Protein AF-A0A2I0NCU2-F1 (afdb_monomer)

Solvent-accessible surface area (backbone atoms only — not comparable to full-atom values): 25169 Å² total; per-residue (Å²): 116,73,65,62,55,52,45,62,74,63,49,62,90,79,55,55,75,68,58,53,52,49,53,52,48,54,42,45,75,72,70,52,80,83,87,73,56,77,71,60,63,49,56,62,59,60,68,78,69,77,84,84,79,90,86,85,90,91,87,87,84,88,84,90,78,90,87,84,91,80,95,69,88,75,79,81,77,85,74,82,73,77,70,85,66,80,88,43,58,70,56,48,57,64,72,27,52,50,52,73,68,49,49,50,47,51,27,50,52,20,27,77,63,41,30,20,38,82,87,51,54,33,47,23,69,67,37,54,49,42,52,63,46,56,48,44,50,34,52,50,49,52,22,50,53,29,44,54,43,57,68,27,80,66,40,58,36,65,68,50,41,49,52,44,34,74,77,35,48,70,33,48,50,48,41,51,52,50,47,68,56,73,55,64,66,53,44,51,50,52,51,51,53,44,72,69,31,95,76,70,54,47,44,42,74,81,40,39,66,57,44,48,52,53,45,52,60,51,55,60,46,51,90,39,56,67,52,51,59,50,26,53,52,57,45,50,51,50,42,35,74,69,67,66,53,58,67,70,59,54,51,52,51,51,53,51,47,52,51,30,52,44,42,50,66,66,54,44,41,56,40,49,49,41,47,37,32,64,48,68,60,37,57,80,60,101,82,45,83,56,56,47,60,67,69,67,62,47,69,63,70,36,85,73,38,52,53,66,61,52,51,49,53,53,50,49,53,52,48,51,50,47,51,52,51,46,49,51,45,51,48,51,48,50,50,49,51,48,57,70,70,48,73,63,54,70,69,56,52,52,50,50,60,55,58,71,70,55,61,73,89,63,60,38,75,48,92,86,33,93,53,52,84,54,55,80,88,38,65,67,47,52,50,51,51,53,50,53,50,44,52,73,78,45,44,66,57,69,59,30,93,86,50,85,73,75,74,45,73,60,95,90,41,84,42,51,62,56,57,52,52,42,56,52,60,75,71,109

Mean predicted aligned error: 19.9 Å

Radius of gyration: 42.92 Å; Cα contacts (8 Å, |Δi|>4): 301; chains: 1; bounding box: 75×68×134 Å

Nearest PDB structures (foldseek):
  6z0c-assembly1_A  TM=3.233E-01  e=1.834E+00  Escherichia coli
  2efl-assembly1_A-2  TM=1.792E-01  e=5.557E+00  Homo sapiens
  7jh5-assembly2_B  TM=1.771E-01  e=6.936E+00  synthetic construct

Foldseek 3Di:
DVVVVVCVVVVVVPDDPVVVVVVVVVCVVVPDDDPDDPVVVVVVVVVVPPDDDDDDDDDDDDDDDDDDDDDDDDPDPPPPPPDPDPQALVNQLVVFQDDPVLLQVLLVLLVVLQQAPSVLWWGRVVLLCCLLPVLCVLLVLLLVLLCCLCVPPQNVPLVNVVVCCVVPVLLSLLSVLSNPDPVPVLNVVSVVLCVPDPVSIHTLQSCLPSLLVVLLSVLLCLVCLVVNLVSSVVSVVSCCVPVVDDPVVSVVSSVSNVVSSCCSRPSSSSSSVSSNCSSSSTHDDSPDPNSCNNSVPDCCNHSVNCSVVVVVVSVVVVVVCVVVVVVVVVVVVVVVVVVVPCPPPVVVVVLVVVLVPQDLVPPQCDPPRPLNPDDSPDPVSSVVSSVVVCCVPPLVVLLDPVDDDDFDQDPNDTDDPNVVSVVVNVVD

Structure (mmCIF, N/CA/C/O backbone):
data_AF-A0A2I0NCU2-F1
#
_entry.id   AF-A0A2I0NCU2-F1
#
loop_
_atom_site.group_PDB
_atom_site.id
_atom_site.type_symbol
_atom_site.label_atom_id
_atom_site.label_alt_id
_atom_site.label_comp_id
_atom_site.label_asym_id
_atom_site.label_entity_id
_atom_site.label_seq_id
_atom_site.pdbx_PDB_ins_code
_atom_site.Cartn_x
_atom_site.Cartn_y
_atom_site.Cartn_z
_atom_site.occupancy
_atom_site.B_iso_or_equiv
_atom_site.auth_seq_id
_atom_site.auth_comp_id
_atom_site.auth_asym_id
_atom_site.auth_atom_id
_atom_site.pdbx_PDB_model_num
ATOM 1 N N . MET A 1 1 ? -20.178 23.014 -35.595 1.00 44.66 1 MET A N 1
ATOM 2 C CA . MET A 1 1 ? -20.727 23.771 -36.740 1.00 44.66 1 MET A CA 1
ATOM 3 C C . MET A 1 1 ? -20.636 23.018 -38.068 1.00 44.66 1 MET A C 1
ATOM 5 O O . MET A 1 1 ? -21.647 22.970 -38.741 1.00 44.66 1 MET A O 1
ATOM 9 N N . ALA A 1 2 ? -19.537 22.334 -38.418 1.00 51.09 2 ALA A N 1
ATOM 10 C CA . ALA A 1 2 ? -19.454 21.606 -39.700 1.00 51.09 2 ALA A CA 1
ATOM 11 C C . ALA A 1 2 ? -20.421 20.402 -39.856 1.00 51.09 2 ALA A C 1
ATOM 13 O O . ALA A 1 2 ? -20.888 20.128 -40.956 1.00 51.09 2 ALA A O 1
ATOM 14 N N . MET A 1 3 ? -20.755 19.681 -38.776 1.00 50.88 3 MET A N 1
ATOM 15 C CA . MET A 1 3 ? -21.608 18.478 -38.862 1.00 50.88 3 MET A CA 1
ATOM 16 C C . MET A 1 3 ? -23.093 18.773 -39.124 1.00 50.88 3 MET A C 1
ATOM 18 O O . MET A 1 3 ? -23.752 17.996 -39.811 1.00 50.88 3 MET A O 1
ATOM 22 N N . ASP A 1 4 ? -23.619 19.890 -38.622 1.00 56.59 4 ASP A N 1
ATOM 23 C CA . ASP A 1 4 ? -25.037 20.234 -38.802 1.00 56.59 4 ASP A CA 1
ATOM 24 C C . ASP A 1 4 ? -25.318 20.790 -40.206 1.00 56.59 4 ASP A C 1
ATOM 26 O O . ASP A 1 4 ? -26.384 20.546 -40.771 1.00 56.59 4 ASP A O 1
ATOM 30 N N . GLU A 1 5 ? -24.334 21.449 -40.825 1.00 58.19 5 GLU A N 1
ATOM 31 C CA . GLU A 1 5 ? -24.407 21.870 -42.230 1.00 58.19 5 GLU A CA 1
ATOM 32 C C . GLU A 1 5 ? -24.338 20.682 -43.196 1.00 58.19 5 GLU A C 1
ATOM 34 O O . GLU A 1 5 ? -25.057 20.662 -44.196 1.00 58.19 5 GLU A O 1
ATOM 39 N N . ILE A 1 6 ? -23.530 19.662 -42.883 1.00 61.00 6 ILE A N 1
ATOM 40 C CA . ILE A 1 6 ? -23.454 18.421 -43.669 1.00 61.00 6 ILE A CA 1
ATOM 41 C C . ILE A 1 6 ? -24.775 17.646 -43.576 1.00 61.00 6 ILE A C 1
ATOM 43 O O . ILE A 1 6 ? -25.286 17.183 -44.595 1.00 61.00 6 ILE A O 1
ATOM 47 N N . LYS A 1 7 ? -25.380 17.567 -42.382 1.00 59.78 7 LYS A N 1
ATOM 48 C CA . LYS A 1 7 ? -26.694 16.932 -42.190 1.00 59.78 7 LYS A CA 1
ATOM 49 C C . LYS A 1 7 ? -27.812 17.641 -42.953 1.00 59.78 7 LYS A C 1
ATOM 51 O O . LYS A 1 7 ? -28.616 16.966 -43.591 1.00 59.78 7 LYS A O 1
ATOM 56 N N . LYS A 1 8 ? -27.826 18.981 -42.949 1.00 64.94 8 LYS A N 1
ATOM 57 C CA . LYS A 1 8 ? -28.774 19.772 -43.750 1.00 64.94 8 LYS A CA 1
ATOM 58 C C . LYS A 1 8 ? -28.543 19.627 -45.256 1.00 64.94 8 LYS A C 1
ATOM 60 O O . LYS A 1 8 ? -29.514 19.527 -45.993 1.00 64.94 8 LYS A O 1
ATOM 65 N N . LYS A 1 9 ? -27.290 19.570 -45.726 1.00 60.69 9 LYS A N 1
ATOM 66 C CA . LYS A 1 9 ? -26.979 19.356 -47.154 1.00 60.69 9 LYS A CA 1
ATOM 67 C C . LYS A 1 9 ? -27.372 17.967 -47.661 1.00 60.69 9 LYS A C 1
ATOM 69 O O . LYS A 1 9 ? -27.690 17.834 -48.836 1.00 60.69 9 LYS A O 1
ATOM 74 N N . LEU A 1 10 ? -27.343 16.954 -46.796 1.00 60.94 10 LEU A N 1
ATOM 75 C CA . LEU A 1 10 ? -27.676 15.572 -47.149 1.00 60.94 10 LEU A CA 1
ATOM 76 C C . LEU A 1 10 ? -29.161 15.221 -46.953 1.00 60.94 10 LEU A C 1
ATOM 78 O O . LEU A 1 10 ? -29.525 14.081 -47.215 1.00 60.94 10 LEU A O 1
ATOM 82 N N . ASN A 1 11 ? -30.008 16.159 -46.498 1.00 60.88 11 ASN A N 1
ATOM 83 C CA . ASN A 1 11 ? -31.451 15.954 -46.277 1.00 60.88 11 ASN A CA 1
ATOM 84 C C . ASN A 1 11 ? -31.786 14.632 -45.550 1.00 60.88 11 ASN A C 1
ATOM 86 O O . ASN A 1 11 ? -32.772 13.958 -45.840 1.00 60.88 11 ASN A O 1
ATOM 90 N N . LEU A 1 12 ? -30.954 14.252 -44.574 1.00 60.38 12 LEU A N 1
ATOM 91 C CA . LEU A 1 12 ? -31.041 12.939 -43.927 1.00 60.38 12 LEU A CA 1
ATOM 92 C C . LEU A 1 12 ? -32.348 12.733 -43.150 1.00 60.38 12 LEU A C 1
ATOM 94 O O . LEU A 1 12 ? -32.737 11.586 -42.943 1.00 60.38 12 LEU A O 1
ATOM 98 N N . ASP A 1 13 ? -33.037 13.806 -42.755 1.00 61.16 13 ASP A N 1
ATOM 99 C CA . ASP A 1 13 ? -34.267 13.743 -41.958 1.00 61.16 13 ASP A CA 1
ATOM 100 C C . ASP A 1 13 ? -35.511 13.333 -42.768 1.00 61.16 13 ASP A C 1
ATOM 102 O O . ASP A 1 13 ? -36.472 12.850 -42.174 1.00 61.16 13 ASP A O 1
ATOM 106 N N . THR A 1 14 ? -35.489 13.435 -44.105 1.00 63.59 14 THR A N 1
ATOM 107 C CA . THR A 1 14 ? -36.622 13.054 -44.976 1.00 63.59 14 THR A CA 1
ATOM 108 C C . THR A 1 14 ? -36.393 11.778 -45.791 1.00 63.59 14 THR A C 1
ATOM 110 O O . THR A 1 14 ? -37.304 11.342 -46.492 1.00 63.59 14 THR A O 1
ATOM 113 N N . MET A 1 15 ? -35.213 11.154 -45.700 1.00 66.56 15 MET A N 1
ATOM 114 C CA . MET A 1 15 ? -34.906 9.922 -46.439 1.00 66.56 15 MET A CA 1
ATOM 115 C C . MET A 1 15 ? -35.480 8.672 -45.772 1.00 66.56 15 MET A C 1
ATOM 117 O O . MET A 1 15 ? -35.439 8.526 -44.546 1.00 66.56 15 MET A O 1
ATOM 121 N N . SER A 1 16 ? -35.949 7.740 -46.602 1.00 71.50 16 SER A N 1
ATOM 122 C CA . SER A 1 16 ? -36.411 6.426 -46.155 1.00 71.50 16 SER A CA 1
ATOM 123 C C . SER A 1 16 ? -35.243 5.566 -45.648 1.00 71.50 16 SER A C 1
ATOM 125 O O . SER A 1 16 ? -34.089 5.729 -46.057 1.00 71.50 16 SER A O 1
ATOM 127 N N . ASP A 1 17 ? -35.523 4.627 -44.742 1.00 68.69 17 ASP A N 1
ATOM 128 C CA . ASP A 1 17 ? -34.479 3.820 -44.093 1.00 68.69 17 ASP A CA 1
ATOM 129 C C . ASP A 1 17 ? -33.670 2.953 -45.072 1.00 68.69 17 ASP A C 1
ATOM 131 O O . ASP A 1 17 ? -32.509 2.630 -44.800 1.00 68.69 17 ASP A O 1
ATOM 135 N N . ASP A 1 18 ? -34.233 2.613 -46.230 1.00 72.56 18 ASP A N 1
ATOM 136 C CA . ASP A 1 18 ? -33.527 1.848 -47.258 1.00 72.56 18 ASP A CA 1
ATOM 137 C C . ASP A 1 18 ? -32.564 2.718 -48.080 1.00 72.56 18 ASP A C 1
ATOM 139 O O . ASP A 1 18 ? -31.464 2.272 -48.421 1.00 72.56 18 ASP A O 1
ATOM 143 N N . GLU A 1 19 ? -32.888 3.993 -48.300 1.00 71.56 19 GLU A N 1
ATOM 144 C CA . GLU A 1 19 ? -31.974 4.952 -48.933 1.00 71.56 19 GLU A CA 1
ATOM 145 C C . GLU A 1 19 ? -30.804 5.308 -48.010 1.00 71.56 19 GLU A C 1
ATOM 147 O O . GLU A 1 19 ? -29.657 5.385 -48.459 1.00 71.56 19 GLU A O 1
ATOM 152 N N . ARG A 1 20 ? -31.057 5.427 -46.699 1.00 72.44 20 ARG A N 1
ATOM 153 C CA . ARG A 1 20 ? -30.004 5.646 -45.694 1.00 72.44 20 ARG A CA 1
ATOM 154 C C . ARG A 1 20 ? -29.005 4.490 -45.650 1.00 72.44 20 ARG A C 1
ATOM 156 O O . ARG A 1 20 ? -27.801 4.725 -45.562 1.00 72.44 20 ARG A O 1
ATOM 163 N N . LYS A 1 21 ? -29.477 3.242 -45.756 1.00 76.19 21 LYS A N 1
ATOM 164 C CA . LYS A 1 21 ? -28.599 2.059 -45.834 1.00 76.19 21 LYS A CA 1
ATOM 165 C C . LYS A 1 21 ? -27.756 2.052 -47.104 1.00 76.19 21 LYS A C 1
ATOM 167 O O . LYS A 1 21 ? -26.598 1.642 -47.050 1.00 76.19 21 LYS A O 1
ATOM 172 N N . LYS A 1 22 ? -28.312 2.507 -48.230 1.00 76.31 22 LYS A N 1
ATOM 173 C CA . LYS A 1 22 ? -27.587 2.581 -49.502 1.00 76.31 22 LYS A CA 1
ATOM 174 C C . LYS A 1 22 ? -26.482 3.638 -49.456 1.00 76.31 22 LYS A C 1
ATOM 176 O O . LYS A 1 22 ? -25.342 3.315 -49.760 1.00 76.31 22 LYS A O 1
ATOM 181 N N . LEU A 1 23 ? -26.778 4.833 -48.939 1.00 72.19 23 LEU A N 1
ATOM 182 C CA . LEU A 1 23 ? -25.777 5.883 -48.705 1.00 72.19 23 LEU A CA 1
ATOM 183 C C . LEU A 1 23 ? -24.687 5.453 -47.719 1.00 72.19 23 LEU A C 1
ATOM 185 O O . LEU A 1 23 ? -23.517 5.775 -47.908 1.00 72.19 23 LEU A O 1
ATOM 189 N N . PHE A 1 24 ? -25.055 4.707 -46.675 1.00 69.94 24 PHE A N 1
ATOM 190 C CA . PHE A 1 24 ? -24.086 4.162 -45.727 1.00 69.94 24 PHE A CA 1
ATOM 191 C C . PHE A 1 24 ? -23.152 3.148 -46.392 1.00 69.94 24 PHE A C 1
ATOM 193 O O . PHE A 1 24 ? -21.948 3.158 -46.146 1.00 69.94 24 PHE A O 1
ATOM 200 N N . LYS A 1 25 ? -23.700 2.292 -47.258 1.00 74.50 25 LYS A N 1
ATOM 201 C CA . LYS A 1 25 ? -22.917 1.313 -48.008 1.00 74.50 25 LYS A CA 1
ATOM 202 C C . LYS A 1 25 ? -21.973 1.997 -48.996 1.00 74.50 25 LYS A C 1
ATOM 204 O O . LYS A 1 25 ? -20.785 1.705 -48.969 1.00 74.50 25 LYS A O 1
ATOM 209 N N . ASP A 1 26 ? -22.460 2.983 -49.746 1.00 75.62 26 ASP A N 1
ATOM 210 C CA . ASP A 1 26 ? -21.633 3.765 -50.669 1.00 75.62 26 ASP A CA 1
ATOM 211 C C . ASP A 1 26 ? -20.522 4.534 -49.924 1.00 75.62 26 ASP A C 1
ATOM 213 O O . ASP A 1 26 ? -19.398 4.623 -50.415 1.00 75.62 26 ASP A O 1
ATOM 217 N N . PHE A 1 27 ? -20.784 5.033 -48.710 1.00 68.38 27 PHE A N 1
ATOM 218 C CA . PHE A 1 27 ? -19.784 5.706 -47.869 1.00 68.38 27 PHE A CA 1
ATOM 219 C C . PHE A 1 27 ? -18.680 4.762 -47.361 1.00 68.38 27 PHE A C 1
ATOM 221 O O . PHE A 1 27 ? -17.506 5.138 -47.337 1.00 68.38 27 PHE A O 1
ATOM 228 N N . VAL A 1 28 ? -19.037 3.535 -46.972 1.00 75.19 28 VAL A N 1
ATOM 229 C CA . VAL A 1 28 ? -18.070 2.507 -46.547 1.00 75.19 28 VAL A CA 1
ATOM 230 C C . VAL A 1 28 ? -17.272 1.981 -47.744 1.00 75.19 28 VAL A C 1
ATOM 232 O O . VAL A 1 28 ? -16.055 1.826 -47.640 1.00 75.19 28 VAL A O 1
ATOM 235 N N . ASP A 1 29 ? -17.926 1.785 -48.892 1.00 73.12 29 ASP A N 1
ATOM 236 C CA . ASP A 1 29 ? -17.298 1.291 -50.123 1.00 73.12 29 ASP A CA 1
ATOM 237 C C . ASP A 1 29 ? -16.290 2.305 -50.708 1.00 73.12 29 ASP A C 1
ATOM 239 O O . ASP A 1 29 ? -15.271 1.904 -51.268 1.00 73.12 29 ASP A O 1
ATOM 243 N N . HIS A 1 30 ? -16.490 3.613 -50.492 1.00 72.44 30 HIS A N 1
ATOM 244 C CA . HIS A 1 30 ? -15.523 4.668 -50.850 1.00 72.44 30 HIS A CA 1
ATOM 245 C C . HIS A 1 30 ? -14.467 4.946 -49.756 1.00 72.44 30 HIS A C 1
ATOM 247 O O . HIS A 1 30 ? -13.748 5.944 -49.823 1.00 72.44 30 HIS A O 1
ATOM 253 N N . GLY A 1 31 ? -14.332 4.059 -48.761 1.00 48.28 31 GLY A N 1
ATOM 254 C CA . GLY A 1 31 ? -13.228 4.072 -47.794 1.00 48.28 31 GLY A CA 1
ATOM 255 C C . GLY A 1 31 ? -13.469 4.876 -46.511 1.00 48.28 31 GLY A C 1
ATOM 256 O O . GLY A 1 31 ? -12.518 5.144 -45.774 1.00 48.28 31 GLY A O 1
ATOM 257 N N . GLY A 1 32 ? -14.713 5.255 -46.206 1.00 58.06 32 GLY A N 1
ATOM 258 C CA . GLY A 1 32 ? -15.069 5.885 -44.935 1.00 58.06 32 GLY A CA 1
ATOM 259 C C . GLY A 1 32 ? -15.082 4.884 -43.773 1.00 58.06 32 GLY A C 1
ATOM 260 O O . GLY A 1 32 ? -15.762 3.862 -43.829 1.00 58.06 32 GLY A O 1
ATOM 261 N N . SER A 1 33 ? -14.367 5.173 -42.681 1.00 55.81 33 SER A N 1
ATOM 262 C CA . SER A 1 33 ? -14.408 4.363 -41.456 1.00 55.81 33 SER A CA 1
ATOM 263 C C . SER A 1 33 ? -15.333 4.985 -40.404 1.00 55.81 33 SER A C 1
ATOM 265 O O . SER A 1 33 ? -15.154 6.121 -39.963 1.00 55.81 33 SER A O 1
ATOM 267 N N . THR A 1 34 ? -16.349 4.235 -39.970 1.00 55.97 34 THR A N 1
ATOM 268 C CA . THR A 1 34 ? -17.213 4.637 -38.853 1.00 55.97 34 THR A CA 1
ATOM 269 C C . THR A 1 34 ? -16.577 4.224 -37.529 1.00 55.97 34 THR A C 1
ATOM 271 O O . THR A 1 34 ? -16.589 3.046 -37.165 1.00 55.97 34 THR A O 1
ATOM 274 N N . ASN A 1 35 ? -16.026 5.186 -36.790 1.00 40.22 35 ASN A N 1
ATOM 275 C CA . ASN A 1 35 ? -15.488 4.957 -35.449 1.00 40.22 35 ASN A CA 1
ATOM 276 C C . ASN A 1 35 ? -16.624 4.783 -34.428 1.00 40.22 35 ASN A C 1
ATOM 278 O O . ASN A 1 35 ? -16.926 5.696 -33.662 1.00 40.22 35 ASN A O 1
ATOM 282 N N . TYR A 1 36 ? -17.245 3.605 -34.390 1.00 40.53 36 TYR A N 1
ATOM 283 C CA . TYR A 1 36 ? -18.055 3.215 -33.239 1.00 40.53 36 TYR A CA 1
ATOM 284 C C . TYR A 1 36 ? -17.123 2.838 -32.088 1.00 40.53 36 TYR A C 1
ATOM 286 O O . TYR A 1 36 ? -16.245 1.986 -32.227 1.00 40.53 36 TYR A O 1
ATOM 294 N N . THR A 1 37 ? -17.309 3.469 -30.932 1.00 44.47 37 THR A N 1
ATOM 295 C CA . THR A 1 37 ? -16.587 3.087 -29.714 1.00 44.47 37 THR A CA 1
ATOM 296 C C . THR A 1 37 ? -17.098 1.725 -29.234 1.00 44.47 37 THR A C 1
ATOM 298 O O . THR A 1 37 ? -18.297 1.454 -29.263 1.00 44.47 37 THR A O 1
ATOM 301 N N . GLU A 1 38 ? -16.205 0.857 -28.741 1.00 46.19 38 GLU A N 1
ATOM 302 C CA . GLU A 1 38 ? -16.509 -0.519 -28.283 1.00 46.19 38 GLU A CA 1
ATOM 303 C C . GLU A 1 38 ? -17.674 -0.631 -27.274 1.00 46.19 38 GLU A C 1
ATOM 305 O O . GLU A 1 38 ? -18.220 -1.715 -27.055 1.00 46.19 38 GLU A O 1
ATOM 310 N N . LYS A 1 39 ? -18.074 0.482 -26.644 1.00 44.56 39 LYS A N 1
ATOM 311 C CA . LYS A 1 39 ? -19.228 0.556 -25.742 1.00 44.56 39 LYS A CA 1
ATOM 312 C C . LYS A 1 39 ? -20.572 0.466 -26.474 1.00 44.56 39 LYS A C 1
ATOM 314 O O . LYS A 1 39 ? -21.483 -0.161 -25.943 1.00 44.56 39 LYS A O 1
ATOM 319 N N . GLU A 1 40 ? -20.696 0.997 -27.689 1.00 45.72 40 GLU A N 1
ATOM 320 C CA . GLU A 1 40 ? -21.961 0.993 -28.445 1.00 45.72 40 GLU A CA 1
ATOM 321 C C . GLU A 1 40 ? -22.234 -0.362 -29.117 1.00 45.72 40 GLU A C 1
ATOM 323 O O . GLU A 1 40 ? -23.369 -0.838 -29.127 1.00 45.72 40 GLU A O 1
ATOM 328 N N . GLN A 1 41 ? -21.185 -1.072 -29.551 1.00 49.12 41 GLN A N 1
ATOM 329 C CA . GLN A 1 41 ? -21.315 -2.433 -30.093 1.00 49.12 41 GLN A CA 1
ATOM 330 C C . GLN A 1 41 ? -21.784 -3.458 -29.048 1.00 49.12 41 GLN A C 1
ATOM 332 O O . GLN A 1 41 ? -22.421 -4.455 -29.399 1.00 49.12 41 GLN A O 1
ATOM 337 N N . LYS A 1 42 ? -21.496 -3.226 -27.759 1.00 48.56 42 LYS A N 1
ATOM 338 C CA . LYS A 1 42 ? -21.984 -4.088 -26.672 1.00 48.56 42 LYS A CA 1
ATOM 339 C C . LYS A 1 42 ? -23.481 -3.901 -26.437 1.00 48.56 42 LYS A C 1
ATOM 341 O O . LYS A 1 42 ? -24.169 -4.899 -26.288 1.00 48.56 42 LYS A O 1
ATOM 346 N N . ILE A 1 43 ? -23.996 -2.673 -26.505 1.00 49.56 43 ILE A N 1
ATOM 347 C CA . ILE A 1 43 ? -25.415 -2.364 -26.247 1.00 49.56 43 ILE A CA 1
ATOM 348 C C . ILE A 1 43 ? -26.339 -2.983 -27.313 1.00 49.56 43 ILE A C 1
ATOM 350 O O . ILE A 1 43 ? -27.416 -3.479 -26.982 1.00 49.56 43 ILE A O 1
ATOM 354 N N . ILE A 1 44 ? -25.901 -3.044 -28.576 1.00 51.47 44 ILE A N 1
ATOM 355 C CA . ILE A 1 44 ? -26.670 -3.678 -29.664 1.00 51.47 44 ILE A CA 1
ATOM 356 C C . ILE A 1 44 ? -26.717 -5.209 -29.497 1.00 51.47 44 ILE A C 1
ATOM 358 O O . ILE A 1 44 ? -27.739 -5.833 -29.780 1.00 51.47 44 ILE A O 1
ATOM 362 N N . LYS A 1 45 ? -25.648 -5.827 -28.975 1.00 48.72 45 LYS A N 1
ATOM 363 C CA . LYS A 1 45 ? -25.597 -7.282 -28.744 1.00 48.72 45 LYS A CA 1
ATOM 364 C C . LYS A 1 45 ? -26.418 -7.731 -27.532 1.00 48.72 45 LYS A C 1
ATOM 366 O O . LYS A 1 45 ? -27.000 -8.810 -27.587 1.00 48.72 45 LYS A O 1
ATOM 371 N N . THR A 1 46 ? -26.538 -6.917 -26.480 1.00 47.62 46 THR A N 1
ATOM 372 C CA . THR A 1 46 ? -27.356 -7.266 -25.300 1.00 47.62 46 THR A CA 1
ATOM 373 C C . THR A 1 46 ? -28.859 -7.105 -25.537 1.00 47.62 46 THR A C 1
ATOM 375 O O . THR A 1 46 ? -29.650 -7.777 -24.881 1.00 47.62 46 THR A O 1
ATOM 378 N N . ARG A 1 47 ? -29.281 -6.256 -26.487 1.00 43.22 47 ARG A N 1
ATOM 379 C CA . ARG A 1 47 ? -30.709 -6.025 -26.778 1.00 43.22 47 ARG A CA 1
ATOM 380 C C . ARG A 1 47 ? -31.372 -7.179 -27.545 1.00 43.22 47 ARG A C 1
ATOM 382 O O . ARG A 1 47 ? -32.579 -7.351 -27.436 1.00 43.22 47 ARG A O 1
ATOM 389 N N . ASN A 1 48 ? -30.590 -8.009 -28.239 1.00 43.22 48 ASN A N 1
ATOM 390 C CA . ASN A 1 48 ? -31.095 -9.119 -29.057 1.00 43.22 48 ASN A CA 1
ATOM 391 C C . ASN A 1 48 ? -31.130 -10.486 -28.337 1.00 43.22 48 ASN A C 1
ATOM 393 O O . ASN A 1 48 ? -31.422 -11.489 -28.980 1.00 43.22 48 ASN A O 1
ATOM 397 N N . GLN A 1 49 ? -30.840 -10.557 -27.029 1.00 42.78 49 GLN A N 1
ATOM 398 C CA . GLN A 1 49 ? -30.831 -11.824 -26.267 1.00 42.78 49 GLN A CA 1
ATOM 399 C C . GLN A 1 49 ? -31.811 -11.887 -25.084 1.00 42.78 49 GLN A C 1
ATOM 401 O O . GLN A 1 49 ? -31.845 -12.887 -24.372 1.00 42.78 49 GLN A O 1
ATOM 406 N N . ALA A 1 50 ? -32.659 -10.879 -24.887 1.00 37.66 50 ALA A N 1
ATOM 407 C CA . ALA A 1 50 ? -33.670 -10.895 -23.834 1.00 37.66 50 ALA A CA 1
ATOM 408 C C . ALA A 1 50 ? -35.063 -11.169 -24.419 1.00 37.66 50 ALA A C 1
ATOM 410 O O . ALA A 1 50 ? -35.825 -10.231 -24.620 1.00 37.66 50 ALA A O 1
ATOM 411 N N . ASN A 1 51 ? -35.364 -12.436 -24.741 1.00 37.06 51 ASN A N 1
ATOM 412 C CA . ASN A 1 51 ? -36.731 -12.986 -24.805 1.00 37.06 51 ASN A CA 1
ATOM 413 C C . ASN A 1 51 ? -36.725 -14.485 -25.162 1.00 37.06 51 ASN A C 1
ATOM 415 O O . ASN A 1 51 ? -37.046 -14.833 -26.289 1.00 37.06 51 ASN A O 1
ATOM 419 N N . ILE A 1 52 ? -36.425 -15.380 -24.211 1.00 38.16 52 ILE A N 1
ATOM 420 C CA . ILE A 1 52 ? -37.017 -16.734 -24.194 1.00 38.16 52 ILE A CA 1
ATOM 421 C C . ILE A 1 52 ? -37.314 -17.099 -22.732 1.00 38.16 52 ILE A C 1
ATOM 423 O O . ILE A 1 52 ? -36.422 -17.148 -21.888 1.00 38.16 52 ILE A O 1
ATOM 427 N N . ARG A 1 53 ? -38.610 -17.260 -22.447 1.00 34.28 53 ARG A N 1
ATOM 428 C CA . ARG A 1 53 ? -39.232 -17.500 -21.139 1.00 34.28 53 ARG A CA 1
ATOM 429 C C . ARG A 1 53 ? -39.169 -18.975 -20.722 1.00 34.28 53 ARG A C 1
ATOM 431 O O . ARG A 1 53 ? -39.134 -19.870 -21.558 1.00 34.28 53 ARG A O 1
ATOM 438 N N . GLN A 1 54 ? -39.242 -19.169 -19.406 1.00 32.00 54 GLN A N 1
ATOM 439 C CA . GLN A 1 54 ? -39.530 -20.413 -18.686 1.00 32.00 54 GLN A CA 1
ATOM 440 C C . GLN A 1 54 ? -40.844 -21.081 -19.143 1.00 32.00 54 GLN A C 1
ATOM 442 O O . GLN A 1 54 ? -41.823 -20.389 -19.418 1.00 32.00 54 GLN A O 1
ATOM 447 N N . GLY A 1 55 ? -40.875 -22.419 -19.135 1.00 30.23 55 GLY A N 1
ATOM 448 C CA . GLY A 1 55 ? -42.070 -23.248 -19.329 1.00 30.23 55 GLY A CA 1
ATOM 449 C C . GLY A 1 55 ? -41.779 -24.743 -19.113 1.00 30.23 55 GLY A C 1
ATOM 450 O O . GLY A 1 55 ? -40.761 -25.257 -19.554 1.00 30.23 55 GLY A O 1
ATOM 451 N N . THR A 1 56 ? -42.661 -25.404 -18.374 1.00 31.59 56 THR A N 1
ATOM 452 C CA . THR A 1 56 ? -42.576 -26.693 -17.659 1.00 31.59 56 THR A CA 1
ATOM 453 C C . THR A 1 56 ? -42.931 -27.970 -18.459 1.00 31.59 56 THR A C 1
ATOM 455 O O . THR A 1 56 ? -44.006 -28.013 -19.037 1.00 31.59 56 THR A O 1
ATOM 458 N N . ARG A 1 57 ? -42.113 -29.036 -18.282 1.00 29.64 57 ARG A N 1
ATOM 459 C CA . ARG A 1 57 ? -42.440 -30.481 -18.016 1.00 29.64 57 ARG A CA 1
ATOM 460 C C . ARG A 1 57 ? -43.182 -31.351 -19.104 1.00 29.64 57 ARG A C 1
ATOM 462 O O . ARG A 1 57 ? -43.531 -30.807 -20.137 1.00 29.64 57 ARG A O 1
ATOM 469 N N . PRO A 1 58 ? -43.296 -32.709 -18.973 1.00 48.31 58 PRO A N 1
ATOM 470 C CA . PRO A 1 58 ? -42.527 -33.722 -19.747 1.00 48.31 58 PRO A CA 1
ATOM 471 C C . PRO A 1 58 ? -43.367 -34.814 -20.491 1.00 48.31 58 PRO A C 1
ATOM 473 O O . PRO A 1 58 ? -44.536 -34.963 -20.174 1.00 48.31 58 PRO A O 1
ATOM 476 N N . GLN A 1 59 ? -42.755 -35.616 -21.393 1.00 32.00 59 GLN A N 1
ATOM 477 C CA . GLN A 1 59 ? -42.897 -37.098 -21.577 1.00 32.00 59 GLN A CA 1
ATOM 478 C C . GLN A 1 59 ? -42.588 -37.624 -23.005 1.00 32.00 59 GLN A C 1
ATOM 480 O O . GLN A 1 59 ? -43.100 -37.124 -23.998 1.00 32.00 59 GLN A O 1
ATOM 485 N N . ASP A 1 60 ? -41.786 -38.697 -23.013 1.00 28.56 60 ASP A N 1
ATOM 486 C CA . ASP A 1 60 ? -41.859 -39.976 -23.745 1.00 28.56 60 ASP A CA 1
ATOM 487 C C . ASP A 1 60 ? -41.769 -40.166 -25.284 1.00 28.56 60 ASP A C 1
ATOM 489 O O . ASP A 1 60 ? -42.602 -39.763 -26.083 1.00 28.56 60 ASP A O 1
ATOM 493 N N . HIS A 1 61 ? -40.769 -41.010 -25.596 1.00 29.72 61 HIS A N 1
ATOM 494 C CA . HIS A 1 61 ? -40.711 -42.168 -26.504 1.00 29.72 61 HIS A CA 1
ATOM 495 C C . HIS A 1 61 ? -40.734 -42.065 -28.051 1.00 29.72 61 HIS A C 1
ATOM 497 O O . HIS A 1 61 ? -41.758 -41.929 -28.701 1.00 29.72 61 HIS A O 1
ATOM 503 N N . ARG A 1 62 ? -39.557 -42.450 -28.587 1.00 28.16 62 ARG A N 1
ATOM 504 C CA . ARG A 1 62 ? -39.262 -43.479 -29.618 1.00 28.16 62 ARG A CA 1
ATOM 505 C C . ARG A 1 62 ? -39.700 -43.292 -31.088 1.00 28.16 62 ARG A C 1
ATOM 507 O O . ARG A 1 62 ? -40.867 -43.321 -31.440 1.00 28.16 62 ARG A O 1
ATOM 514 N N . SER A 1 63 ? -38.665 -43.475 -31.921 1.00 27.92 63 SER A N 1
ATOM 515 C CA . SER A 1 63 ? -38.571 -44.314 -33.139 1.00 27.92 63 SER A CA 1
ATOM 516 C C . SER A 1 63 ? -38.565 -43.649 -34.532 1.00 27.92 63 SER A C 1
ATOM 518 O O . SER A 1 63 ? -39.538 -43.086 -35.006 1.00 27.92 63 SER A O 1
ATOM 520 N N . SER A 1 64 ? -37.382 -43.772 -35.158 1.00 28.08 64 SER A N 1
ATOM 521 C CA . SER A 1 64 ? -37.060 -44.109 -36.561 1.00 28.08 64 SER A CA 1
ATOM 522 C C . SER A 1 64 ? -37.986 -43.696 -37.718 1.00 28.08 64 SER A C 1
ATOM 524 O O . SER A 1 64 ? -39.045 -44.284 -37.900 1.00 28.08 64 SER A O 1
ATOM 526 N N . ASN A 1 65 ? -37.461 -42.883 -38.644 1.00 29.42 65 ASN A N 1
ATOM 527 C CA . ASN A 1 65 ? -37.011 -43.308 -39.991 1.00 29.42 65 ASN A CA 1
ATOM 528 C C . ASN A 1 65 ? -36.394 -42.104 -40.742 1.00 29.42 65 ASN A C 1
ATOM 530 O O . ASN A 1 65 ? -36.883 -40.988 -40.624 1.00 29.42 65 ASN A O 1
ATOM 534 N N . GLN A 1 66 ? -35.190 -42.247 -41.322 1.00 33.75 66 GLN A N 1
ATOM 535 C CA . GLN A 1 66 ? -34.919 -42.262 -42.780 1.00 33.75 66 GLN A CA 1
ATOM 536 C C . GLN A 1 66 ? -35.788 -41.263 -43.586 1.00 33.75 66 GLN A C 1
ATOM 538 O O . GLN A 1 66 ? -37.002 -41.354 -43.550 1.00 33.75 66 GLN A O 1
ATOM 543 N N . GLN A 1 67 ? -35.291 -40.338 -44.415 1.00 33.25 67 GLN A N 1
ATOM 544 C CA . GLN A 1 67 ? -34.149 -40.387 -45.333 1.00 33.25 67 GLN A CA 1
ATOM 545 C C . GLN A 1 67 ? -34.065 -39.039 -46.109 1.00 33.25 67 GLN A C 1
ATOM 547 O O . GLN A 1 67 ? -35.063 -38.333 -46.206 1.00 33.25 67 GLN A O 1
ATOM 552 N N . LYS A 1 68 ? -32.918 -38.801 -46.775 1.00 31.16 68 LYS A N 1
ATOM 553 C CA . LYS A 1 68 ? -32.654 -37.921 -47.952 1.00 31.16 68 LYS A CA 1
ATOM 554 C C . LYS A 1 68 ? -31.965 -36.558 -47.750 1.00 31.16 68 LYS A C 1
ATOM 556 O O . LYS A 1 68 ? -32.571 -35.500 -47.681 1.00 31.16 68 LYS A O 1
ATOM 561 N N . SER A 1 69 ? -30.631 -36.646 -47.788 1.00 29.41 69 SER A N 1
ATOM 562 C CA . SER A 1 69 ? -29.728 -35.999 -48.762 1.00 29.41 69 SER A CA 1
ATOM 563 C C . SER A 1 69 ? -30.084 -34.608 -49.313 1.00 29.41 69 SER A C 1
ATOM 565 O O . SER A 1 69 ? -30.816 -34.487 -50.292 1.00 29.41 69 SER A O 1
ATOM 567 N N . GLY A 1 70 ? -29.372 -33.596 -48.815 1.00 30.75 70 GLY A N 1
ATOM 568 C CA . GLY A 1 70 ? -29.103 -32.337 -49.508 1.00 30.75 70 GLY A CA 1
ATOM 569 C C . GLY A 1 70 ? -27.689 -31.877 -49.159 1.00 30.75 70 GLY A C 1
ATOM 570 O O . GLY A 1 70 ? -27.437 -31.439 -48.041 1.00 30.75 70 GLY A O 1
ATOM 571 N N . LYS A 1 71 ? -26.743 -32.064 -50.085 1.00 35.00 71 LYS A N 1
ATOM 572 C CA . LYS A 1 71 ? -25.346 -31.631 -49.952 1.00 35.00 71 LYS A CA 1
ATOM 573 C C . LYS A 1 71 ? -25.273 -30.106 -50.069 1.00 35.00 71 LYS A C 1
ATOM 575 O O . LYS A 1 71 ? -25.454 -29.585 -51.163 1.00 35.00 71 LYS A O 1
ATOM 580 N N . SER A 1 72 ? -24.897 -29.442 -48.982 1.00 36.53 72 SER A N 1
ATOM 581 C CA . SER A 1 72 ? -24.287 -28.108 -49.003 1.00 36.53 72 SER A CA 1
ATOM 582 C C . SER A 1 72 ? -23.059 -28.139 -48.088 1.00 36.53 72 SER A C 1
ATOM 584 O O . SER A 1 72 ? -23.138 -28.718 -47.002 1.00 36.53 72 SER A O 1
ATOM 586 N N . PRO A 1 73 ? -21.903 -27.603 -48.515 1.00 35.12 73 PRO A N 1
ATOM 587 C CA . PRO A 1 73 ? -20.656 -27.744 -47.777 1.00 35.12 73 PRO A CA 1
ATOM 588 C C . PRO A 1 73 ? -20.728 -26.952 -46.469 1.00 35.12 73 PRO A C 1
ATOM 590 O O . PRO A 1 73 ? -20.914 -25.736 -46.469 1.00 35.12 73 PRO A O 1
ATOM 593 N N . ALA A 1 74 ? -20.578 -27.655 -45.346 1.00 34.56 74 ALA A N 1
ATOM 594 C CA . ALA A 1 74 ? -20.393 -27.026 -44.050 1.00 34.56 74 ALA A CA 1
ATOM 595 C C . ALA A 1 74 ? -19.064 -26.246 -44.053 1.00 34.56 74 ALA A C 1
ATOM 597 O O . ALA A 1 74 ? -18.044 -26.789 -44.493 1.00 34.56 74 ALA A O 1
ATOM 598 N N . PRO A 1 75 ? -19.035 -24.994 -43.564 1.00 38.12 75 PRO A N 1
ATOM 599 C CA . PRO A 1 75 ? -17.783 -24.298 -43.346 1.00 38.12 75 PRO A CA 1
ATOM 600 C C . PRO A 1 75 ? -16.989 -25.054 -42.281 1.00 38.12 75 PRO A C 1
ATOM 602 O O . PRO A 1 75 ? -17.520 -25.507 -41.271 1.00 38.12 75 PRO A O 1
ATOM 605 N N . ASN A 1 76 ? -15.703 -25.208 -42.555 1.00 33.78 76 ASN A N 1
ATOM 606 C CA . ASN A 1 76 ? -14.729 -25.922 -41.754 1.00 33.78 76 ASN A CA 1
ATOM 607 C C . ASN A 1 76 ? -14.714 -25.415 -40.290 1.00 33.78 76 ASN A C 1
ATOM 609 O O . ASN A 1 76 ? -14.131 -24.374 -39.991 1.00 33.78 76 ASN A O 1
ATOM 613 N N . VAL A 1 77 ? -15.341 -26.155 -39.365 1.00 40.81 77 VAL A N 1
ATOM 614 C CA . VAL A 1 77 ? -15.349 -25.873 -37.909 1.00 40.81 77 VAL A CA 1
ATOM 615 C C . VAL A 1 77 ? -14.026 -26.294 -37.236 1.00 40.81 77 VAL A C 1
ATOM 617 O O . VAL A 1 77 ? -13.900 -26.278 -36.018 1.00 40.81 77 VAL A O 1
ATOM 620 N N . GLN A 1 78 ? -12.969 -26.599 -37.996 1.00 39.34 78 GLN A N 1
ATOM 621 C CA . GLN A 1 78 ? -11.662 -26.959 -37.428 1.00 39.34 78 GLN A CA 1
ATOM 622 C C . GLN A 1 78 ? -10.798 -25.771 -36.959 1.00 39.34 78 GLN A C 1
ATOM 624 O O . GLN A 1 78 ? -9.643 -25.975 -36.609 1.00 39.34 78 GLN A O 1
ATOM 629 N N . ASN A 1 79 ? -11.319 -24.539 -36.881 1.00 39.03 79 ASN A N 1
ATOM 630 C CA . ASN A 1 79 ? -10.514 -23.372 -36.472 1.00 39.03 79 ASN A CA 1
ATOM 631 C C . ASN A 1 79 ? -11.046 -22.548 -35.284 1.00 39.03 79 ASN A C 1
ATOM 633 O O . ASN A 1 79 ? -10.543 -21.454 -35.039 1.00 39.03 79 ASN A O 1
ATOM 637 N N . ILE A 1 80 ? -12.000 -23.061 -34.496 1.00 44.50 80 ILE A N 1
ATOM 638 C CA . ILE A 1 80 ? -12.504 -22.359 -33.287 1.00 44.50 80 ILE A CA 1
ATOM 639 C C . ILE A 1 80 ? -12.069 -23.046 -31.975 1.00 44.50 80 ILE A C 1
ATOM 641 O O . ILE A 1 80 ? -12.393 -22.598 -30.881 1.00 44.50 80 ILE A O 1
ATOM 645 N N . GLN A 1 81 ? -11.220 -24.073 -32.048 1.00 42.06 81 GLN A N 1
ATOM 646 C CA . GLN A 1 81 ? -10.557 -24.659 -30.877 1.00 42.06 81 GLN A CA 1
ATOM 647 C C . GLN A 1 81 ? -9.032 -24.550 -30.990 1.00 42.06 81 GLN A C 1
ATOM 649 O O . GLN A 1 81 ? -8.304 -25.528 -30.857 1.00 42.06 81 GLN A O 1
ATOM 654 N N . LYS A 1 82 ? -8.510 -23.329 -31.172 1.00 42.81 82 LYS A N 1
ATOM 655 C CA . LYS A 1 82 ? -7.191 -23.031 -30.598 1.00 42.81 82 LYS A CA 1
ATOM 656 C C . LYS A 1 82 ? -7.388 -22.945 -29.092 1.00 42.81 82 LYS A C 1
ATOM 658 O O . LYS A 1 82 ? -7.809 -21.919 -28.569 1.00 42.81 82 LYS A O 1
ATOM 663 N N . SER A 1 83 ? -7.145 -24.080 -28.445 1.00 41.44 83 SER A N 1
ATOM 664 C CA . SER A 1 83 ? -6.920 -24.240 -27.013 1.00 41.44 83 SER A CA 1
ATOM 665 C C . SER A 1 83 ? -6.390 -22.947 -26.384 1.00 41.44 83 SER A C 1
ATOM 667 O O . SER A 1 83 ? -5.318 -22.475 -26.777 1.00 41.44 83 SER A O 1
ATOM 669 N N . LEU A 1 84 ? -7.100 -22.396 -25.395 1.00 54.28 84 LEU A N 1
ATOM 670 C CA . LEU A 1 84 ? -6.469 -21.521 -24.411 1.00 54.28 84 LEU A CA 1
ATOM 671 C C . LEU A 1 84 ? -5.413 -22.368 -23.699 1.00 54.28 84 LEU A C 1
ATOM 673 O O . LEU A 1 84 ? -5.711 -23.059 -22.729 1.00 54.28 84 LEU A O 1
ATOM 677 N N . GLN A 1 85 ? -4.193 -22.385 -24.233 1.00 60.38 85 GLN A N 1
ATOM 678 C CA . GLN A 1 85 ? -3.065 -22.948 -23.512 1.00 60.38 85 GLN A CA 1
ATOM 679 C C . GLN A 1 85 ? -2.918 -22.150 -22.211 1.00 60.38 85 GLN A C 1
ATOM 681 O O . GLN A 1 85 ? -3.051 -20.919 -22.247 1.00 60.38 85 GLN A O 1
ATOM 686 N N . PRO A 1 86 ? -2.684 -22.815 -21.067 1.00 71.88 86 PRO A N 1
ATOM 687 C CA . PRO A 1 86 ? -2.423 -22.111 -19.824 1.00 71.88 86 PRO A CA 1
ATOM 688 C C . PRO A 1 86 ? -1.239 -21.171 -20.054 1.00 71.88 86 PRO A C 1
ATOM 690 O O . PRO A 1 86 ? -0.201 -21.575 -20.580 1.00 71.88 86 PRO A O 1
ATOM 693 N N . LEU A 1 87 ? -1.428 -19.894 -19.723 1.00 78.44 87 LEU A N 1
ATOM 694 C CA . LEU A 1 87 ? -0.411 -18.871 -19.907 1.00 78.44 87 LEU A CA 1
ATOM 695 C C . LEU A 1 87 ? 0.755 -19.199 -18.963 1.00 78.44 87 LEU A C 1
ATOM 697 O O . LEU A 1 87 ? 0.660 -18.977 -17.761 1.00 78.44 87 LEU A O 1
ATOM 701 N N . THR A 1 88 ? 1.828 -19.786 -19.485 1.00 84.94 88 THR A N 1
ATOM 702 C CA . THR A 1 88 ? 3.047 -20.089 -18.725 1.00 84.94 88 THR A CA 1
ATOM 703 C C . THR A 1 88 ? 4.096 -19.006 -18.935 1.00 84.94 88 THR A C 1
ATOM 705 O O . THR A 1 88 ? 4.136 -18.339 -19.974 1.00 84.94 88 THR A O 1
ATOM 708 N N . LYS A 1 89 ? 4.988 -18.835 -17.953 1.00 85.06 89 LYS A N 1
ATOM 709 C CA . LYS A 1 89 ? 6.073 -17.844 -18.020 1.00 85.06 89 LYS A CA 1
ATOM 710 C C . LYS A 1 89 ? 6.937 -17.986 -19.266 1.00 85.06 89 LYS A C 1
ATOM 712 O O . LYS A 1 89 ? 7.294 -16.978 -19.866 1.00 85.06 89 LYS A O 1
ATOM 717 N N . ASP A 1 90 ? 7.217 -19.209 -19.703 1.00 84.62 90 ASP A N 1
ATOM 718 C CA . ASP A 1 90 ? 8.046 -19.452 -20.888 1.00 84.62 90 ASP A CA 1
ATOM 719 C C . ASP A 1 90 ? 7.393 -18.947 -22.177 1.00 84.62 90 ASP A C 1
ATOM 721 O O . ASP A 1 90 ? 8.070 -18.423 -23.066 1.00 84.62 90 ASP A O 1
ATOM 725 N N . ILE A 1 91 ? 6.065 -19.060 -22.272 1.00 86.50 91 ILE A N 1
ATOM 726 C CA . ILE A 1 91 ? 5.293 -18.517 -23.392 1.00 86.50 91 ILE A CA 1
ATOM 727 C C . ILE A 1 91 ? 5.340 -16.987 -23.348 1.00 86.50 91 ILE A C 1
ATOM 729 O O . ILE A 1 91 ? 5.621 -16.358 -24.367 1.00 86.50 91 ILE A O 1
ATOM 733 N N . ILE A 1 92 ? 5.158 -16.395 -22.164 1.00 88.12 92 ILE A N 1
ATOM 734 C CA . ILE A 1 92 ? 5.217 -14.942 -21.954 1.00 88.12 92 ILE A CA 1
ATOM 735 C C . ILE A 1 92 ? 6.588 -14.383 -22.345 1.00 88.12 92 ILE A C 1
ATOM 737 O O . ILE A 1 92 ? 6.663 -13.389 -23.067 1.00 88.12 92 ILE A O 1
ATOM 741 N N . LEU A 1 93 ? 7.671 -15.035 -21.913 1.00 87.38 93 LEU A N 1
ATOM 742 C CA . LEU A 1 93 ? 9.043 -14.654 -22.245 1.00 87.38 93 LEU A CA 1
ATOM 743 C C . LEU A 1 93 ? 9.301 -14.711 -23.750 1.00 87.38 93 LEU A C 1
ATOM 745 O O . LEU A 1 93 ? 10.012 -13.865 -24.284 1.00 87.38 93 LEU A O 1
ATOM 749 N N . LYS A 1 94 ? 8.743 -15.699 -24.456 1.00 85.69 94 LYS A N 1
ATOM 750 C CA . LYS A 1 94 ? 8.893 -15.813 -25.913 1.00 85.69 94 LYS A CA 1
ATOM 751 C C . LYS A 1 94 ? 8.072 -14.761 -26.658 1.00 85.69 94 LYS A C 1
ATOM 753 O O . LYS A 1 94 ? 8.591 -14.167 -27.597 1.00 85.69 94 LYS A O 1
ATOM 758 N N . GLN A 1 95 ? 6.832 -14.515 -26.238 1.00 87.56 95 GLN A N 1
ATOM 759 C CA . GLN A 1 95 ? 5.915 -13.588 -26.909 1.00 87.56 95 GLN A CA 1
ATOM 760 C C . GLN A 1 95 ? 6.269 -12.114 -26.677 1.00 87.56 95 GLN A C 1
ATOM 762 O O . GLN A 1 95 ? 6.105 -11.304 -27.584 1.00 87.56 95 GLN A O 1
ATOM 767 N N . ASN A 1 96 ? 6.807 -11.771 -25.503 1.00 89.06 96 ASN A N 1
ATOM 768 C CA . ASN A 1 96 ? 7.132 -10.388 -25.135 1.00 89.06 96 ASN A CA 1
ATOM 769 C C . ASN A 1 96 ? 8.589 -9.996 -25.378 1.00 89.06 96 ASN A C 1
ATOM 771 O O . ASN A 1 96 ? 9.017 -8.931 -24.927 1.00 89.06 96 ASN A O 1
ATOM 775 N N . LYS A 1 97 ? 9.365 -10.825 -26.085 1.00 89.12 97 LYS A N 1
ATOM 776 C CA . LYS A 1 97 ? 10.719 -10.452 -26.503 1.00 89.12 97 LYS A CA 1
ATOM 777 C C . LYS A 1 97 ? 10.649 -9.246 -27.446 1.00 89.12 97 LYS A C 1
ATOM 779 O O . LYS A 1 97 ? 10.072 -9.359 -28.527 1.00 89.12 97 LYS A O 1
ATOM 784 N N . PRO A 1 98 ? 11.254 -8.105 -27.081 1.00 87.62 98 PRO A N 1
ATOM 785 C CA . PRO A 1 98 ? 11.143 -6.904 -27.883 1.00 87.62 98 PRO A CA 1
ATOM 786 C C . PRO A 1 98 ? 11.941 -7.024 -29.180 1.00 87.62 98 PRO A C 1
ATOM 788 O O . PRO A 1 98 ? 13.113 -7.418 -29.178 1.00 87.62 98 PRO A O 1
ATOM 791 N N . THR A 1 99 ? 11.333 -6.602 -30.287 1.00 92.00 99 THR A N 1
ATOM 792 C CA . THR A 1 99 ? 12.046 -6.344 -31.547 1.00 92.00 99 THR A CA 1
ATOM 793 C C . THR A 1 99 ? 13.057 -5.204 -31.363 1.00 92.00 99 THR A C 1
ATOM 795 O O . THR A 1 99 ? 12.924 -4.393 -30.448 1.00 92.00 99 THR A O 1
ATOM 798 N N . PHE A 1 100 ? 14.045 -5.080 -32.253 1.00 88.50 100 PHE A N 1
ATOM 799 C CA . PHE A 1 100 ? 15.032 -3.989 -32.235 1.00 88.50 100 PHE A CA 1
ATOM 800 C C . PHE A 1 100 ? 14.401 -2.591 -32.061 1.00 88.50 100 PHE A C 1
ATOM 802 O O . PHE A 1 100 ? 14.775 -1.862 -31.143 1.00 88.50 100 PHE A O 1
ATOM 809 N N . PHE A 1 101 ? 13.375 -2.254 -32.853 1.00 90.12 101 PHE A N 1
ATOM 810 C CA . PHE A 1 101 ? 12.668 -0.971 -32.739 1.00 90.12 101 PHE A CA 1
ATOM 811 C C . PHE A 1 101 ? 11.922 -0.802 -31.413 1.00 90.12 101 PHE A C 1
ATOM 813 O O . PHE A 1 101 ? 11.861 0.299 -30.878 1.00 90.12 101 PHE A O 1
ATOM 820 N N . GLN A 1 102 ? 11.395 -1.888 -30.844 1.00 89.56 102 GLN A N 1
ATOM 821 C CA . GLN A 1 102 ? 10.740 -1.850 -29.536 1.00 89.56 102 GLN A CA 1
ATOM 822 C C . GLN A 1 102 ? 11.765 -1.642 -28.417 1.00 89.56 102 GLN A C 1
ATOM 824 O O . GLN A 1 102 ? 11.521 -0.842 -27.523 1.00 89.56 102 GLN A O 1
ATOM 829 N N . LYS A 1 103 ? 12.946 -2.274 -28.499 1.00 88.88 103 LYS A N 1
ATOM 830 C CA . LYS A 1 103 ? 14.063 -2.018 -27.573 1.00 88.88 103 LYS A CA 1
ATOM 831 C C . LYS A 1 103 ? 14.515 -0.563 -27.638 1.00 88.88 103 LYS A C 1
ATOM 833 O O . LYS A 1 103 ? 14.704 0.064 -26.600 1.00 88.88 103 LYS A O 1
ATOM 838 N N . MET A 1 104 ? 14.667 -0.017 -28.846 1.00 89.69 104 MET A N 1
ATOM 839 C CA . MET A 1 104 ? 14.982 1.401 -29.026 1.00 89.69 104 MET A CA 1
ATOM 840 C C . MET A 1 104 ? 13.881 2.304 -28.470 1.00 89.69 104 MET A C 1
ATOM 842 O O . MET A 1 104 ? 14.190 3.262 -27.770 1.00 89.69 104 MET A O 1
ATOM 846 N N . GLY A 1 105 ? 12.613 1.971 -28.723 1.00 91.69 105 GLY A N 1
ATOM 847 C CA . GLY A 1 105 ? 11.463 2.687 -28.179 1.00 91.69 105 GLY A CA 1
ATOM 848 C C . GLY A 1 105 ? 11.469 2.707 -26.653 1.00 91.69 105 GLY A C 1
ATOM 849 O O . GLY A 1 105 ? 11.376 3.779 -26.067 1.00 91.69 105 GLY A O 1
ATOM 850 N N . ILE A 1 106 ? 11.665 1.555 -26.003 1.00 92.06 106 ILE A N 1
ATOM 851 C CA . ILE A 1 106 ? 11.766 1.456 -24.540 1.00 92.06 106 ILE A CA 1
ATOM 852 C C . ILE A 1 106 ? 12.912 2.333 -24.028 1.00 92.06 106 ILE A C 1
ATOM 854 O O . ILE A 1 106 ? 12.683 3.151 -23.146 1.00 92.06 106 ILE A O 1
ATOM 858 N N . LYS A 1 107 ? 14.113 2.251 -24.616 1.00 92.19 107 LYS A N 1
ATOM 859 C CA . LYS A 1 107 ? 15.247 3.105 -24.220 1.00 92.19 107 LYS A CA 1
ATOM 860 C C . LYS A 1 107 ? 14.942 4.595 -24.383 1.00 92.19 107 LYS A C 1
ATOM 862 O O . LYS A 1 107 ? 15.242 5.382 -23.489 1.00 92.19 107 LYS A O 1
ATOM 867 N N . PHE A 1 108 ? 14.327 4.977 -25.500 1.00 93.06 108 PHE A N 1
ATOM 868 C CA . PHE A 1 108 ? 13.949 6.360 -25.774 1.00 93.06 108 PHE A CA 1
ATOM 869 C C . PHE A 1 108 ? 12.911 6.867 -24.770 1.00 93.06 108 PHE A C 1
ATOM 871 O O . PHE A 1 108 ? 13.112 7.914 -24.160 1.00 93.06 108 PHE A O 1
ATOM 878 N N . PHE A 1 109 ? 11.836 6.114 -24.527 1.00 92.81 109 PHE A N 1
ATOM 879 C CA . PHE A 1 109 ? 10.822 6.494 -23.545 1.00 92.81 109 PHE A CA 1
ATOM 880 C C . PHE A 1 109 ? 11.370 6.497 -22.115 1.00 92.81 109 PHE A C 1
ATOM 882 O O . PHE A 1 109 ? 11.037 7.408 -21.356 1.00 92.81 109 PHE A O 1
ATOM 889 N N . SER A 1 110 ? 12.248 5.559 -21.753 1.00 93.44 110 SER A N 1
ATOM 890 C CA . SER A 1 110 ? 12.967 5.562 -20.472 1.00 93.44 110 SER A CA 1
ATOM 891 C C . SER A 1 110 ? 13.830 6.814 -20.314 1.00 93.44 110 SER A C 1
ATOM 893 O O . SER A 1 110 ? 13.831 7.428 -19.248 1.00 93.44 110 SER A O 1
ATOM 895 N N . PHE A 1 111 ? 14.513 7.248 -21.374 1.00 93.50 111 PHE A N 1
ATOM 896 C CA . PHE A 1 111 ? 15.292 8.484 -21.372 1.00 93.50 111 PHE A CA 1
ATOM 897 C C . PHE A 1 111 ? 14.405 9.734 -21.252 1.00 93.50 111 PHE A C 1
ATOM 899 O O . PHE A 1 111 ? 14.630 10.561 -20.368 1.00 93.50 111 PHE A O 1
ATOM 906 N N . VAL A 1 112 ? 13.349 9.846 -22.067 1.00 93.06 112 VAL A N 1
ATOM 907 C CA . VAL A 1 112 ? 12.402 10.980 -22.042 1.00 93.06 112 VAL A CA 1
ATOM 908 C C . VAL A 1 112 ? 11.724 11.114 -20.676 1.00 93.06 112 VAL A C 1
ATOM 910 O O . VAL A 1 112 ? 11.583 12.220 -20.154 1.00 93.06 112 VAL A O 1
ATOM 913 N N . ASN A 1 113 ? 11.369 9.994 -20.041 1.00 92.50 113 ASN A N 1
ATOM 914 C CA . ASN A 1 113 ? 10.784 9.979 -18.697 1.00 92.50 113 ASN A CA 1
ATOM 915 C C . ASN A 1 113 ? 11.816 10.162 -17.567 1.00 92.50 113 ASN A C 1
ATOM 917 O O . ASN A 1 113 ? 11.447 10.120 -16.389 1.00 92.50 113 ASN A O 1
ATOM 921 N N . ARG A 1 114 ? 13.093 10.398 -17.906 1.00 94.06 114 ARG A N 1
ATOM 922 C CA . ARG A 1 114 ? 14.221 10.542 -16.971 1.00 94.06 114 ARG A CA 1
ATOM 923 C C . ARG A 1 114 ? 14.369 9.340 -16.036 1.00 94.06 114 ARG A C 1
ATOM 925 O O . ARG A 1 114 ? 14.617 9.522 -14.848 1.00 94.06 114 ARG A O 1
ATOM 932 N N . VAL A 1 115 ? 14.171 8.133 -16.565 1.00 93.94 115 VAL A N 1
ATOM 933 C CA . VAL A 1 115 ? 14.355 6.854 -15.861 1.00 93.94 115 VAL A CA 1
ATOM 934 C C . VAL A 1 115 ? 15.784 6.361 -16.023 1.00 93.94 115 VAL A C 1
ATOM 936 O O . VAL A 1 115 ? 16.429 6.022 -15.037 1.00 93.94 115 VAL A O 1
ATOM 939 N N . THR A 1 116 ? 16.304 6.380 -17.250 1.00 94.00 116 THR A N 1
ATOM 940 C CA . THR A 1 116 ? 17.675 5.965 -17.571 1.00 94.00 116 THR A CA 1
ATOM 941 C C . THR A 1 116 ? 18.405 7.022 -18.385 1.00 94.00 116 THR A C 1
ATOM 943 O O . THR A 1 116 ? 17.805 7.960 -18.910 1.00 94.00 116 THR A O 1
ATOM 946 N N . ASN A 1 117 ? 19.716 6.854 -18.533 1.00 91.06 117 ASN A N 1
ATOM 947 C CA . ASN A 1 117 ? 20.481 7.590 -19.535 1.00 91.06 117 ASN A CA 1
ATOM 948 C C . ASN A 1 117 ? 20.108 7.165 -20.973 1.00 91.06 117 ASN A C 1
ATOM 950 O O . ASN A 1 117 ? 19.421 6.163 -21.179 1.00 91.06 117 ASN A O 1
ATOM 954 N N . LEU A 1 118 ? 20.606 7.905 -21.972 1.00 85.56 118 LEU A N 1
ATOM 955 C CA . LEU A 1 118 ? 20.327 7.663 -23.396 1.00 85.56 118 LEU A CA 1
ATOM 956 C C . LEU A 1 118 ? 20.701 6.237 -23.855 1.00 85.56 118 LEU A C 1
ATOM 958 O O . LEU A 1 118 ? 20.021 5.653 -24.692 1.00 85.56 118 LEU A O 1
ATOM 962 N N . GLY A 1 119 ? 21.754 5.649 -23.275 1.00 82.19 119 GLY A N 1
ATOM 963 C CA . GLY A 1 119 ? 22.167 4.271 -23.569 1.00 82.19 119 GLY A CA 1
ATOM 964 C C . GLY A 1 119 ? 21.278 3.190 -22.936 1.00 82.19 119 GLY A C 1
ATOM 965 O O . GLY A 1 119 ? 21.276 2.043 -23.397 1.00 82.19 119 GLY A O 1
ATOM 966 N N . GLY A 1 120 ? 20.501 3.543 -21.906 1.00 84.31 120 GLY A N 1
ATOM 967 C CA . GLY A 1 120 ? 19.677 2.615 -21.128 1.00 84.31 120 GLY A CA 1
ATOM 968 C C . GLY A 1 120 ? 20.476 1.709 -20.185 1.00 84.31 120 GLY A C 1
ATOM 969 O O . GLY A 1 120 ? 19.988 0.646 -19.817 1.00 84.31 120 GLY A O 1
ATOM 970 N N . HIS A 1 121 ? 21.709 2.086 -19.837 1.00 88.25 121 HIS A N 1
ATOM 971 C CA . HIS A 1 121 ? 22.606 1.266 -19.009 1.00 88.25 121 HIS A CA 1
ATOM 972 C C . HIS A 1 121 ? 22.579 1.660 -17.534 1.00 88.25 121 HIS A C 1
ATOM 974 O O . HIS A 1 121 ? 22.705 0.797 -16.670 1.00 88.25 121 HIS A O 1
ATOM 980 N N . PHE A 1 122 ? 22.380 2.949 -17.256 1.00 92.44 122 PHE A N 1
ATOM 981 C CA . PHE A 1 122 ? 22.375 3.499 -15.905 1.00 92.44 122 PHE A CA 1
ATOM 982 C C . PHE A 1 122 ? 21.034 4.156 -15.612 1.00 92.44 122 PHE A C 1
ATOM 984 O O . PHE A 1 122 ? 20.471 4.830 -16.486 1.00 92.44 122 PHE A O 1
ATOM 991 N N . TYR A 1 123 ? 20.557 4.012 -14.378 1.00 94.25 123 TYR A N 1
ATOM 992 C CA . TYR A 1 123 ? 19.434 4.802 -13.895 1.00 94.25 123 TYR A CA 1
ATOM 993 C C . TYR A 1 123 ? 19.815 6.280 -13.827 1.00 94.25 123 TYR A C 1
ATOM 995 O O . TYR A 1 123 ? 20.943 6.661 -13.512 1.00 94.25 123 TYR A O 1
ATOM 1003 N N . HIS A 1 124 ? 18.852 7.133 -14.146 1.00 94.06 124 HIS A N 1
ATOM 1004 C CA . HIS A 1 124 ? 19.007 8.569 -14.027 1.00 94.06 124 HIS A CA 1
ATOM 1005 C C . HIS A 1 124 ? 18.977 8.961 -12.534 1.00 94.06 124 HIS A C 1
ATOM 1007 O O . HIS A 1 124 ? 18.068 8.516 -11.827 1.00 94.06 124 HIS A O 1
ATOM 1013 N N . PRO A 1 125 ? 19.868 9.845 -12.041 1.00 90.62 125 PRO A N 1
ATOM 1014 C CA . PRO A 1 125 ? 19.905 10.231 -10.622 1.00 90.62 125 PRO A CA 1
ATOM 1015 C C . PRO A 1 125 ? 18.565 10.770 -10.109 1.00 90.62 125 PRO A C 1
ATOM 1017 O O . PRO A 1 125 ? 18.110 10.434 -9.025 1.00 90.62 125 PRO A O 1
ATOM 1020 N N . GLY A 1 126 ? 17.863 11.541 -10.944 1.00 91.12 126 GLY A N 1
ATOM 1021 C CA . GLY A 1 126 ? 16.515 12.016 -10.630 1.00 91.12 126 GLY A CA 1
ATOM 1022 C C . GLY A 1 126 ? 15.475 10.898 -10.465 1.00 91.12 126 GLY A C 1
ATOM 1023 O O . GLY A 1 126 ? 14.529 11.076 -9.712 1.00 91.12 126 GLY A O 1
ATOM 1024 N N . PHE A 1 127 ? 15.605 9.748 -11.135 1.00 94.75 127 PHE A N 1
ATOM 1025 C CA . PHE A 1 127 ? 14.702 8.613 -10.904 1.00 94.75 127 PHE A CA 1
ATOM 1026 C C . PHE A 1 127 ? 14.966 7.964 -9.546 1.00 94.75 127 PHE A C 1
ATOM 1028 O O . PHE A 1 127 ? 14.017 7.734 -8.797 1.00 94.75 127 PHE A O 1
ATOM 1035 N N . ILE A 1 128 ? 16.237 7.742 -9.209 1.00 93.12 128 ILE A N 1
ATOM 1036 C CA . ILE A 1 128 ? 16.636 7.182 -7.914 1.00 93.12 128 ILE A CA 1
ATOM 1037 C C . ILE A 1 128 ? 16.240 8.125 -6.772 1.00 93.12 128 ILE A C 1
ATOM 1039 O O . ILE A 1 128 ? 15.575 7.701 -5.834 1.00 93.12 128 ILE A O 1
ATOM 1043 N N . SER A 1 129 ? 16.505 9.426 -6.908 1.00 91.81 129 SER A N 1
ATOM 1044 C CA . SER A 1 129 ? 16.083 10.444 -5.941 1.00 91.81 129 SER A CA 1
ATOM 1045 C C . SER A 1 129 ? 14.558 10.492 -5.764 1.00 91.81 129 SER A C 1
ATOM 1047 O O . SER A 1 129 ? 14.083 10.416 -4.633 1.00 91.81 129 SER A O 1
ATOM 1049 N N . ASN A 1 130 ? 13.777 10.505 -6.854 1.00 93.50 130 ASN A N 1
ATOM 1050 C CA . ASN A 1 130 ? 12.308 10.445 -6.773 1.00 93.50 130 ASN A CA 1
ATOM 1051 C C . ASN A 1 130 ? 11.825 9.160 -6.075 1.00 93.50 130 ASN A C 1
ATOM 1053 O O . ASN A 1 130 ? 10.823 9.174 -5.370 1.00 93.50 130 ASN A O 1
ATOM 1057 N N . THR A 1 131 ? 12.521 8.041 -6.275 1.00 94.06 131 THR A N 1
ATOM 1058 C CA . THR A 1 131 ? 12.193 6.757 -5.636 1.00 94.06 131 THR A CA 1
ATOM 1059 C C . THR A 1 131 ? 12.509 6.792 -4.138 1.00 94.06 131 THR A C 1
ATOM 1061 O O . THR A 1 131 ? 11.694 6.387 -3.315 1.00 94.06 131 THR A O 1
ATOM 1064 N N . ASN A 1 132 ? 13.666 7.337 -3.770 1.00 91.62 132 ASN A N 1
ATOM 1065 C CA . ASN A 1 132 ? 14.150 7.352 -2.394 1.00 91.62 132 ASN A CA 1
ATOM 1066 C C . ASN A 1 132 ? 13.492 8.434 -1.529 1.00 91.62 132 ASN A C 1
ATOM 1068 O O . ASN A 1 132 ? 13.409 8.252 -0.313 1.00 91.62 132 ASN A O 1
ATOM 1072 N N . ILE A 1 133 ? 13.056 9.551 -2.114 1.00 92.38 133 ILE A N 1
ATOM 1073 C CA . ILE A 1 133 ? 12.514 10.707 -1.388 1.00 92.38 133 ILE A CA 1
ATOM 1074 C C . ILE A 1 133 ? 11.007 10.805 -1.614 1.00 92.38 133 ILE A C 1
ATOM 1076 O O . ILE A 1 133 ? 10.242 10.474 -0.714 1.00 92.38 133 ILE A O 1
ATOM 1080 N N . ASP A 1 134 ? 10.580 11.205 -2.811 1.00 94.31 134 ASP A N 1
ATOM 1081 C CA . ASP A 1 134 ? 9.177 11.541 -3.081 1.00 94.31 134 ASP A CA 1
ATOM 1082 C C . ASP A 1 134 ? 8.235 10.335 -2.950 1.00 94.31 134 ASP A C 1
ATOM 1084 O O . ASP A 1 134 ? 7.180 10.428 -2.324 1.00 94.31 134 ASP A O 1
ATOM 1088 N N . LEU A 1 135 ? 8.594 9.190 -3.548 1.00 95.25 135 LEU A N 1
ATOM 1089 C CA . LEU A 1 135 ? 7.796 7.970 -3.441 1.00 95.25 135 LEU A CA 1
ATOM 1090 C C . LEU A 1 135 ? 7.748 7.501 -1.991 1.00 95.25 135 LEU A C 1
ATOM 1092 O O . LEU A 1 135 ? 6.676 7.141 -1.509 1.00 95.25 135 LEU A O 1
ATOM 1096 N N . ASN A 1 136 ? 8.891 7.515 -1.304 1.00 93.31 136 ASN A N 1
ATOM 1097 C CA . ASN A 1 136 ? 8.954 7.143 0.102 1.00 93.31 136 ASN A CA 1
ATOM 1098 C C . ASN A 1 136 ? 8.026 8.026 0.941 1.00 93.31 136 ASN A C 1
ATOM 1100 O O . ASN A 1 136 ? 7.230 7.515 1.721 1.00 93.31 136 ASN A O 1
ATOM 1104 N N . GLU A 1 137 ? 8.078 9.345 0.743 1.00 94.12 137 GLU A N 1
ATOM 1105 C CA . GLU A 1 137 ? 7.217 10.283 1.456 1.00 94.12 137 GLU A CA 1
ATOM 1106 C C . GLU A 1 137 ? 5.736 10.021 1.158 1.00 94.12 137 GLU A C 1
ATOM 1108 O O . GLU A 1 137 ? 4.941 9.898 2.089 1.00 94.12 137 GLU A O 1
ATOM 1113 N N . ALA A 1 138 ? 5.362 9.888 -0.117 1.00 95.31 138 ALA A N 1
ATOM 1114 C CA . ALA A 1 138 ? 3.981 9.645 -0.521 1.00 95.31 138 ALA A CA 1
ATOM 1115 C C . ALA A 1 138 ? 3.440 8.325 0.056 1.00 95.31 138 ALA A C 1
ATOM 1117 O O . ALA A 1 138 ? 2.347 8.296 0.627 1.00 95.31 138 ALA A O 1
ATOM 1118 N N . MET A 1 139 ? 4.217 7.242 -0.024 1.00 94.25 139 MET A N 1
ATOM 1119 C CA . MET A 1 139 ? 3.818 5.937 0.510 1.00 94.25 139 MET A CA 1
ATOM 1120 C C . MET A 1 139 ? 3.752 5.944 2.038 1.00 94.25 139 MET A C 1
ATOM 1122 O O . MET A 1 139 ? 2.782 5.439 2.603 1.00 94.25 139 MET A O 1
ATOM 1126 N N . LEU A 1 140 ? 4.719 6.571 2.715 1.00 93.12 140 LEU A N 1
ATOM 1127 C CA . LEU A 1 140 ? 4.722 6.710 4.171 1.00 93.12 140 LEU A CA 1
ATOM 1128 C C . LEU A 1 140 ? 3.533 7.548 4.655 1.00 93.12 140 LEU A C 1
ATOM 1130 O O . LEU A 1 140 ? 2.929 7.230 5.677 1.00 93.12 140 LEU A O 1
ATOM 1134 N N . ASN A 1 141 ? 3.173 8.612 3.935 1.00 93.50 141 ASN A N 1
ATOM 1135 C CA . ASN A 1 141 ? 1.987 9.404 4.249 1.00 93.50 141 ASN A CA 1
ATOM 1136 C C . ASN A 1 141 ? 0.718 8.562 4.109 1.00 93.50 141 ASN A C 1
ATOM 1138 O O . ASN A 1 141 ? -0.098 8.552 5.026 1.00 93.50 141 ASN A O 1
ATOM 1142 N N . MET A 1 142 ? 0.565 7.819 3.009 1.00 95.06 142 MET A N 1
ATOM 1143 C CA . MET A 1 142 ? -0.570 6.910 2.819 1.00 95.06 142 MET A CA 1
ATOM 1144 C C . MET A 1 142 ? -0.654 5.870 3.951 1.00 95.06 142 MET A C 1
ATOM 1146 O O . MET A 1 142 ? -1.710 5.689 4.554 1.00 95.06 142 MET A O 1
ATOM 1150 N N . GLN A 1 143 ? 0.469 5.254 4.322 1.00 94.31 143 GLN A N 1
ATOM 1151 C CA . GLN A 1 143 ? 0.545 4.326 5.454 1.00 94.31 143 GLN A CA 1
ATOM 1152 C C . GLN A 1 143 ? 0.128 4.965 6.772 1.00 94.31 143 GLN A C 1
ATOM 1154 O O . GLN A 1 143 ? -0.740 4.439 7.459 1.00 94.31 143 GLN A O 1
ATOM 1159 N N . LYS A 1 144 ? 0.692 6.130 7.103 1.00 92.06 144 LYS A N 1
ATOM 1160 C CA . LYS A 1 144 ? 0.351 6.877 8.320 1.00 92.06 144 LYS A CA 1
ATOM 1161 C C . LYS A 1 144 ? -1.137 7.203 8.382 1.00 92.06 144 LYS A C 1
ATOM 1163 O O . LYS A 1 144 ? -1.742 7.051 9.434 1.00 92.06 144 LYS A O 1
ATOM 1168 N N . MET A 1 145 ? -1.740 7.618 7.269 1.00 92.88 145 MET A N 1
ATOM 1169 C CA . MET A 1 145 ? -3.176 7.906 7.226 1.00 92.88 145 MET A CA 1
ATOM 1170 C C . MET A 1 145 ? -4.017 6.637 7.375 1.00 92.88 145 MET A C 1
ATOM 1172 O O . MET A 1 145 ? -5.044 6.670 8.046 1.00 92.88 145 MET A O 1
ATOM 1176 N N . SER A 1 146 ? -3.575 5.512 6.805 1.00 93.50 146 SER A N 1
ATOM 1177 C CA . SER A 1 146 ? -4.237 4.218 7.015 1.00 93.50 146 SER A CA 1
ATOM 1178 C C . SER A 1 146 ? -4.156 3.805 8.481 1.00 93.50 146 SER A C 1
ATOM 1180 O O . SER A 1 146 ? -5.161 3.400 9.052 1.00 93.50 146 SER A O 1
ATOM 1182 N N . LEU A 1 147 ? -2.993 3.981 9.109 1.00 91.88 147 LEU A N 1
ATOM 1183 C CA . LEU A 1 147 ? -2.775 3.707 10.524 1.00 91.88 147 LEU A CA 1
ATOM 1184 C C . LEU A 1 147 ? -3.667 4.578 11.417 1.00 91.88 147 LEU A C 1
ATOM 1186 O O . LEU A 1 147 ? -4.287 4.057 12.335 1.00 91.88 147 LEU A O 1
ATOM 1190 N N . ILE A 1 148 ? -3.778 5.881 11.125 1.00 89.50 148 ILE A N 1
ATOM 1191 C CA . ILE A 1 148 ? -4.676 6.799 11.846 1.00 89.50 148 ILE A CA 1
ATOM 1192 C C . ILE A 1 148 ? -6.119 6.303 11.771 1.00 89.50 148 ILE A C 1
ATOM 1194 O O . ILE A 1 148 ? -6.808 6.306 12.785 1.00 89.50 148 ILE A O 1
ATOM 1198 N N . ILE A 1 149 ? -6.577 5.852 10.599 1.00 90.31 149 ILE A N 1
ATOM 1199 C CA . ILE A 1 149 ? -7.933 5.317 10.454 1.00 90.31 149 ILE A CA 1
ATOM 1200 C C . ILE A 1 149 ? -8.085 4.023 11.246 1.00 90.31 149 ILE A C 1
ATOM 1202 O O . ILE A 1 149 ? -8.942 3.954 12.121 1.00 90.31 149 ILE A O 1
ATOM 1206 N N . LEU A 1 150 ? -7.242 3.028 10.973 1.00 89.00 150 LEU A N 1
ATOM 1207 C CA . LEU A 1 150 ? -7.381 1.666 11.492 1.00 89.00 150 LEU A CA 1
ATOM 1208 C C . LEU A 1 150 ? -7.172 1.563 13.012 1.00 89.00 150 LEU A C 1
ATOM 1210 O O . LEU A 1 150 ? -7.846 0.758 13.653 1.00 89.00 150 LEU A O 1
ATOM 1214 N N . ASN A 1 151 ? -6.288 2.390 13.582 1.00 86.75 151 ASN A N 1
ATOM 1215 C CA . ASN A 1 151 ? -5.941 2.379 15.010 1.00 86.75 151 ASN A CA 1
ATOM 1216 C C . ASN A 1 151 ? -6.587 3.523 15.808 1.00 86.75 151 ASN A C 1
ATOM 1218 O O . ASN A 1 151 ? -6.255 3.719 16.978 1.00 86.75 151 ASN A O 1
ATOM 1222 N N . SER A 1 152 ? -7.485 4.303 15.203 1.00 84.19 152 SER A N 1
ATOM 1223 C CA . SER A 1 152 ? -8.275 5.286 15.954 1.00 84.19 152 SER A CA 1
ATOM 1224 C C . SER A 1 152 ? -9.114 4.597 17.034 1.00 84.19 152 SER A C 1
ATOM 1226 O O . SER A 1 152 ? -9.524 3.444 16.880 1.00 84.19 152 SER A O 1
ATOM 1228 N N . LYS A 1 153 ? -9.411 5.305 18.129 1.00 79.56 153 LYS A N 1
ATOM 1229 C CA . LYS A 1 153 ? -10.185 4.736 19.246 1.00 79.56 153 LYS A CA 1
ATOM 1230 C C . LYS A 1 153 ? -11.553 4.253 18.774 1.00 79.56 153 LYS A C 1
ATOM 1232 O O . LYS A 1 153 ? -12.009 3.196 19.190 1.00 79.56 153 LYS A O 1
ATOM 1237 N N . SER A 1 154 ? -12.173 5.010 17.873 1.00 74.56 154 SER A N 1
ATOM 1238 C CA . SER A 1 154 ? -13.488 4.680 17.332 1.00 74.56 154 SER A CA 1
ATOM 1239 C C . SER A 1 154 ? -13.452 3.533 16.333 1.00 74.56 154 SER A C 1
ATOM 1241 O O . SER A 1 154 ? -14.373 2.734 16.305 1.00 74.56 154 SER A O 1
ATOM 1243 N N . PHE A 1 155 ? -12.424 3.428 15.495 1.00 78.81 155 PHE A N 1
ATOM 1244 C CA . PHE A 1 155 ? -12.363 2.365 14.487 1.00 78.81 155 PHE A CA 1
ATOM 1245 C C . PHE A 1 155 ? -11.768 1.060 15.035 1.00 78.81 155 PHE A C 1
ATOM 1247 O O . PHE A 1 155 ? -11.954 -0.008 14.451 1.00 78.81 155 PHE A O 1
ATOM 1254 N N . ASN A 1 156 ? -11.066 1.128 16.170 1.00 76.69 156 ASN A N 1
ATOM 1255 C CA . ASN A 1 156 ? -10.583 -0.050 16.879 1.00 76.69 156 ASN A CA 1
ATOM 1256 C C . ASN A 1 156 ? -11.704 -0.802 17.614 1.00 76.69 156 ASN A C 1
ATOM 1258 O O . ASN A 1 156 ? -11.482 -1.935 18.030 1.00 76.69 156 ASN A O 1
ATOM 1262 N N . THR A 1 157 ? -12.909 -0.229 17.744 1.00 79.44 157 THR A N 1
ATOM 1263 C CA . THR A 1 157 ? -14.054 -1.001 18.238 1.00 79.44 157 THR A CA 1
ATOM 1264 C C . THR A 1 157 ? -14.484 -2.020 17.186 1.00 79.44 157 THR A C 1
ATOM 1266 O O . THR A 1 157 ? -14.641 -1.704 15.999 1.00 79.44 157 THR A O 1
ATOM 1269 N N . LYS A 1 158 ? -14.680 -3.266 17.626 1.00 78.50 158 LYS A N 1
ATOM 1270 C CA . LYS A 1 158 ? -15.058 -4.389 16.762 1.00 78.50 158 LYS A CA 1
ATOM 1271 C C . LYS A 1 158 ? -16.308 -4.079 15.942 1.00 78.50 158 LYS A C 1
ATOM 1273 O O . LYS A 1 158 ? -16.319 -4.319 14.742 1.00 78.50 158 LYS A O 1
ATOM 1278 N N . GLU A 1 159 ? -17.311 -3.458 16.557 1.00 79.12 159 GLU A N 1
ATOM 1279 C CA . GLU A 1 159 ? -18.569 -3.055 15.921 1.00 79.12 159 GLU A CA 1
ATOM 1280 C C . GLU A 1 159 ? -18.359 -2.139 14.711 1.00 79.12 159 GLU A C 1
ATOM 1282 O O . GLU A 1 159 ? -18.924 -2.364 13.641 1.00 79.12 159 GLU A O 1
ATOM 1287 N N . ILE A 1 160 ? -17.534 -1.096 14.857 1.00 82.38 160 ILE A N 1
ATOM 1288 C CA . ILE A 1 160 ? -17.302 -0.112 13.795 1.00 82.38 160 ILE A CA 1
ATOM 1289 C C . ILE A 1 160 ? -16.446 -0.730 12.695 1.00 82.38 160 ILE A C 1
ATOM 1291 O O . ILE A 1 160 ? -16.727 -0.525 11.509 1.00 82.38 160 ILE A O 1
ATOM 1295 N N . ARG A 1 161 ? -15.445 -1.528 13.075 1.00 85.50 161 ARG A N 1
ATOM 1296 C CA . ARG A 1 161 ? -14.605 -2.265 12.132 1.00 85.50 161 ARG A CA 1
ATOM 1297 C C . ARG A 1 161 ? -15.423 -3.272 11.321 1.00 85.50 161 ARG A C 1
ATOM 1299 O O . ARG A 1 161 ? -15.329 -3.277 10.094 1.00 85.50 161 ARG A O 1
ATOM 1306 N N . HIS A 1 162 ? -16.271 -4.058 11.984 1.00 85.31 162 HIS A N 1
ATOM 1307 C CA . HIS A 1 162 ? -17.159 -5.032 11.355 1.00 85.31 162 HIS A CA 1
ATOM 1308 C C . HIS A 1 162 ? -18.206 -4.345 10.473 1.00 85.31 162 HIS A C 1
ATOM 1310 O O . HIS A 1 162 ? -18.400 -4.739 9.324 1.00 85.31 162 HIS A O 1
ATOM 1316 N N . TYR A 1 163 ? -18.821 -3.255 10.947 1.00 86.19 163 TYR A N 1
ATOM 1317 C CA . TYR A 1 163 ? -19.736 -2.438 10.145 1.00 86.19 163 TYR A CA 1
ATOM 1318 C C . TYR A 1 163 ? -19.067 -1.928 8.865 1.00 86.19 163 TYR A C 1
ATOM 1320 O O . TYR A 1 163 ? -19.635 -2.026 7.773 1.00 86.19 163 TYR A O 1
ATOM 1328 N N . PHE A 1 164 ? -17.853 -1.382 8.985 1.00 87.62 164 PHE A N 1
ATOM 1329 C CA . PHE A 1 164 ? -17.116 -0.865 7.839 1.00 87.62 164 PHE A CA 1
ATOM 1330 C C . PHE A 1 164 ? -16.739 -1.977 6.862 1.00 87.62 164 PHE A C 1
ATOM 1332 O O . PHE A 1 164 ? -16.908 -1.798 5.658 1.00 87.62 164 PHE A O 1
ATOM 1339 N N . PHE A 1 165 ? -16.303 -3.133 7.364 1.00 88.31 165 PHE A N 1
ATOM 1340 C CA . PHE A 1 165 ? -16.009 -4.299 6.539 1.00 88.31 165 PHE A CA 1
ATOM 1341 C C . PHE A 1 165 ? -17.253 -4.827 5.810 1.00 88.31 165 PHE A C 1
ATOM 1343 O O . PHE A 1 165 ? -17.208 -4.999 4.596 1.00 88.31 165 PHE A O 1
ATOM 1350 N N . ARG A 1 166 ? -18.388 -5.001 6.498 1.00 88.06 166 ARG A N 1
ATOM 1351 C CA . ARG A 1 166 ? -19.652 -5.462 5.891 1.00 88.06 166 ARG A CA 1
ATOM 1352 C C . ARG A 1 166 ? -20.152 -4.521 4.804 1.00 88.06 166 ARG A C 1
ATOM 1354 O O . ARG A 1 166 ? -20.618 -4.963 3.757 1.00 88.06 166 ARG A O 1
ATOM 1361 N N . LYS A 1 167 ? -20.070 -3.213 5.051 1.00 88.56 167 LYS A N 1
ATOM 1362 C CA . LYS A 1 167 ? -20.582 -2.197 4.127 1.00 88.56 167 LYS A CA 1
ATOM 1363 C C . LYS A 1 167 ? -19.627 -1.918 2.969 1.00 88.56 167 LYS A C 1
ATOM 1365 O O . LYS A 1 167 ? -20.074 -1.681 1.848 1.00 88.56 167 LYS A O 1
ATOM 1370 N N . PHE A 1 168 ? -18.325 -1.922 3.239 1.00 90.94 168 PHE A N 1
ATOM 1371 C CA . PHE A 1 168 ? -17.276 -1.546 2.298 1.00 90.94 168 PHE A CA 1
ATOM 1372 C C . PHE A 1 168 ? -16.068 -2.504 2.374 1.00 90.94 168 PHE A C 1
ATOM 1374 O O . PHE A 1 168 ? -14.952 -2.071 2.684 1.00 90.94 168 PHE A O 1
ATOM 1381 N N . PRO A 1 169 ? -16.237 -3.794 2.025 1.00 89.81 169 PRO A N 1
ATOM 1382 C CA . PRO A 1 169 ? -15.194 -4.811 2.211 1.00 89.81 169 PRO A CA 1
ATOM 1383 C C . PRO A 1 169 ? -13.928 -4.499 1.408 1.00 89.81 169 PRO A C 1
ATOM 1385 O O . PRO A 1 169 ? -12.811 -4.599 1.913 1.00 89.81 169 PRO A O 1
ATOM 1388 N N . LEU A 1 170 ? -14.101 -4.011 0.175 1.00 91.19 170 LEU A N 1
ATOM 1389 C CA . LEU A 1 170 ? -12.999 -3.574 -0.681 1.00 91.19 170 LEU A CA 1
ATOM 1390 C C . LEU A 1 170 ? -12.195 -2.424 -0.055 1.00 91.19 170 LEU A C 1
ATOM 1392 O O . LEU A 1 170 ? -10.974 -2.392 -0.171 1.00 91.19 170 LEU A O 1
ATOM 1396 N N . TYR A 1 171 ? -12.860 -1.457 0.579 1.00 94.06 171 TYR A N 1
ATOM 1397 C CA . TYR A 1 171 ? -12.190 -0.279 1.138 1.00 94.06 171 TYR A CA 1
ATOM 1398 C C . TYR A 1 171 ? -11.412 -0.638 2.395 1.00 94.06 171 TYR A C 1
ATOM 1400 O O . TYR A 1 171 ? -10.280 -0.189 2.558 1.00 94.06 171 TYR A O 1
ATOM 1408 N N . PHE A 1 172 ? -11.995 -1.488 3.237 1.00 91.81 172 PHE A N 1
ATOM 1409 C CA . PHE A 1 172 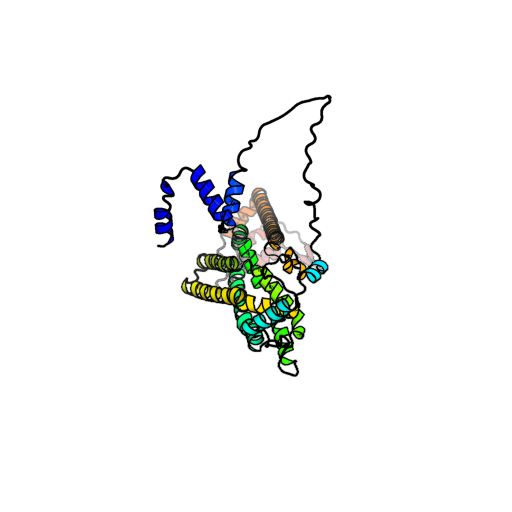? -11.322 -2.020 4.412 1.00 91.81 172 PHE A CA 1
ATOM 1410 C C . PHE A 1 172 ? -10.053 -2.785 4.034 1.00 91.81 172 PHE A C 1
ATOM 1412 O O . PHE A 1 172 ? -8.974 -2.485 4.544 1.00 91.81 172 PHE A O 1
ATOM 1419 N N . GLU A 1 173 ? -10.150 -3.693 3.060 1.00 91.69 173 GLU A N 1
ATOM 1420 C CA . GLU A 1 173 ? -8.994 -4.443 2.574 1.00 91.69 173 GLU A CA 1
ATOM 1421 C C . GLU A 1 173 ? -7.912 -3.527 1.982 1.00 91.69 173 GLU A C 1
ATOM 1423 O O . GLU A 1 173 ? -6.728 -3.733 2.235 1.00 91.69 173 GLU A O 1
ATOM 1428 N N . LEU A 1 174 ? -8.288 -2.495 1.217 1.00 93.88 174 LEU A N 1
ATOM 1429 C CA . LEU A 1 174 ? -7.328 -1.540 0.655 1.00 93.88 174 LEU A CA 1
ATOM 1430 C C . LEU A 1 174 ? -6.572 -0.768 1.746 1.00 93.88 174 LEU A C 1
ATOM 1432 O O . LEU A 1 174 ? -5.357 -0.611 1.630 1.00 93.88 174 LEU A O 1
ATOM 1436 N N . LEU A 1 175 ? -7.259 -0.314 2.799 1.00 93.69 175 LEU A N 1
ATOM 1437 C CA . LEU A 1 175 ? -6.621 0.370 3.931 1.00 93.69 175 LEU A CA 1
ATOM 1438 C C . LEU A 1 175 ? -5.654 -0.560 4.670 1.00 93.69 175 LEU A C 1
ATOM 1440 O O . LEU A 1 175 ? -4.518 -0.169 4.936 1.00 93.69 175 LEU A O 1
ATOM 1444 N N . LEU A 1 176 ? -6.067 -1.804 4.939 1.00 92.00 176 LEU A N 1
ATOM 1445 C CA . LEU A 1 176 ? -5.208 -2.813 5.563 1.00 92.00 176 LEU A CA 1
ATOM 1446 C C . LEU A 1 176 ? -3.973 -3.105 4.711 1.00 92.00 176 LEU A C 1
ATOM 1448 O O . LEU A 1 176 ? -2.855 -3.053 5.220 1.00 92.00 176 LEU A O 1
ATOM 1452 N N . ARG A 1 177 ? -4.161 -3.337 3.405 1.00 91.25 177 ARG A N 1
ATOM 1453 C CA . ARG A 1 177 ? -3.063 -3.600 2.466 1.00 91.25 177 ARG A CA 1
ATOM 1454 C C . ARG A 1 177 ? -2.068 -2.462 2.434 1.00 91.25 177 ARG A C 1
ATOM 1456 O O . ARG A 1 177 ? -0.876 -2.733 2.465 1.00 91.25 177 ARG A O 1
ATOM 1463 N N . ILE A 1 178 ? -2.539 -1.215 2.356 1.00 93.44 178 ILE A N 1
ATOM 1464 C CA . ILE A 1 178 ? -1.658 -0.045 2.332 1.00 93.44 178 ILE A CA 1
ATOM 1465 C C . ILE A 1 178 ? -0.887 0.058 3.648 1.00 93.44 178 ILE A C 1
ATOM 1467 O O . ILE A 1 178 ? 0.330 0.241 3.611 1.00 93.44 178 ILE A O 1
ATOM 1471 N N . ASN A 1 179 ? -1.564 -0.123 4.785 1.00 92.88 179 ASN A N 1
ATOM 1472 C CA . ASN A 1 179 ? -0.939 -0.115 6.107 1.00 92.88 179 ASN A CA 1
ATOM 1473 C C . ASN A 1 179 ? 0.151 -1.194 6.247 1.00 92.88 179 ASN A C 1
ATOM 1475 O O . ASN A 1 179 ? 1.202 -0.935 6.823 1.00 92.88 179 ASN A O 1
ATOM 1479 N N . SER A 1 180 ? -0.061 -2.381 5.671 1.00 89.94 180 SER A N 1
ATOM 1480 C CA . SER A 1 180 ? 0.870 -3.512 5.756 1.00 89.94 180 SER A CA 1
ATOM 1481 C C . SER A 1 180 ? 2.007 -3.495 4.722 1.00 89.94 180 SER A C 1
ATOM 1483 O O . SER A 1 180 ? 2.785 -4.449 4.665 1.00 89.94 180 SER A O 1
ATOM 1485 N N . LEU A 1 181 ? 2.117 -2.475 3.858 1.00 89.31 181 LEU A N 1
ATOM 1486 C CA . LEU A 1 181 ? 3.161 -2.451 2.824 1.00 89.31 181 LEU A CA 1
ATOM 1487 C C . LEU A 1 181 ? 4.565 -2.323 3.442 1.00 89.31 181 LEU A C 1
ATOM 1489 O O . LEU A 1 181 ? 4.903 -1.330 4.079 1.00 89.31 181 LEU A O 1
ATOM 1493 N N . LYS A 1 182 ? 5.458 -3.273 3.168 1.00 83.50 182 LYS A N 1
ATOM 1494 C CA . LYS A 1 182 ? 6.864 -3.204 3.608 1.00 83.50 182 LYS A CA 1
ATOM 1495 C C . LYS A 1 182 ? 7.757 -2.471 2.600 1.00 83.50 182 LYS A C 1
ATOM 1497 O O . LYS A 1 182 ? 8.756 -2.995 2.127 1.00 83.50 182 LYS A O 1
ATOM 1502 N N . ILE A 1 183 ? 7.379 -1.245 2.231 1.00 85.44 183 ILE A N 1
ATOM 1503 C CA . ILE A 1 183 ? 8.120 -0.461 1.221 1.00 85.44 183 ILE A CA 1
ATOM 1504 C C . ILE A 1 183 ? 9.434 0.089 1.774 1.00 85.44 183 ILE A C 1
ATOM 1506 O O . ILE A 1 183 ? 10.395 0.233 1.027 1.00 85.44 183 ILE A O 1
ATOM 1510 N N . LYS A 1 184 ? 9.507 0.366 3.079 1.00 86.88 184 LYS A N 1
ATOM 1511 C CA . LYS A 1 184 ? 10.703 0.947 3.695 1.00 86.88 184 LYS A CA 1
ATOM 1512 C C . LYS A 1 184 ? 11.944 0.067 3.499 1.00 86.88 184 LYS A C 1
ATOM 1514 O O . LYS A 1 184 ? 12.946 0.565 3.007 1.00 86.88 184 LYS A O 1
ATOM 1519 N N . GLU A 1 185 ? 11.842 -1.227 3.805 1.00 88.62 185 GLU A N 1
ATOM 1520 C CA . GLU A 1 185 ? 12.934 -2.204 3.642 1.00 88.62 185 GLU A CA 1
ATOM 1521 C C . GLU A 1 185 ? 13.439 -2.245 2.190 1.00 88.62 185 GLU A C 1
ATOM 1523 O O . GLU A 1 185 ? 14.640 -2.233 1.930 1.00 88.62 185 GLU A O 1
ATOM 1528 N N . LEU A 1 186 ? 12.509 -2.206 1.233 1.00 90.81 186 LEU A N 1
ATOM 1529 C CA . LEU A 1 186 ? 12.812 -2.188 -0.194 1.00 90.81 186 LEU A CA 1
ATOM 1530 C C . LEU A 1 186 ? 13.555 -0.913 -0.621 1.00 90.81 186 LEU A C 1
ATOM 1532 O O . LEU A 1 186 ? 14.521 -0.980 -1.376 1.00 90.81 186 LEU A O 1
ATOM 1536 N N . LEU A 1 187 ? 13.116 0.255 -0.146 1.00 90.75 187 LEU A N 1
ATOM 1537 C CA . LEU A 1 187 ? 13.755 1.532 -0.474 1.00 90.75 187 LEU A CA 1
ATOM 1538 C C . LEU A 1 187 ? 15.105 1.703 0.226 1.00 90.75 187 LEU A C 1
ATOM 1540 O O . LEU A 1 187 ? 16.026 2.267 -0.361 1.00 90.75 187 LEU A O 1
ATOM 1544 N N . ASP A 1 188 ? 15.245 1.199 1.449 1.00 90.50 188 ASP A N 1
ATOM 1545 C CA . ASP A 1 188 ? 16.521 1.195 2.159 1.00 90.50 188 ASP A CA 1
ATOM 1546 C C . ASP A 1 188 ? 17.541 0.304 1.428 1.00 90.50 188 ASP A C 1
ATOM 1548 O O . ASP A 1 188 ? 18.672 0.740 1.222 1.00 90.50 188 ASP A O 1
ATOM 1552 N N . SER A 1 189 ? 17.121 -0.840 0.874 1.00 91.25 189 SER A N 1
ATOM 1553 C CA . SER A 1 189 ? 17.971 -1.659 -0.005 1.00 91.25 189 SER A CA 1
ATOM 1554 C C . SER A 1 189 ? 18.439 -0.905 -1.262 1.00 91.25 189 SER A C 1
ATOM 1556 O O . SER A 1 189 ? 19.624 -0.934 -1.603 1.00 91.25 189 SER A O 1
ATOM 1558 N N . ILE A 1 190 ? 17.551 -0.152 -1.928 1.00 90.88 190 ILE A N 1
ATOM 1559 C CA . ILE A 1 190 ? 17.930 0.686 -3.084 1.00 90.88 190 ILE A CA 1
ATOM 1560 C C . ILE A 1 190 ? 18.961 1.751 -2.673 1.00 90.88 190 ILE A C 1
ATOM 1562 O O . ILE A 1 190 ? 19.936 1.979 -3.392 1.00 90.88 190 ILE A O 1
ATOM 1566 N N . ARG A 1 191 ? 18.776 2.391 -1.512 1.00 90.56 191 ARG A N 1
ATOM 1567 C CA . ARG A 1 191 ? 19.702 3.404 -0.975 1.00 90.56 191 ARG A CA 1
ATOM 1568 C C . ARG A 1 191 ? 21.066 2.819 -0.621 1.00 90.56 191 ARG A C 1
ATOM 1570 O O . ARG A 1 191 ? 22.085 3.464 -0.854 1.00 90.56 191 ARG A O 1
ATOM 1577 N N . GLU A 1 192 ? 21.109 1.623 -0.047 1.00 90.44 192 GLU A N 1
ATOM 1578 C CA . GLU A 1 192 ? 22.363 0.933 0.266 1.00 90.44 192 GLU A CA 1
ATOM 1579 C C . GLU A 1 192 ? 23.140 0.583 -1.004 1.00 90.44 192 GLU A C 1
ATOM 1581 O O . GLU A 1 192 ? 24.345 0.838 -1.084 1.00 90.44 192 GLU A O 1
ATOM 1586 N N . LYS A 1 193 ? 22.448 0.097 -2.040 1.00 88.81 193 LYS A N 1
ATOM 1587 C CA . LYS A 1 193 ? 23.051 -0.151 -3.356 1.00 88.81 193 LYS A CA 1
ATOM 1588 C C . LYS A 1 193 ? 23.579 1.135 -3.994 1.00 88.81 193 LYS A C 1
ATOM 1590 O O . LYS A 1 193 ? 24.656 1.134 -4.584 1.00 88.81 193 LYS A O 1
ATOM 1595 N N . GLU A 1 194 ? 22.862 2.249 -3.847 1.00 88.38 194 GLU A N 1
ATOM 1596 C CA . GLU A 1 194 ? 23.317 3.558 -4.333 1.00 88.38 194 GLU A CA 1
ATOM 1597 C C . GLU A 1 194 ? 24.629 3.989 -3.661 1.00 88.38 194 GLU A C 1
ATOM 1599 O O . GLU A 1 194 ? 25.561 4.411 -4.344 1.00 88.38 194 GLU A O 1
ATOM 1604 N N . LYS A 1 195 ? 24.726 3.831 -2.333 1.00 87.12 195 LYS A N 1
ATOM 1605 C CA . LYS A 1 195 ? 25.912 4.204 -1.541 1.00 87.12 195 LYS A CA 1
ATOM 1606 C C . LYS A 1 195 ? 27.127 3.315 -1.796 1.00 87.12 195 LYS A C 1
ATOM 1608 O O . LYS A 1 195 ? 28.253 3.788 -1.692 1.00 87.12 195 LYS A O 1
ATOM 1613 N N . THR A 1 196 ? 26.903 2.035 -2.077 1.00 86.50 196 THR A N 1
ATOM 1614 C CA . THR A 1 196 ? 27.971 1.043 -2.280 1.00 86.50 196 THR A CA 1
ATOM 1615 C C . THR A 1 196 ? 28.462 0.976 -3.728 1.00 86.50 196 THR A C 1
ATOM 1617 O O . THR A 1 196 ? 29.498 0.365 -3.988 1.00 86.50 196 THR A O 1
ATOM 1620 N N . SER A 1 197 ? 27.773 1.628 -4.676 1.00 81.69 197 SER A N 1
ATOM 1621 C CA . SER A 1 197 ? 28.194 1.652 -6.079 1.00 81.69 197 SER A CA 1
ATOM 1622 C C . SER A 1 197 ? 29.490 2.467 -6.274 1.00 81.69 197 SER A C 1
ATOM 1624 O O . SER A 1 197 ? 29.509 3.663 -5.967 1.00 81.69 197 SER A O 1
ATOM 1626 N N . PRO A 1 198 ? 30.548 1.890 -6.887 1.00 70.00 198 PRO A N 1
ATOM 1627 C CA . PRO A 1 198 ? 31.851 2.544 -7.079 1.00 70.00 198 PRO A CA 1
ATOM 1628 C C . PRO A 1 198 ? 31.807 3.860 -7.865 1.00 70.00 198 PRO A C 1
ATOM 1630 O O . PRO A 1 198 ? 32.706 4.687 -7.757 1.00 70.00 198 PRO A O 1
ATOM 1633 N N . SER A 1 199 ? 30.779 4.043 -8.696 1.00 70.88 199 SER A N 1
ATOM 1634 C CA . SER A 1 199 ? 30.639 5.198 -9.589 1.00 70.88 199 SER A CA 1
ATOM 1635 C C . SER A 1 199 ? 29.555 6.184 -9.147 1.00 70.88 199 SER A C 1
ATOM 1637 O O . SER A 1 199 ? 29.254 7.118 -9.895 1.00 70.88 199 SER A O 1
ATOM 1639 N N . LEU A 1 200 ? 28.923 5.955 -7.981 1.00 72.19 200 LEU A N 1
ATOM 1640 C CA . LEU A 1 200 ? 27.695 6.637 -7.532 1.00 72.19 200 LEU A CA 1
ATOM 1641 C C . LEU A 1 200 ? 26.537 6.545 -8.549 1.00 72.19 200 LEU A C 1
ATOM 1643 O O . LEU A 1 200 ? 25.550 7.275 -8.463 1.00 72.19 200 LEU A O 1
ATOM 1647 N N . ARG A 1 201 ? 26.651 5.661 -9.548 1.00 80.94 201 ARG A N 1
ATOM 1648 C CA . ARG A 1 201 ? 25.633 5.406 -10.567 1.00 80.94 201 ARG A CA 1
ATOM 1649 C C . ARG A 1 201 ? 25.220 3.951 -10.487 1.00 80.94 201 ARG A C 1
ATOM 1651 O O . ARG A 1 201 ? 26.059 3.055 -10.483 1.00 80.94 201 ARG A O 1
ATOM 1658 N N . LEU A 1 202 ? 23.916 3.735 -10.453 1.00 87.12 202 LEU A N 1
ATOM 1659 C CA . LEU A 1 202 ? 23.331 2.403 -10.430 1.00 87.12 202 LEU A CA 1
ATOM 1660 C C . LEU A 1 202 ? 23.102 1.923 -11.855 1.00 87.12 202 LEU A C 1
ATOM 1662 O O . LEU A 1 202 ? 22.451 2.612 -12.652 1.00 87.12 202 LEU A O 1
ATOM 1666 N N . MET A 1 203 ? 23.649 0.756 -12.184 1.00 89.06 203 MET A N 1
ATOM 1667 C CA . MET A 1 203 ? 23.327 0.097 -13.438 1.00 89.06 203 MET A CA 1
ATOM 1668 C C . MET A 1 203 ? 21.919 -0.484 -13.360 1.00 89.06 203 MET A C 1
ATOM 1670 O O . MET A 1 203 ? 21.401 -0.784 -12.286 1.00 89.06 203 MET A O 1
ATOM 1674 N N . VAL A 1 204 ? 21.274 -0.631 -14.518 1.00 88.69 204 VAL A N 1
ATOM 1675 C CA . VAL A 1 204 ? 19.893 -1.136 -14.573 1.00 88.69 204 VAL A CA 1
ATOM 1676 C C . VAL A 1 204 ? 19.761 -2.492 -13.875 1.00 88.69 204 VAL A C 1
ATOM 1678 O O . VAL A 1 204 ? 18.818 -2.681 -13.108 1.00 88.69 204 VAL A O 1
ATOM 1681 N N . HIS A 1 205 ? 20.730 -3.381 -14.110 1.00 89.06 205 HIS A N 1
ATOM 1682 C CA . HIS A 1 205 ? 20.735 -4.747 -13.590 1.00 89.06 205 HIS A CA 1
ATOM 1683 C C . HIS A 1 205 ? 20.925 -4.824 -12.069 1.00 89.06 205 HIS A C 1
ATOM 1685 O O . HIS A 1 205 ? 20.454 -5.773 -11.446 1.00 89.06 205 HIS A O 1
ATOM 1691 N N . ASP A 1 206 ? 21.555 -3.815 -11.455 1.00 90.19 206 ASP A N 1
ATOM 1692 C CA . ASP A 1 206 ? 21.814 -3.791 -10.010 1.00 90.19 206 ASP A CA 1
ATOM 1693 C C . ASP A 1 206 ? 20.515 -3.753 -9.193 1.00 90.19 206 ASP A C 1
ATOM 1695 O O . ASP A 1 206 ? 20.489 -4.226 -8.055 1.00 90.19 206 ASP A O 1
ATOM 1699 N N . LEU A 1 207 ? 19.438 -3.200 -9.769 1.00 91.62 207 LEU A N 1
ATOM 1700 C CA . LEU A 1 207 ? 18.135 -3.034 -9.117 1.00 91.62 207 LEU A CA 1
ATOM 1701 C C . LEU A 1 207 ? 17.033 -3.932 -9.697 1.00 91.62 207 LEU A C 1
ATOM 1703 O O . LEU A 1 207 ? 15.847 -3.648 -9.515 1.00 91.62 207 LEU A O 1
ATOM 1707 N N . ASP A 1 208 ? 17.379 -4.986 -10.438 1.00 91.81 208 ASP A N 1
ATOM 1708 C CA . ASP A 1 208 ? 16.376 -5.786 -11.148 1.00 91.81 208 ASP A CA 1
ATOM 1709 C C . ASP A 1 208 ? 15.300 -6.361 -10.221 1.00 91.81 208 ASP A C 1
ATOM 1711 O O . ASP A 1 208 ? 14.113 -6.362 -10.556 1.00 91.81 208 ASP A O 1
ATOM 1715 N N . GLN A 1 209 ? 15.702 -6.857 -9.050 1.00 92.69 209 GLN A N 1
ATOM 1716 C CA . GLN A 1 209 ? 14.772 -7.438 -8.083 1.00 92.69 209 GLN A CA 1
ATOM 1717 C C . GLN A 1 209 ? 13.960 -6.358 -7.373 1.00 92.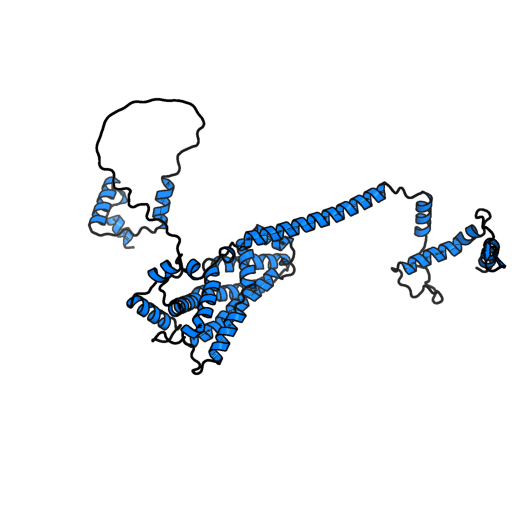69 209 GLN A C 1
ATOM 1719 O O . GLN A 1 209 ? 12.749 -6.511 -7.195 1.00 92.69 209 GLN A O 1
ATOM 1724 N N . GLU A 1 210 ? 14.594 -5.244 -7.017 1.00 94.06 210 GLU A N 1
ATOM 1725 C CA . GLU A 1 210 ? 13.946 -4.156 -6.298 1.00 94.06 210 GLU A CA 1
ATOM 1726 C C . GLU A 1 210 ? 12.884 -3.482 -7.165 1.00 94.06 210 GLU A C 1
ATOM 1728 O O . GLU A 1 210 ? 11.761 -3.260 -6.715 1.00 94.06 210 GLU A O 1
ATOM 1733 N N . ILE A 1 211 ? 13.198 -3.232 -8.439 1.00 95.38 211 ILE A N 1
ATOM 1734 C CA . ILE A 1 211 ? 12.261 -2.653 -9.405 1.00 95.38 211 ILE A CA 1
ATOM 1735 C C . ILE A 1 211 ? 11.104 -3.610 -9.690 1.00 95.38 211 ILE A C 1
ATOM 1737 O O . ILE A 1 211 ? 9.956 -3.167 -9.707 1.00 95.38 211 ILE A O 1
ATOM 1741 N N . LYS A 1 212 ? 11.358 -4.915 -9.864 1.00 94.69 212 LYS A N 1
ATOM 1742 C CA . LYS A 1 212 ? 10.284 -5.913 -10.039 1.00 94.69 212 LYS A CA 1
ATOM 1743 C C . LYS A 1 212 ? 9.370 -5.981 -8.818 1.00 94.69 212 LYS A C 1
ATOM 1745 O O . LYS A 1 212 ? 8.151 -5.996 -8.979 1.00 94.69 212 LYS A O 1
ATOM 1750 N N . THR A 1 213 ? 9.942 -5.980 -7.616 1.00 94.38 213 THR A N 1
ATOM 1751 C CA . THR A 1 213 ? 9.187 -6.023 -6.355 1.00 94.38 213 THR A CA 1
ATOM 1752 C C . THR A 1 213 ? 8.366 -4.752 -6.167 1.00 94.38 213 THR A C 1
ATOM 1754 O O . THR A 1 213 ? 7.165 -4.824 -5.903 1.00 94.38 213 THR A O 1
ATOM 1757 N N . LEU A 1 214 ? 8.972 -3.583 -6.386 1.00 95.06 214 LEU A N 1
ATOM 1758 C CA . LEU A 1 214 ? 8.288 -2.300 -6.276 1.00 95.06 214 LEU A CA 1
ATOM 1759 C C . LEU A 1 214 ? 7.152 -2.190 -7.297 1.00 95.06 214 LEU A C 1
ATOM 1761 O O . LEU A 1 214 ? 6.040 -1.776 -6.961 1.00 95.06 214 LEU A O 1
ATOM 1765 N N . PHE A 1 215 ? 7.416 -2.606 -8.538 1.00 95.69 215 PHE A N 1
ATOM 1766 C CA . PHE A 1 215 ? 6.414 -2.635 -9.592 1.00 95.69 215 PHE A CA 1
ATOM 1767 C C . PHE A 1 215 ? 5.272 -3.585 -9.243 1.00 95.69 215 PHE A C 1
ATOM 1769 O O . PHE A 1 215 ? 4.127 -3.166 -9.344 1.00 95.69 215 PHE A O 1
ATOM 1776 N N . ARG A 1 216 ? 5.544 -4.802 -8.751 1.00 94.62 216 ARG A N 1
ATOM 1777 C CA . ARG A 1 216 ? 4.511 -5.749 -8.291 1.00 94.62 216 ARG A CA 1
ATOM 1778 C C . ARG A 1 216 ? 3.599 -5.131 -7.233 1.00 94.62 216 ARG A C 1
ATOM 1780 O O . ARG A 1 216 ? 2.381 -5.184 -7.395 1.00 94.62 216 ARG A O 1
ATOM 1787 N N . ILE A 1 217 ? 4.172 -4.504 -6.202 1.00 92.75 217 ILE A N 1
ATOM 1788 C CA . ILE A 1 217 ? 3.412 -3.868 -5.114 1.00 92.75 217 ILE A CA 1
ATOM 1789 C C . ILE A 1 217 ? 2.457 -2.800 -5.664 1.00 92.75 217 ILE A C 1
ATOM 1791 O O . ILE A 1 217 ? 1.257 -2.830 -5.386 1.00 92.75 217 ILE A O 1
ATOM 1795 N N . LEU A 1 218 ? 2.968 -1.864 -6.469 1.00 94.38 218 LEU A N 1
ATOM 1796 C CA . LEU A 1 218 ? 2.148 -0.770 -6.996 1.00 94.38 218 LEU A CA 1
ATOM 1797 C C . LEU A 1 218 ? 1.184 -1.232 -8.093 1.00 94.38 218 LEU A C 1
ATOM 1799 O O . LEU A 1 218 ? 0.081 -0.699 -8.205 1.00 94.38 218 LEU A O 1
ATOM 1803 N N . TYR A 1 219 ? 1.560 -2.241 -8.876 1.00 94.44 219 TYR A N 1
ATOM 1804 C CA . TYR A 1 219 ? 0.738 -2.809 -9.940 1.00 94.44 219 TYR A CA 1
ATOM 1805 C C . TYR A 1 219 ? -0.539 -3.452 -9.399 1.00 94.44 219 TYR A C 1
ATOM 1807 O O . TYR A 1 219 ? -1.608 -3.242 -9.967 1.00 94.44 219 TYR A O 1
ATOM 1815 N N . ILE A 1 220 ? -0.457 -4.177 -8.279 1.00 92.94 220 ILE A N 1
ATOM 1816 C CA . ILE A 1 220 ? -1.630 -4.769 -7.612 1.00 92.94 220 ILE A CA 1
ATOM 1817 C C . ILE A 1 220 ? -2.648 -3.684 -7.230 1.00 92.94 220 ILE A C 1
ATOM 1819 O O . ILE A 1 220 ? -3.856 -3.881 -7.356 1.00 92.94 220 ILE A O 1
ATOM 1823 N N . LEU A 1 221 ? -2.161 -2.522 -6.793 1.00 93.81 221 LEU A N 1
ATOM 1824 C CA . LEU A 1 221 ? -2.989 -1.403 -6.345 1.00 93.81 221 LEU A CA 1
ATOM 1825 C C . LEU A 1 221 ? -3.456 -0.491 -7.490 1.00 93.81 221 LEU A C 1
ATOM 1827 O O . LEU A 1 221 ? -4.458 0.210 -7.342 1.00 93.81 221 LEU A O 1
ATOM 1831 N N . LEU A 1 222 ? -2.771 -0.505 -8.637 1.00 93.75 222 LEU A N 1
ATOM 1832 C CA . LEU A 1 222 ? -3.007 0.405 -9.760 1.00 93.75 222 LEU A CA 1
ATOM 1833 C C . LEU A 1 222 ? -4.470 0.429 -10.253 1.00 93.75 222 LEU A C 1
ATOM 1835 O O . LEU A 1 222 ? -5.009 1.534 -10.404 1.00 93.75 222 LEU A O 1
ATOM 1839 N N . PRO A 1 223 ? -5.163 -0.714 -10.458 1.00 93.00 223 PRO A N 1
ATOM 1840 C CA . PRO A 1 223 ? -6.569 -0.711 -10.873 1.00 93.00 223 PRO A CA 1
ATOM 1841 C C . PRO A 1 223 ? -7.494 -0.027 -9.856 1.00 93.00 223 PRO A C 1
ATOM 1843 O O . PRO A 1 223 ? -8.559 0.474 -10.214 1.00 93.00 223 PRO A O 1
ATOM 1846 N N . TYR A 1 224 ? -7.066 0.035 -8.594 1.00 94.00 224 TYR A N 1
ATOM 1847 C CA . TYR A 1 224 ? -7.851 0.503 -7.461 1.00 94.00 224 TYR A CA 1
ATOM 1848 C C . TYR A 1 224 ? -7.516 1.933 -7.037 1.00 94.00 224 TYR A C 1
ATOM 1850 O O . TYR A 1 224 ? -8.077 2.402 -6.053 1.00 94.00 224 TYR A O 1
ATOM 1858 N N . LYS A 1 225 ? -6.690 2.683 -7.783 1.00 93.12 225 LYS A N 1
ATOM 1859 C CA . LYS A 1 225 ? -6.278 4.052 -7.404 1.00 93.12 225 LYS A CA 1
ATOM 1860 C C . LYS A 1 225 ? -7.436 4.987 -7.013 1.00 93.12 225 LYS A C 1
ATOM 1862 O O . LYS A 1 225 ? -7.314 5.767 -6.074 1.00 93.12 225 LYS A O 1
ATOM 1867 N N . LYS A 1 226 ? -8.587 4.881 -7.694 1.00 92.94 226 LYS A N 1
ATOM 1868 C CA . LYS A 1 226 ? -9.802 5.648 -7.358 1.00 92.94 226 LYS A CA 1
ATOM 1869 C C . LYS A 1 226 ? -10.455 5.140 -6.073 1.00 92.94 226 LYS A C 1
ATOM 1871 O O . LYS A 1 226 ? -10.833 5.938 -5.225 1.00 92.94 226 LYS A O 1
ATOM 1876 N N . HIS A 1 227 ? -10.541 3.821 -5.919 1.00 94.44 227 HIS A N 1
ATOM 1877 C CA . HIS A 1 227 ? -11.093 3.178 -4.729 1.00 94.44 227 HIS A CA 1
ATOM 1878 C C . HIS A 1 227 ? -10.250 3.440 -3.481 1.00 94.44 227 HIS A C 1
ATOM 1880 O O . HIS A 1 227 ? -10.820 3.592 -2.413 1.00 94.44 227 HIS A O 1
ATOM 1886 N N . ILE A 1 228 ? -8.928 3.582 -3.611 1.00 95.44 228 ILE A N 1
ATOM 1887 C CA . ILE A 1 228 ? -8.044 3.966 -2.503 1.00 95.44 228 ILE A CA 1
ATOM 1888 C C . ILE A 1 228 ? -8.442 5.342 -1.953 1.00 95.44 228 ILE A C 1
ATOM 1890 O O . ILE A 1 228 ? -8.614 5.502 -0.749 1.00 95.44 228 ILE A O 1
ATOM 1894 N N . ALA A 1 229 ? -8.650 6.333 -2.826 1.00 94.00 229 ALA A N 1
ATOM 1895 C CA . ALA A 1 229 ? -9.060 7.673 -2.400 1.00 94.00 229 ALA A CA 1
ATOM 1896 C C . ALA A 1 229 ? -10.449 7.689 -1.733 1.00 94.00 229 ALA A C 1
ATOM 1898 O O . ALA A 1 229 ? -10.672 8.456 -0.795 1.00 94.00 229 ALA A O 1
ATOM 1899 N N . GLU A 1 230 ? -11.378 6.858 -2.209 1.00 94.56 230 GLU A N 1
ATOM 1900 C CA . GLU A 1 230 ? -12.704 6.698 -1.595 1.00 94.56 230 GLU A CA 1
ATOM 1901 C C . GLU A 1 230 ? -12.640 5.936 -0.263 1.00 94.56 230 GLU A C 1
ATOM 1903 O O . GLU A 1 230 ? -13.321 6.317 0.685 1.00 94.56 230 GLU A O 1
ATOM 1908 N N . ALA A 1 231 ? -11.761 4.938 -0.142 1.00 95.19 231 ALA A N 1
ATOM 1909 C CA . ALA A 1 231 ? -11.549 4.194 1.096 1.00 95.19 231 ALA A CA 1
ATOM 1910 C C . ALA A 1 231 ? -11.088 5.110 2.238 1.00 95.19 231 ALA A C 1
ATOM 1912 O O . ALA A 1 231 ? -11.664 5.076 3.324 1.00 95.19 231 ALA A O 1
ATOM 1913 N N . TYR A 1 232 ? -10.120 5.996 1.973 1.00 95.25 232 TYR A N 1
ATOM 1914 C CA . TYR A 1 232 ? -9.721 7.021 2.943 1.00 95.25 232 TYR A CA 1
ATOM 1915 C C . TYR A 1 232 ? -10.865 7.969 3.292 1.00 95.25 232 TYR A C 1
ATOM 1917 O O . TYR A 1 232 ? -11.037 8.309 4.460 1.00 95.25 232 TYR A O 1
ATOM 1925 N N . ARG A 1 233 ? -11.659 8.391 2.300 1.00 93.75 233 ARG A N 1
ATOM 1926 C CA . ARG A 1 233 ? -12.781 9.308 2.529 1.00 93.75 233 ARG A CA 1
ATOM 1927 C C . ARG A 1 233 ? -13.807 8.703 3.480 1.00 93.75 233 ARG A C 1
ATOM 1929 O O . ARG A 1 233 ? -14.188 9.360 4.443 1.00 93.75 233 ARG A O 1
ATOM 1936 N N . GLU A 1 234 ? -14.241 7.475 3.220 1.00 92.38 234 GLU A N 1
ATOM 1937 C CA . GLU A 1 234 ? -15.223 6.802 4.074 1.00 92.38 234 GLU A CA 1
ATOM 1938 C C . GLU A 1 234 ? -14.638 6.463 5.453 1.00 92.38 234 GLU A C 1
ATOM 1940 O O . GLU A 1 234 ? -15.331 6.624 6.457 1.00 92.38 234 GLU A O 1
ATOM 1945 N N . GLY A 1 235 ? -13.352 6.100 5.530 1.00 91.00 235 GLY A N 1
ATOM 1946 C CA . GLY A 1 235 ? -12.652 5.915 6.803 1.00 91.00 235 GLY A CA 1
ATOM 1947 C C . GLY A 1 235 ? -12.642 7.188 7.657 1.00 91.00 235 GLY A C 1
ATOM 1948 O O . GLY A 1 235 ? -13.111 7.175 8.793 1.00 91.00 235 GLY A O 1
ATOM 1949 N N . PHE A 1 236 ? -12.208 8.325 7.100 1.00 91.19 236 PHE A N 1
ATOM 1950 C CA . PHE A 1 236 ? -12.221 9.606 7.818 1.00 91.19 236 PHE A CA 1
ATOM 1951 C C . PHE A 1 236 ? -13.629 10.102 8.147 1.00 91.19 236 PHE A C 1
ATOM 1953 O O . PHE A 1 236 ? -13.819 10.719 9.191 1.00 91.19 236 PHE A O 1
ATOM 1960 N N . ARG A 1 237 ? -14.631 9.806 7.313 1.00 89.81 237 ARG A N 1
ATOM 1961 C CA . ARG A 1 237 ? -16.033 10.150 7.588 1.00 89.81 237 ARG A CA 1
ATOM 1962 C C . ARG A 1 237 ? -16.569 9.454 8.841 1.00 89.81 237 ARG A C 1
ATOM 1964 O O . ARG A 1 237 ? -17.407 10.014 9.548 1.00 89.81 237 ARG A O 1
ATOM 1971 N N . ILE A 1 238 ? -16.115 8.234 9.123 1.00 86.50 238 ILE A N 1
ATOM 1972 C CA . ILE A 1 238 ? -16.457 7.538 10.369 1.00 86.50 238 ILE A CA 1
ATOM 1973 C C . ILE A 1 238 ? -15.811 8.242 11.560 1.00 86.50 238 ILE A C 1
ATOM 1975 O O . ILE A 1 238 ? -16.497 8.492 12.553 1.00 86.50 238 ILE A O 1
ATOM 1979 N N . LEU A 1 239 ? -14.538 8.624 11.441 1.00 85.75 239 LEU A N 1
ATOM 1980 C CA . LEU A 1 239 ? -13.839 9.344 12.506 1.00 85.75 239 LEU A CA 1
ATOM 1981 C C . LEU A 1 239 ? -14.439 10.725 12.770 1.00 85.75 239 LEU A C 1
ATOM 1983 O O . LEU A 1 239 ? -14.588 11.114 13.920 1.00 85.75 239 LEU A O 1
ATOM 1987 N N . GLU A 1 240 ? -14.853 11.447 11.729 1.00 87.38 240 GLU A N 1
ATOM 1988 C CA . GLU A 1 240 ? -15.549 12.731 11.861 1.00 87.38 240 GLU A CA 1
ATOM 1989 C C . GLU A 1 240 ? -16.790 12.601 12.751 1.00 87.38 240 GLU A C 1
ATOM 1991 O O . GLU A 1 240 ? -16.987 13.372 13.688 1.00 87.38 240 GLU A O 1
ATOM 1996 N N . LYS A 1 241 ? -17.606 11.573 12.491 1.00 86.50 241 LYS A N 1
ATOM 1997 C CA . LYS A 1 241 ? -18.858 11.337 13.216 1.00 86.50 241 LYS A CA 1
ATOM 1998 C C . LYS A 1 241 ? -18.649 10.854 14.648 1.00 86.50 241 LYS A C 1
ATOM 2000 O O . LYS A 1 241 ? -19.472 11.165 15.505 1.00 86.50 241 LYS A O 1
ATOM 2005 N N . LYS A 1 242 ? -17.616 10.047 14.896 1.00 83.56 242 LYS A N 1
ATOM 2006 C CA . LYS A 1 242 ? -17.414 9.359 16.181 1.00 83.56 242 LYS A CA 1
ATOM 2007 C C . LYS A 1 242 ? -16.429 10.079 17.105 1.00 83.56 242 LYS A C 1
ATOM 2009 O O . LYS A 1 242 ? -16.669 10.132 18.304 1.00 83.56 242 LYS A O 1
ATOM 2014 N N . GLU A 1 243 ? -15.386 10.697 16.555 1.00 81.62 243 GLU A N 1
ATOM 2015 C CA . GLU A 1 243 ? -14.324 11.388 17.307 1.00 81.62 243 GLU A CA 1
ATOM 2016 C C . GLU A 1 243 ? -14.442 12.914 17.260 1.00 81.62 243 GLU A C 1
ATOM 2018 O O . GLU A 1 243 ? -13.628 13.608 17.863 1.00 81.62 243 GLU A O 1
ATOM 2023 N N . LYS A 1 244 ? -15.455 13.454 16.563 1.00 80.88 244 LYS A N 1
ATOM 2024 C CA . LYS A 1 244 ? -15.681 14.902 16.397 1.00 80.88 244 LYS A CA 1
ATOM 2025 C C . LYS A 1 244 ? -14.444 15.644 15.867 1.00 80.88 244 LYS A C 1
ATOM 2027 O O . LYS A 1 244 ? -14.186 16.787 16.242 1.00 80.88 244 LYS A O 1
ATOM 2032 N N . LEU A 1 245 ? -13.672 14.998 14.990 1.00 80.88 245 LEU A N 1
ATOM 2033 C CA . LEU A 1 245 ? -12.546 15.635 14.306 1.00 80.88 245 LEU A CA 1
ATOM 2034 C C . LEU A 1 245 ? -13.031 16.839 13.491 1.00 80.88 245 LEU A C 1
ATOM 2036 O O . LEU A 1 245 ? -14.011 16.752 12.753 1.00 80.88 245 LEU A O 1
ATOM 2040 N N . THR A 1 246 ? -12.309 17.956 13.581 1.00 85.44 246 THR A N 1
ATOM 2041 C CA . THR A 1 246 ? -12.630 19.166 12.820 1.00 85.44 246 THR A CA 1
ATOM 2042 C C . THR A 1 246 ? -12.520 18.902 11.319 1.00 85.44 246 THR A C 1
ATOM 2044 O O . THR A 1 246 ? -11.475 18.456 10.837 1.00 85.44 246 THR A O 1
ATOM 2047 N N . ALA A 1 247 ? -13.547 19.284 10.554 1.00 83.69 247 ALA A N 1
ATOM 2048 C CA . ALA A 1 247 ? -13.583 19.123 9.096 1.00 83.69 247 ALA A CA 1
ATOM 2049 C C . ALA A 1 247 ? -12.350 19.719 8.378 1.00 83.69 247 ALA A C 1
ATOM 2051 O O . ALA A 1 247 ? -11.896 19.196 7.362 1.00 83.69 247 ALA A O 1
ATOM 2052 N N . SER A 1 248 ? -11.749 20.781 8.931 1.00 86.88 248 SER A N 1
ATOM 2053 C CA . SER A 1 248 ? -10.506 21.389 8.426 1.00 86.88 248 SER A CA 1
ATOM 2054 C C . SER A 1 248 ? -9.310 20.420 8.418 1.00 86.88 248 SER A C 1
ATOM 2056 O O . SER A 1 248 ? -8.566 20.339 7.434 1.00 86.88 248 SER 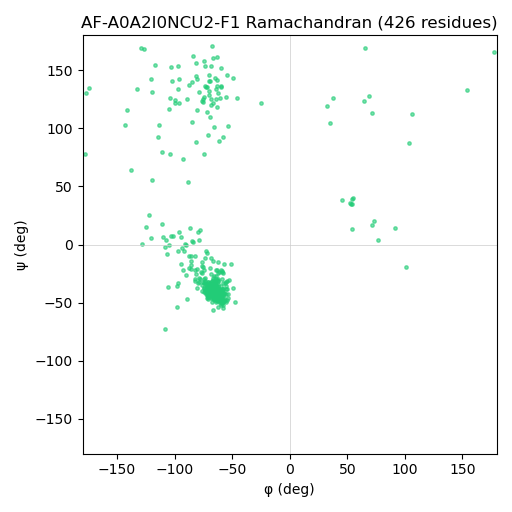A O 1
ATOM 2058 N N . ILE A 1 249 ? -9.153 19.620 9.479 1.00 86.62 249 ILE A N 1
ATOM 2059 C CA . ILE A 1 249 ? -8.065 18.637 9.604 1.00 86.62 249 ILE A CA 1
ATOM 2060 C C . ILE A 1 249 ? -8.257 17.528 8.566 1.00 86.62 249 ILE A C 1
ATOM 2062 O O . ILE A 1 249 ? -7.331 17.192 7.827 1.00 86.62 249 ILE A O 1
ATOM 2066 N N . ILE A 1 250 ? -9.487 17.024 8.446 1.00 87.38 250 ILE A N 1
ATOM 2067 C CA . ILE A 1 250 ? -9.845 15.980 7.479 1.00 87.38 250 ILE A CA 1
ATOM 2068 C C . ILE A 1 250 ? -9.602 16.461 6.047 1.00 87.38 250 ILE A C 1
ATOM 2070 O O . ILE A 1 250 ? -8.991 15.750 5.251 1.00 87.38 250 ILE A O 1
ATOM 2074 N N . ASN A 1 251 ? -10.009 17.688 5.718 1.00 89.19 251 ASN A N 1
ATOM 2075 C CA . ASN A 1 251 ? -9.772 18.271 4.398 1.00 89.19 251 ASN A CA 1
ATOM 2076 C C . ASN A 1 251 ? -8.277 18.395 4.080 1.00 89.19 251 ASN A C 1
ATOM 2078 O O . ASN A 1 251 ? -7.860 18.111 2.954 1.00 89.19 251 ASN A O 1
ATOM 2082 N N . THR A 1 252 ? -7.461 18.754 5.073 1.00 91.38 252 THR A N 1
ATOM 2083 C CA . THR A 1 252 ? -6.001 18.818 4.929 1.00 91.38 252 THR A CA 1
ATOM 2084 C C . THR A 1 252 ? -5.414 17.436 4.630 1.00 91.38 252 THR A C 1
ATOM 2086 O O . THR A 1 252 ? -4.649 17.284 3.671 1.00 91.38 252 THR A O 1
ATOM 2089 N N . TYR A 1 253 ? -5.816 16.407 5.382 1.00 91.19 253 TYR A N 1
ATOM 2090 C CA . TYR A 1 253 ? -5.387 15.025 5.143 1.00 91.19 253 TYR A CA 1
ATOM 2091 C C . TYR A 1 253 ? -5.839 14.502 3.781 1.00 91.19 253 TYR A C 1
ATOM 2093 O O . TYR A 1 253 ? -5.034 13.939 3.041 1.00 91.19 253 TYR A O 1
ATOM 2101 N N . MET A 1 254 ? -7.089 14.752 3.397 1.00 92.69 254 MET A N 1
ATOM 2102 C CA . MET A 1 254 ? -7.631 14.318 2.110 1.00 92.69 254 MET A CA 1
ATOM 2103 C C . MET A 1 254 ? -6.970 15.021 0.923 1.00 92.69 254 MET A C 1
ATOM 2105 O O . MET A 1 254 ? -6.731 14.385 -0.104 1.00 92.69 254 MET A O 1
ATOM 2109 N N . SER A 1 255 ? -6.645 16.310 1.045 1.00 93.25 255 SER A N 1
ATOM 2110 C CA . SER A 1 255 ? -5.903 17.046 0.015 1.00 93.25 255 SER A CA 1
ATOM 2111 C C . SER A 1 255 ? -4.502 16.458 -0.181 1.00 93.25 255 SER A C 1
ATOM 2113 O O . SER A 1 255 ? -4.107 16.152 -1.310 1.00 93.25 255 SER A O 1
ATOM 2115 N N . ARG A 1 256 ? -3.787 16.196 0.925 1.00 94.12 256 ARG A N 1
ATOM 2116 C CA . ARG A 1 256 ? -2.475 15.534 0.903 1.00 94.12 256 ARG A CA 1
ATOM 2117 C C . ARG A 1 256 ? -2.556 14.142 0.275 1.00 94.12 256 ARG A C 1
ATOM 2119 O O . ARG A 1 256 ? -1.813 13.861 -0.657 1.00 94.12 256 ARG A O 1
ATOM 2126 N N . LEU A 1 257 ? -3.512 13.316 0.698 1.00 95.00 257 LEU A N 1
ATOM 2127 C CA . LEU A 1 257 ? -3.712 11.969 0.158 1.00 95.00 257 LEU A CA 1
ATOM 2128 C C . LEU A 1 257 ? -4.011 11.965 -1.339 1.00 95.00 257 LEU A C 1
ATOM 2130 O O . LEU A 1 257 ? -3.461 11.147 -2.066 1.00 95.00 257 LEU A O 1
ATOM 2134 N N . ARG A 1 258 ? -4.857 12.878 -1.830 1.00 95.06 258 ARG A N 1
ATOM 2135 C CA . ARG A 1 258 ? -5.140 12.979 -3.271 1.00 95.06 258 ARG A CA 1
ATOM 2136 C C . ARG A 1 258 ? -3.879 13.285 -4.068 1.00 95.06 258 ARG A C 1
ATOM 2138 O O . ARG A 1 258 ? -3.667 12.672 -5.111 1.00 95.06 258 ARG A O 1
ATOM 2145 N N . ARG A 1 259 ? -3.045 14.205 -3.574 1.00 96.31 259 ARG A N 1
ATOM 2146 C CA . ARG A 1 259 ? -1.758 14.528 -4.196 1.00 96.31 259 ARG A CA 1
ATOM 2147 C C . ARG A 1 259 ? -0.821 13.322 -4.190 1.00 96.31 259 ARG A C 1
ATOM 2149 O O . ARG A 1 259 ? -0.226 13.036 -5.224 1.00 96.31 259 ARG A O 1
ATOM 2156 N N . ASP A 1 260 ? -0.729 12.612 -3.070 1.00 96.56 260 ASP A N 1
ATOM 2157 C CA . ASP A 1 260 ? 0.160 11.459 -2.914 1.00 96.56 260 ASP A CA 1
ATOM 2158 C C . ASP A 1 260 ? -0.292 10.291 -3.817 1.00 96.56 260 ASP A C 1
ATOM 2160 O O . ASP A 1 260 ? 0.510 9.743 -4.568 1.00 96.56 260 ASP A O 1
ATOM 2164 N N . ILE A 1 261 ? -1.594 9.988 -3.868 1.00 96.56 261 ILE A N 1
ATOM 2165 C CA . ILE A 1 261 ? -2.180 8.979 -4.773 1.00 96.56 261 ILE A CA 1
ATOM 2166 C C . ILE A 1 261 ? -1.936 9.353 -6.242 1.00 96.56 261 ILE A C 1
ATOM 2168 O O . ILE A 1 261 ? -1.538 8.501 -7.040 1.00 96.56 261 ILE A O 1
ATOM 2172 N N . LEU A 1 262 ? -2.154 10.619 -6.615 1.00 96.25 262 LEU A N 1
ATOM 2173 C CA . LEU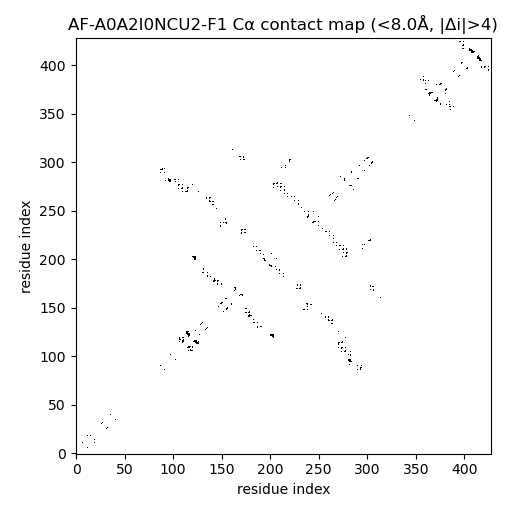 A 1 262 ? -1.906 11.096 -7.977 1.00 96.25 262 LEU A CA 1
ATOM 2174 C C . LEU A 1 262 ? -0.420 10.984 -8.335 1.00 96.25 262 LEU A C 1
ATOM 2176 O O . LEU A 1 262 ? -0.073 10.499 -9.413 1.00 96.25 262 LEU A O 1
ATOM 2180 N N . TYR A 1 263 ? 0.467 11.369 -7.416 1.00 96.69 263 TYR A N 1
ATOM 2181 C CA . TYR A 1 263 ? 1.905 11.220 -7.594 1.00 96.69 263 TYR A CA 1
ATOM 2182 C C . TYR A 1 263 ? 2.288 9.755 -7.828 1.00 96.69 263 TYR A C 1
ATOM 2184 O O . TYR A 1 263 ? 2.904 9.451 -8.849 1.00 96.69 263 TYR A O 1
ATOM 2192 N N . VAL A 1 264 ? 1.887 8.847 -6.934 1.00 96.81 264 VAL A N 1
ATOM 2193 C CA . VAL A 1 264 ? 2.258 7.425 -6.990 1.00 96.81 264 VAL A CA 1
ATOM 2194 C C . VAL A 1 264 ? 1.732 6.773 -8.269 1.00 96.81 264 VAL A C 1
ATOM 2196 O O . VAL A 1 264 ? 2.508 6.199 -9.034 1.00 96.81 264 VAL A O 1
ATOM 2199 N N . PHE A 1 265 ? 0.430 6.884 -8.542 1.00 95.88 265 PHE A N 1
ATOM 2200 C CA . PHE A 1 265 ? -0.217 6.082 -9.585 1.00 95.88 265 PHE A CA 1
ATOM 2201 C C . PHE A 1 265 ? -0.276 6.743 -10.964 1.00 95.88 265 PHE A C 1
ATOM 2203 O O . PHE A 1 265 ? -0.432 6.031 -11.955 1.00 95.88 265 PHE A O 1
ATOM 2210 N N . GLU A 1 266 ? -0.176 8.071 -11.066 1.00 93.31 266 GLU A N 1
ATOM 2211 C CA . GLU A 1 266 ? -0.255 8.769 -12.362 1.00 93.31 266 GLU A CA 1
ATOM 2212 C C . GLU A 1 266 ? 1.103 9.269 -12.843 1.00 93.31 266 GLU A C 1
ATOM 2214 O O . GLU A 1 266 ? 1.387 9.194 -14.036 1.00 93.31 266 GLU A O 1
ATOM 2219 N N . LYS A 1 267 ? 1.971 9.728 -11.934 1.00 93.75 267 LYS A N 1
ATOM 2220 C CA . LYS A 1 267 ? 3.288 10.270 -12.297 1.00 93.75 267 LYS A CA 1
ATOM 2221 C C . LYS A 1 267 ? 4.405 9.239 -12.148 1.00 93.75 267 LYS A C 1
ATOM 2223 O O . LYS A 1 267 ? 5.173 9.019 -13.084 1.00 93.75 267 LYS A O 1
ATOM 2228 N N . TYR A 1 268 ? 4.526 8.626 -10.975 1.00 96.31 268 TYR A N 1
ATOM 2229 C CA . TYR A 1 268 ? 5.628 7.723 -10.656 1.00 96.31 268 TYR A CA 1
ATOM 2230 C C . TYR A 1 268 ? 5.454 6.353 -11.319 1.00 96.31 268 TYR A C 1
ATOM 2232 O O . TYR A 1 268 ? 6.411 5.832 -11.888 1.00 96.31 268 TYR A O 1
ATOM 2240 N N . MET A 1 269 ? 4.231 5.814 -11.353 1.00 95.62 269 MET A N 1
ATOM 2241 C CA . MET A 1 269 ? 3.949 4.509 -11.960 1.00 95.62 269 MET A CA 1
ATOM 2242 C C . MET A 1 269 ? 4.402 4.407 -13.423 1.00 95.62 269 MET A C 1
ATOM 2244 O O . MET A 1 269 ? 4.894 3.363 -13.839 1.00 95.62 269 MET A O 1
ATOM 2248 N N . ILE A 1 270 ? 4.296 5.489 -14.202 1.00 94.44 270 ILE A N 1
ATOM 2249 C CA . ILE A 1 270 ? 4.775 5.519 -15.593 1.00 94.44 270 ILE A CA 1
ATOM 2250 C C . ILE A 1 270 ? 6.298 5.336 -15.642 1.00 94.44 270 ILE A C 1
ATOM 2252 O O . ILE A 1 270 ? 6.803 4.528 -16.419 1.00 94.44 270 ILE A O 1
ATOM 2256 N N . LYS A 1 271 ? 7.0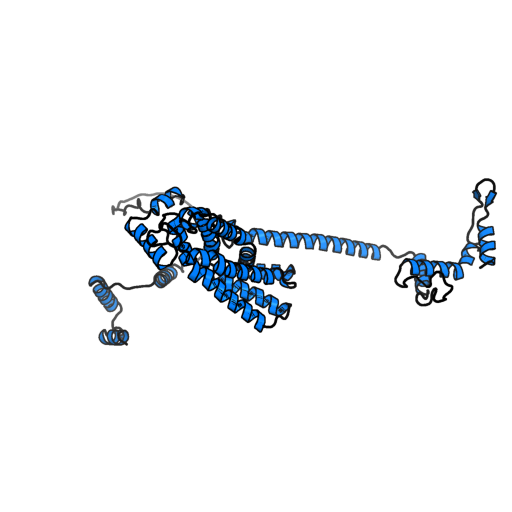36 6.052 -14.786 1.00 95.56 271 LYS A N 1
ATOM 2257 C CA . LYS A 1 271 ? 8.499 5.933 -14.689 1.00 95.56 271 LYS A CA 1
ATOM 2258 C C . LYS A 1 271 ? 8.910 4.532 -14.248 1.00 95.56 271 LYS A C 1
ATOM 2260 O O . LYS A 1 271 ? 9.799 3.936 -14.849 1.00 95.56 271 LYS A O 1
ATOM 2265 N N . LEU A 1 272 ? 8.230 4.005 -13.233 1.00 96.56 272 LEU A N 1
ATOM 2266 C CA . LEU A 1 272 ? 8.475 2.664 -12.720 1.00 96.56 272 LEU A CA 1
ATOM 2267 C C . LEU A 1 272 ? 8.179 1.590 -13.770 1.00 96.56 272 LEU A C 1
ATOM 2269 O O . LEU A 1 272 ? 8.928 0.627 -13.879 1.00 96.56 272 LEU A O 1
ATOM 2273 N N . PHE A 1 273 ? 7.133 1.768 -14.578 1.00 96.50 273 PHE A N 1
ATOM 2274 C CA . PHE A 1 273 ? 6.820 0.849 -15.665 1.00 96.50 273 PHE A CA 1
ATOM 2275 C C . PHE A 1 273 ? 7.956 0.783 -16.691 1.00 96.50 273 PHE A C 1
ATOM 2277 O O . PHE A 1 273 ? 8.391 -0.308 -17.045 1.00 96.50 273 PHE A O 1
ATOM 2284 N N . TYR A 1 274 ? 8.508 1.922 -17.115 1.00 95.44 274 TYR A N 1
ATOM 2285 C CA . TYR A 1 274 ? 9.660 1.925 -18.022 1.00 95.44 274 TYR A CA 1
ATOM 2286 C C . TYR A 1 274 ? 10.932 1.356 -17.376 1.00 95.44 274 TYR A C 1
ATOM 22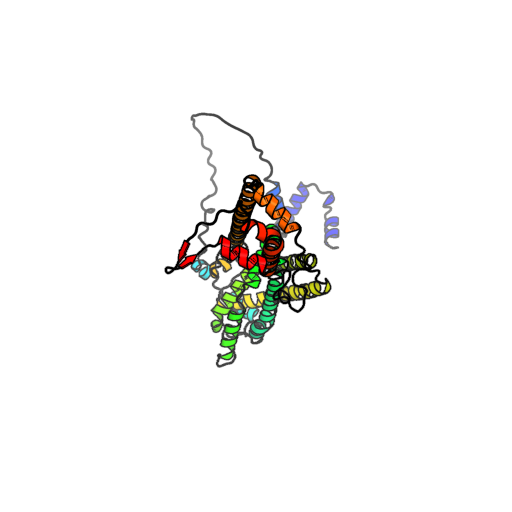88 O O . TYR A 1 274 ? 11.671 0.634 -18.043 1.00 95.44 274 TYR A O 1
ATOM 2296 N N . ALA A 1 275 ? 11.154 1.593 -16.077 1.00 95.31 275 ALA A N 1
ATOM 2297 C CA . ALA A 1 275 ? 12.228 0.936 -15.328 1.00 95.31 275 ALA A CA 1
ATOM 2298 C C . ALA A 1 275 ? 12.056 -0.593 -15.329 1.00 95.31 275 ALA A C 1
ATOM 2300 O O . ALA A 1 275 ? 13.007 -1.329 -15.581 1.00 95.31 275 ALA A O 1
ATOM 2301 N N . PHE A 1 276 ? 10.827 -1.072 -15.128 1.00 96.12 276 PHE A N 1
ATOM 2302 C CA . PHE A 1 276 ? 10.480 -2.489 -15.163 1.00 96.12 276 PHE A CA 1
ATOM 2303 C C . PHE A 1 276 ? 10.695 -3.115 -16.549 1.00 96.12 276 PHE A C 1
ATOM 2305 O O . PHE A 1 276 ? 11.278 -4.197 -16.644 1.00 96.12 276 PHE A O 1
ATOM 2312 N N . LEU A 1 277 ? 10.292 -2.442 -17.633 1.00 94.56 277 LEU A N 1
ATOM 2313 C CA . LEU A 1 277 ? 10.560 -2.918 -18.997 1.00 94.56 277 LEU A CA 1
ATOM 2314 C C . LEU A 1 277 ? 12.066 -2.976 -19.290 1.00 94.56 277 LEU A C 1
ATOM 2316 O O . LEU A 1 277 ? 12.538 -3.930 -19.906 1.00 94.56 277 LEU A O 1
ATOM 2320 N N . GLN A 1 278 ? 12.829 -1.986 -18.816 1.00 91.69 278 GLN A N 1
ATOM 2321 C CA . GLN A 1 278 ? 14.277 -1.936 -19.002 1.00 91.69 278 GLN A CA 1
ATOM 2322 C C . GLN A 1 278 ? 14.997 -3.047 -18.221 1.00 91.69 278 GLN A C 1
ATOM 2324 O O . GLN A 1 278 ? 15.887 -3.691 -18.770 1.00 91.69 278 GLN A O 1
ATOM 2329 N N . SER A 1 279 ? 14.579 -3.299 -16.978 1.00 91.88 279 SER A N 1
ATOM 2330 C CA . SER A 1 279 ? 15.104 -4.365 -16.115 1.00 91.88 279 SER A CA 1
ATOM 2331 C C . SER A 1 279 ? 14.780 -5.765 -16.650 1.00 91.88 279 SER A C 1
ATOM 2333 O O . SER A 1 279 ? 15.621 -6.658 -16.685 1.00 91.88 279 SER A O 1
ATOM 2335 N N . THR A 1 280 ? 13.548 -5.979 -17.113 1.00 90.75 280 THR A N 1
ATOM 2336 C CA . THR A 1 280 ? 13.126 -7.290 -17.633 1.00 90.75 280 THR A CA 1
ATOM 2337 C C . THR A 1 280 ? 13.576 -7.543 -19.067 1.00 90.75 280 THR A C 1
ATOM 2339 O O . THR A 1 280 ? 13.632 -8.697 -19.487 1.00 90.75 280 THR A O 1
ATOM 2342 N N . ASN A 1 281 ? 13.884 -6.483 -19.823 1.00 89.75 281 ASN A N 1
ATOM 2343 C CA . ASN A 1 281 ? 14.125 -6.524 -21.266 1.00 89.75 281 ASN A CA 1
ATOM 2344 C C . ASN A 1 281 ? 12.957 -7.174 -22.038 1.00 89.75 281 ASN A C 1
ATOM 2346 O O . ASN A 1 281 ? 13.160 -7.873 -23.035 1.00 89.75 281 ASN A O 1
ATOM 2350 N N . LEU A 1 282 ? 11.731 -6.953 -21.554 1.00 92.19 282 LEU A N 1
ATOM 2351 C CA . LEU A 1 282 ? 10.473 -7.420 -22.138 1.00 92.19 282 LEU A CA 1
ATOM 2352 C C . LEU A 1 282 ? 9.616 -6.219 -22.542 1.00 92.19 282 LEU A C 1
ATOM 2354 O O . LEU A 1 282 ? 9.746 -5.136 -21.977 1.00 92.19 282 LEU A O 1
ATOM 2358 N N . ASN A 1 283 ? 8.728 -6.403 -23.517 1.00 92.62 283 ASN A N 1
ATOM 2359 C CA . ASN A 1 283 ? 7.819 -5.358 -23.987 1.00 92.62 283 ASN A CA 1
ATOM 2360 C C . ASN A 1 283 ? 6.370 -5.669 -23.619 1.00 92.62 283 ASN A C 1
ATOM 2362 O O . ASN A 1 283 ? 5.584 -6.127 -24.446 1.00 92.62 283 ASN A O 1
ATOM 2366 N N . PHE A 1 284 ? 6.021 -5.395 -22.367 1.00 92.62 284 PHE A N 1
ATOM 2367 C CA . PHE A 1 284 ? 4.645 -5.492 -21.906 1.00 92.62 284 PHE A CA 1
ATOM 2368 C C . PHE A 1 284 ? 3.839 -4.230 -22.220 1.00 92.62 284 PHE A C 1
ATOM 2370 O O . PHE A 1 284 ? 4.375 -3.139 -22.402 1.00 92.62 284 PHE A O 1
ATOM 2377 N N . LYS A 1 285 ? 2.511 -4.361 -22.182 1.00 90.75 285 LYS A N 1
ATOM 2378 C CA . LYS A 1 285 ? 1.590 -3.227 -22.015 1.00 90.75 285 LYS A CA 1
ATOM 2379 C C . LYS A 1 285 ? 1.216 -3.118 -20.537 1.00 90.75 285 LYS A C 1
ATOM 2381 O O . LYS A 1 285 ? 0.978 -4.143 -19.910 1.00 90.75 285 LYS A O 1
ATOM 2386 N N . ILE A 1 286 ? 1.079 -1.902 -20.002 1.00 85.62 286 ILE A N 1
ATOM 2387 C CA . ILE A 1 286 ? 0.881 -1.650 -18.557 1.00 85.62 286 ILE A CA 1
ATOM 2388 C C . ILE A 1 286 ? -0.343 -2.348 -17.933 1.00 85.62 286 ILE A C 1
ATOM 2390 O O . ILE A 1 286 ? -0.388 -2.499 -16.728 1.00 85.62 286 ILE A O 1
ATOM 2394 N N . ASN A 1 287 ? -1.311 -2.821 -18.721 1.00 86.12 287 ASN A N 1
ATOM 2395 C CA . ASN A 1 287 ? -2.482 -3.570 -18.242 1.00 86.12 287 ASN A CA 1
ATOM 2396 C C . ASN A 1 287 ? -2.598 -4.963 -18.895 1.00 86.12 287 ASN A C 1
ATOM 2398 O O . ASN A 1 287 ? -3.704 -5.481 -19.060 1.00 86.12 287 ASN A O 1
ATOM 2402 N N . SER A 1 288 ? -1.489 -5.551 -19.360 1.00 88.25 288 SER A N 1
ATOM 2403 C CA . SER A 1 288 ? -1.531 -6.877 -19.983 1.00 88.25 288 SER A CA 1
ATOM 2404 C C . SER A 1 288 ? -1.827 -7.968 -18.949 1.00 88.25 288 SER A C 1
ATOM 2406 O O . SER A 1 288 ? -1.390 -7.904 -17.801 1.00 88.25 288 SER A O 1
ATOM 2408 N N . ARG A 1 289 ? -2.553 -9.012 -19.372 1.00 87.69 289 ARG A N 1
ATOM 2409 C CA . ARG A 1 289 ? -2.865 -10.187 -18.533 1.00 87.69 289 ARG A CA 1
ATOM 2410 C C . ARG A 1 289 ? -1.636 -11.042 -18.207 1.00 87.69 289 ARG A C 1
ATOM 2412 O O . ARG A 1 289 ? -1.707 -11.920 -17.358 1.00 87.69 289 ARG A O 1
ATOM 2419 N N . GLU A 1 290 ? -0.528 -10.783 -18.886 1.00 89.75 290 GLU A N 1
ATOM 2420 C CA . GLU A 1 290 ? 0.730 -11.511 -18.751 1.00 89.75 290 GLU A CA 1
ATOM 2421 C C . GLU A 1 290 ? 1.549 -11.021 -17.555 1.00 89.75 290 GLU A C 1
ATOM 2423 O O . GLU A 1 290 ? 2.235 -11.825 -16.934 1.00 89.75 290 GLU A O 1
ATOM 2428 N N . ILE A 1 291 ? 1.454 -9.732 -17.195 1.00 91.81 291 ILE A N 1
ATOM 2429 C CA . ILE A 1 291 ? 2.217 -9.155 -16.078 1.00 91.81 291 ILE A CA 1
ATOM 2430 C C . ILE A 1 291 ? 1.939 -9.892 -14.754 1.00 91.81 291 ILE A C 1
ATOM 2432 O O . ILE A 1 291 ? 2.909 -10.277 -14.103 1.00 91.81 291 ILE A O 1
ATOM 2436 N N . PRO A 1 292 ? 0.676 -10.160 -14.350 1.00 91.06 292 PRO A N 1
ATOM 2437 C CA . PRO A 1 292 ? 0.407 -10.907 -13.123 1.00 91.06 292 PRO A CA 1
ATOM 2438 C C . PRO A 1 292 ? 1.030 -12.301 -13.095 1.00 91.06 292 PRO A C 1
ATOM 2440 O O . PRO A 1 292 ? 1.527 -12.724 -12.058 1.00 91.06 292 PRO A O 1
ATOM 2443 N N . VAL A 1 293 ? 1.024 -13.001 -14.231 1.00 89.44 293 VAL A N 1
ATOM 2444 C CA . VAL A 1 293 ? 1.599 -14.348 -14.352 1.00 89.44 293 VAL A CA 1
ATOM 2445 C C . VAL A 1 293 ? 3.127 -14.290 -14.341 1.00 89.44 293 VAL A C 1
ATOM 2447 O O . VAL A 1 293 ? 3.779 -15.129 -13.729 1.00 89.44 293 VAL A O 1
ATOM 2450 N N . PHE A 1 294 ? 3.712 -13.281 -14.986 1.00 91.00 294 PHE A N 1
ATOM 2451 C CA . PHE A 1 294 ? 5.155 -13.060 -14.990 1.00 91.00 294 PHE A CA 1
ATOM 2452 C C . PHE A 1 294 ? 5.699 -12.724 -13.594 1.00 91.00 294 PHE A C 1
ATOM 2454 O O . PHE A 1 294 ? 6.768 -13.202 -13.226 1.00 91.00 294 PHE A O 1
ATOM 2461 N N . LEU A 1 295 ? 4.959 -11.922 -12.826 1.00 90.50 295 LEU A N 1
ATOM 2462 C CA . LEU A 1 295 ? 5.324 -11.477 -11.478 1.00 90.50 295 LEU A CA 1
ATOM 2463 C C . LEU A 1 295 ? 4.935 -12.460 -10.361 1.00 90.50 295 LEU A C 1
ATOM 2465 O O . LEU A 1 295 ? 5.135 -12.126 -9.195 1.00 90.50 295 LEU A O 1
ATOM 2469 N N . ASP A 1 296 ? 4.369 -13.625 -10.695 1.00 89.81 296 ASP A N 1
ATOM 2470 C CA . ASP A 1 296 ? 3.839 -14.599 -9.726 1.00 89.81 296 ASP A CA 1
ATOM 2471 C C . ASP A 1 296 ? 2.826 -14.006 -8.741 1.00 89.81 296 ASP A C 1
ATOM 2473 O O . ASP A 1 296 ? 2.830 -14.330 -7.553 1.00 89.81 296 ASP A O 1
ATOM 2477 N N . ILE A 1 297 ? 1.951 -13.116 -9.216 1.00 87.94 297 ILE A N 1
ATOM 2478 C CA . ILE A 1 297 ? 0.909 -12.538 -8.364 1.00 87.94 297 ILE A CA 1
ATOM 2479 C C . ILE A 1 297 ? -0.101 -13.634 -8.034 1.00 87.94 297 ILE A C 1
ATOM 2481 O O . ILE A 1 297 ? -0.877 -14.065 -8.893 1.00 87.94 297 ILE A O 1
ATOM 2485 N N . THR A 1 298 ? -0.094 -14.056 -6.774 1.00 85.38 298 THR A N 1
ATOM 2486 C CA . THR A 1 298 ? -1.025 -15.050 -6.240 1.00 85.38 298 THR A CA 1
ATOM 2487 C C . THR A 1 298 ? -2.420 -14.453 -6.050 1.00 85.38 298 THR A C 1
ATOM 2489 O O . THR A 1 298 ? -2.585 -13.239 -5.909 1.00 85.38 298 THR A O 1
ATOM 2492 N N . ASP A 1 299 ? -3.457 -15.294 -6.008 1.00 79.75 299 ASP A N 1
ATOM 2493 C CA . ASP A 1 299 ? -4.826 -14.808 -5.793 1.00 79.75 299 ASP A CA 1
ATOM 2494 C C . ASP A 1 299 ? -5.012 -14.153 -4.414 1.00 79.75 299 ASP A C 1
ATOM 2496 O O . ASP A 1 299 ? -5.769 -13.193 -4.299 1.00 79.75 299 ASP A O 1
ATOM 2500 N N . LYS A 1 300 ? -4.250 -14.576 -3.394 1.00 79.25 300 LYS A N 1
ATOM 2501 C CA . LYS A 1 300 ? -4.232 -13.926 -2.069 1.00 79.25 300 LYS A CA 1
ATOM 2502 C C . LYS A 1 300 ? -3.679 -12.499 -2.115 1.00 79.25 300 LYS A C 1
ATOM 2504 O O . LYS A 1 300 ? -4.108 -11.625 -1.361 1.00 79.25 300 LYS A O 1
ATOM 2509 N N . GLU A 1 301 ? -2.723 -12.242 -3.002 1.00 79.56 301 GLU A N 1
ATOM 2510 C CA . GLU A 1 301 ? -2.132 -10.915 -3.177 1.00 79.56 301 GLU A CA 1
ATOM 2511 C C . GLU A 1 301 ? -3.018 -9.960 -3.965 1.00 79.56 301 GLU A C 1
ATOM 2513 O O . GLU A 1 301 ? -2.892 -8.745 -3.805 1.00 79.56 301 GLU A O 1
ATOM 2518 N N . ARG A 1 302 ? -3.924 -10.478 -4.798 1.00 83.69 302 ARG A N 1
ATOM 2519 C CA . ARG A 1 302 ? -4.899 -9.641 -5.495 1.00 83.69 302 ARG A CA 1
ATOM 2520 C C . ARG A 1 302 ? -5.811 -8.970 -4.482 1.00 83.69 302 ARG A C 1
ATOM 2522 O O . ARG A 1 302 ? -6.229 -9.574 -3.500 1.00 83.69 302 ARG A O 1
ATOM 2529 N N . VAL A 1 303 ? -6.163 -7.719 -4.748 1.00 74.25 303 VAL A N 1
ATOM 2530 C CA . VAL A 1 303 ? -7.215 -7.030 -3.996 1.00 74.25 303 VAL A CA 1
ATOM 2531 C C . VAL A 1 303 ? -8.511 -7.829 -4.192 1.00 74.25 303 VAL A C 1
ATOM 2533 O O . VAL A 1 303 ? -8.863 -8.100 -5.338 1.00 74.25 303 VAL A O 1
ATOM 2536 N N . THR A 1 304 ? -9.172 -8.220 -3.096 1.00 77.94 304 THR A N 1
ATOM 2537 C CA . THR A 1 304 ? -10.215 -9.259 -2.875 1.00 77.94 304 THR A CA 1
ATOM 2538 C C . THR A 1 304 ? -9.727 -10.584 -2.271 1.00 77.94 304 THR A C 1
ATOM 2540 O O . THR A 1 304 ? -10.522 -11.304 -1.669 1.00 77.94 304 THR A O 1
ATOM 2543 N N . GLY A 1 305 ? -8.429 -10.890 -2.334 1.00 74.19 305 GLY A N 1
ATOM 2544 C CA . GLY A 1 305 ? -7.866 -12.163 -1.872 1.00 74.19 305 GLY A CA 1
ATOM 2545 C C . GLY A 1 305 ? -7.885 -12.380 -0.356 1.00 74.19 305 GLY A C 1
ATOM 2546 O O . GLY A 1 305 ? -7.820 -13.522 0.083 1.00 74.19 305 GLY A O 1
ATOM 2547 N N . MET A 1 306 ? -7.999 -11.310 0.441 1.00 76.25 306 MET A N 1
ATOM 2548 C CA . MET A 1 306 ? -8.058 -11.389 1.911 1.00 76.25 306 MET A CA 1
ATOM 2549 C C . MET A 1 306 ? -9.483 -11.359 2.472 1.00 76.25 306 MET A C 1
ATOM 2551 O O . MET A 1 306 ? -9.665 -11.516 3.673 1.00 76.25 306 MET A O 1
ATOM 2555 N N . GLN A 1 307 ? -10.512 -11.162 1.643 1.00 78.44 307 GLN A N 1
ATOM 2556 C CA . GLN A 1 307 ? -11.878 -10.961 2.149 1.00 78.44 307 GLN A CA 1
ATOM 2557 C C . GLN A 1 307 ? -12.429 -12.193 2.861 1.00 78.44 307 GLN A C 1
ATOM 2559 O O . GLN A 1 307 ? -13.112 -12.053 3.867 1.00 78.44 307 GLN A O 1
ATOM 2564 N N . GLN A 1 308 ? -12.109 -13.391 2.368 1.00 78.25 308 GLN A N 1
ATOM 2565 C CA . GLN A 1 308 ? -12.537 -14.637 3.004 1.00 78.25 308 GLN A CA 1
ATOM 2566 C C . GLN A 1 308 ? -11.850 -14.860 4.353 1.00 78.25 308 GLN A C 1
ATOM 2568 O O . GLN A 1 308 ? -12.490 -15.338 5.284 1.00 78.25 308 GLN A O 1
ATOM 2573 N N . ASP A 1 309 ? -10.569 -14.510 4.459 1.00 80.81 309 ASP A N 1
ATOM 2574 C CA . ASP A 1 309 ? -9.808 -14.651 5.701 1.00 80.81 309 ASP A CA 1
ATOM 2575 C C . ASP A 1 309 ? -10.299 -13.633 6.746 1.00 80.81 309 ASP A C 1
ATOM 2577 O O . ASP A 1 309 ? -10.549 -14.005 7.888 1.00 80.81 309 ASP A O 1
ATOM 2581 N N . LEU A 1 310 ? -10.561 -12.388 6.329 1.00 82.56 310 LEU A N 1
ATOM 2582 C CA . LEU A 1 310 ? -11.146 -11.347 7.183 1.00 82.56 310 LEU A CA 1
ATOM 2583 C C . LEU A 1 310 ? -12.569 -11.700 7.637 1.00 82.56 310 LEU A C 1
ATOM 2585 O O . LEU A 1 310 ? -12.917 -11.501 8.794 1.00 82.56 310 LEU A O 1
ATOM 2589 N N . GLU A 1 311 ? -13.400 -12.249 6.750 1.00 82.75 311 GLU A N 1
ATOM 2590 C CA . GLU A 1 311 ? -14.747 -12.703 7.114 1.00 82.75 311 GLU A CA 1
ATOM 2591 C C . GLU A 1 311 ? -14.689 -13.821 8.164 1.00 82.75 311 GLU A C 1
ATOM 2593 O O . GLU A 1 311 ? -15.449 -13.783 9.127 1.00 82.75 311 GLU A O 1
ATOM 2598 N N . LYS A 1 312 ? -13.759 -14.776 8.029 1.00 83.38 312 LYS A N 1
ATOM 2599 C CA . LYS A 1 312 ? -13.538 -15.816 9.045 1.00 83.38 312 LYS A CA 1
ATOM 2600 C C . LYS A 1 312 ? -13.058 -15.235 10.371 1.00 83.38 312 LYS A C 1
ATOM 2602 O O . LYS A 1 312 ? -13.531 -15.676 11.408 1.00 83.38 312 LYS A O 1
ATOM 2607 N N . GLU A 1 313 ? -12.162 -14.252 10.350 1.00 83.69 313 GLU A N 1
ATOM 2608 C CA . GLU A 1 313 ? -11.693 -13.553 11.556 1.00 83.69 313 GLU A CA 1
ATOM 2609 C C . GLU A 1 313 ? -12.857 -12.872 12.298 1.00 83.69 313 GLU A C 1
ATOM 2611 O O . GLU A 1 313 ? -13.007 -13.009 13.515 1.00 83.69 313 GLU A O 1
ATOM 2616 N N . PHE A 1 314 ? -13.751 -12.200 11.567 1.00 84.38 314 PHE A N 1
ATOM 2617 C CA . PHE A 1 314 ? -14.952 -11.617 12.166 1.00 84.38 314 PHE A CA 1
ATOM 2618 C C . PHE A 1 314 ? -15.940 -12.673 12.679 1.00 84.38 314 PHE A C 1
ATOM 2620 O O . PHE A 1 314 ? -16.527 -12.474 13.735 1.00 84.38 314 PHE A O 1
ATOM 2627 N N . GLN A 1 315 ? -16.105 -13.800 11.983 1.00 81.44 315 GLN A N 1
ATOM 2628 C CA . GLN A 1 315 ? -16.972 -14.892 12.441 1.00 81.44 315 GLN A CA 1
ATOM 2629 C C . GLN A 1 315 ? -16.426 -15.595 13.688 1.00 81.44 315 GLN A C 1
ATOM 2631 O O . GLN A 1 315 ? -17.199 -15.910 14.586 1.00 81.44 315 GLN A O 1
ATOM 2636 N N . LEU A 1 316 ? -15.112 -15.821 13.757 1.00 79.38 316 LEU A N 1
ATOM 2637 C CA . LEU A 1 316 ? -14.448 -16.398 14.927 1.00 79.38 316 LEU A CA 1
ATOM 2638 C C . LEU A 1 316 ? -14.599 -15.483 16.136 1.00 79.38 316 LEU A C 1
ATOM 2640 O O . LEU A 1 316 ? -15.067 -15.927 17.174 1.00 79.38 316 LEU A O 1
ATOM 2644 N N . SER A 1 317 ? -14.317 -14.192 15.970 1.00 75.12 317 SER A N 1
ATOM 2645 C CA . SER A 1 317 ? -14.501 -13.238 17.063 1.00 75.12 317 SER A CA 1
ATOM 2646 C C . SER A 1 317 ? -15.972 -13.094 17.477 1.00 75.12 317 SER A C 1
ATOM 2648 O O . SER A 1 317 ? -16.257 -12.872 18.648 1.00 75.12 317 SER A O 1
ATOM 2650 N N . GLU A 1 318 ? -16.946 -13.168 16.561 1.00 75.69 318 GLU A N 1
ATOM 2651 C CA . GLU A 1 318 ? -18.379 -13.232 16.917 1.00 75.69 318 GLU A CA 1
ATOM 2652 C C . GLU A 1 318 ? -18.749 -14.526 17.654 1.00 75.69 318 GLU A C 1
ATOM 2654 O O . GLU A 1 318 ? -19.616 -14.495 18.524 1.00 75.69 318 GLU A O 1
ATOM 2659 N N . ALA A 1 319 ? -18.130 -15.656 17.305 1.00 74.94 319 ALA A N 1
ATOM 2660 C CA . ALA A 1 319 ? -18.341 -16.923 17.992 1.00 74.94 319 ALA A CA 1
ATOM 2661 C C . ALA A 1 319 ? -17.755 -16.890 19.409 1.00 74.94 319 ALA A C 1
ATOM 2663 O O . ALA A 1 319 ? -18.450 -17.305 20.326 1.00 74.94 319 ALA A O 1
ATOM 2664 N N . GLU A 1 320 ? -16.558 -16.322 19.588 1.00 74.56 320 GLU A N 1
ATOM 2665 C CA . GLU A 1 320 ? -15.909 -16.115 20.891 1.00 74.56 320 GLU A CA 1
ATOM 2666 C C . GLU A 1 320 ? -16.770 -15.249 21.825 1.00 74.56 320 GLU A C 1
ATOM 2668 O O . GLU A 1 320 ? -17.012 -15.635 22.962 1.00 74.56 320 GLU A O 1
ATOM 2673 N N . GLU A 1 321 ? -17.335 -14.140 21.332 1.00 65.94 321 GLU A N 1
ATOM 2674 C CA . GLU A 1 321 ? -18.259 -13.298 22.114 1.00 65.94 321 GLU A CA 1
ATOM 2675 C C . GLU A 1 321 ? -19.593 -13.981 22.419 1.00 65.94 321 GLU A C 1
ATOM 2677 O O . GLU A 1 321 ? -20.211 -13.694 23.442 1.00 65.94 321 GLU A O 1
ATOM 2682 N N . LYS A 1 322 ? -20.073 -14.863 21.536 1.00 70.00 322 LYS A N 1
ATOM 2683 C CA . LYS A 1 322 ? -21.266 -15.662 21.826 1.00 70.00 322 LYS A CA 1
ATOM 2684 C C . LYS A 1 322 ? -20.969 -16.713 22.877 1.00 70.00 322 LYS A C 1
ATOM 2686 O O . LYS A 1 322 ? -21.792 -16.865 23.759 1.00 70.00 322 LYS A O 1
ATOM 2691 N N . THR A 1 323 ? -19.813 -17.370 22.834 1.00 67.19 323 THR A N 1
ATOM 2692 C CA . THR A 1 323 ? -19.407 -18.312 23.882 1.00 67.19 323 THR A CA 1
ATOM 2693 C C . THR A 1 323 ? -19.133 -17.611 25.207 1.00 67.19 323 THR A C 1
ATOM 2695 O O . THR A 1 323 ? -19.649 -18.068 26.212 1.00 67.19 323 THR A O 1
ATOM 2698 N N . GLU A 1 324 ? -18.447 -16.464 25.234 1.00 60.31 324 GLU A N 1
ATOM 2699 C CA . GLU A 1 324 ? -18.254 -15.678 26.466 1.00 60.31 324 GLU A CA 1
ATOM 2700 C C . GLU A 1 324 ? -19.579 -15.090 26.972 1.00 60.31 324 GLU A C 1
ATOM 2702 O O . GLU A 1 324 ? -19.849 -15.073 28.167 1.00 60.31 324 GLU A O 1
ATOM 2707 N N . GLY A 1 325 ? -20.446 -14.626 26.069 1.00 59.56 325 GLY A N 1
ATOM 2708 C CA . GLY A 1 325 ? -21.772 -14.116 26.404 1.00 59.56 325 GLY A CA 1
ATOM 2709 C C . GLY A 1 325 ? -22.745 -15.208 26.853 1.00 59.56 325 GLY A C 1
ATOM 2710 O O . GLY A 1 325 ? -23.606 -14.935 27.683 1.00 59.56 325 GLY A O 1
ATOM 2711 N N . GLU A 1 326 ? -22.624 -16.428 26.331 1.00 59.19 326 GLU A N 1
ATOM 2712 C CA . GLU A 1 326 ? -23.357 -17.615 26.781 1.00 59.19 326 GLU A CA 1
ATOM 2713 C C . GLU A 1 326 ? -22.771 -18.164 28.082 1.00 59.19 326 GLU A C 1
ATOM 2715 O O . GLU A 1 326 ? -23.540 -18.591 28.926 1.00 59.19 326 GLU A O 1
ATOM 2720 N N . GLU A 1 327 ? -21.460 -18.096 28.317 1.00 56.97 327 GLU A N 1
ATOM 2721 C CA . GLU A 1 327 ? -20.843 -18.425 29.608 1.00 56.97 327 GLU A CA 1
ATOM 2722 C C . GLU A 1 327 ? -21.258 -17.425 30.691 1.00 56.97 327 GLU A C 1
ATOM 2724 O O . GLU A 1 327 ? -21.706 -17.848 31.749 1.00 56.97 327 GLU A O 1
ATOM 2729 N N . LEU A 1 328 ? -21.247 -16.120 30.404 1.00 56.53 328 LEU A N 1
ATOM 2730 C CA . LEU A 1 328 ? -21.728 -15.079 31.320 1.00 56.53 328 LEU A CA 1
ATOM 2731 C C . LEU A 1 328 ? -23.244 -15.136 31.534 1.00 56.53 328 LEU A C 1
ATOM 2733 O O . LEU A 1 328 ? -23.712 -14.839 32.629 1.00 56.53 328 LEU A O 1
ATOM 2737 N N . LYS A 1 329 ? -24.028 -15.513 30.515 1.00 58.75 329 LYS A N 1
ATOM 2738 C CA . LYS A 1 329 ? -25.470 -15.756 30.675 1.00 58.75 329 LYS A CA 1
ATOM 2739 C C . LYS A 1 329 ? -25.750 -17.041 31.432 1.00 58.75 329 LYS A C 1
ATOM 2741 O O . LYS A 1 329 ? -26.623 -17.013 32.275 1.00 58.75 329 LYS A O 1
ATOM 2746 N N . ASN A 1 330 ? -24.999 -18.113 31.204 1.00 57.66 330 ASN A N 1
ATOM 2747 C CA . ASN A 1 330 ? -25.112 -19.351 31.970 1.00 57.66 330 ASN A CA 1
ATOM 2748 C C . ASN A 1 330 ? -24.633 -19.154 33.415 1.00 57.66 330 ASN A C 1
ATOM 2750 O O . ASN A 1 330 ? -25.160 -19.794 34.314 1.00 57.66 330 ASN A O 1
ATOM 2754 N N . GLU A 1 331 ? -23.653 -18.284 33.671 1.00 55.41 331 GLU A N 1
ATOM 2755 C CA . GLU A 1 331 ? -23.263 -17.877 35.024 1.00 55.41 331 GLU A CA 1
ATOM 2756 C C . GLU A 1 331 ? -24.316 -16.967 35.661 1.00 55.41 331 GLU A C 1
ATOM 2758 O O . GLU A 1 331 ? -24.657 -17.181 36.815 1.00 55.41 331 GLU A O 1
ATOM 2763 N N . ALA A 1 332 ? -24.893 -16.011 34.928 1.00 57.38 332 ALA A N 1
ATOM 2764 C CA . ALA A 1 332 ? -25.972 -15.160 35.430 1.00 57.38 332 ALA A CA 1
ATOM 2765 C C . ALA A 1 332 ? -27.286 -15.931 35.658 1.00 57.38 332 ALA A C 1
ATOM 2767 O O . ALA A 1 332 ? -27.961 -15.673 36.647 1.00 57.38 332 ALA A O 1
ATOM 2768 N N . GLU A 1 333 ? -27.621 -16.896 34.799 1.00 58.19 333 GLU A N 1
ATOM 2769 C CA . GLU A 1 333 ? -28.753 -17.816 34.958 1.00 58.19 333 GLU A CA 1
ATOM 2770 C C . G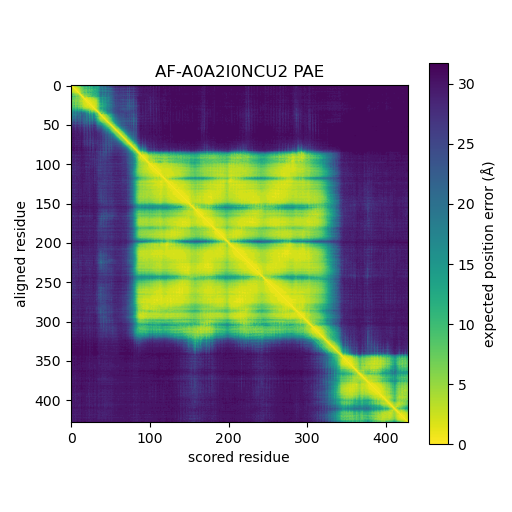LU A 1 333 ? -28.485 -18.806 36.095 1.00 58.19 333 GLU A C 1
ATOM 2772 O O . GLU A 1 333 ? -29.387 -19.044 36.882 1.00 58.19 333 GLU A O 1
ATOM 2777 N N . LYS A 1 334 ? -27.246 -19.283 36.298 1.00 56.88 334 LYS A N 1
ATOM 2778 C CA . LYS A 1 334 ? -26.879 -20.051 37.506 1.00 56.88 334 LYS A CA 1
ATOM 2779 C C . LYS A 1 334 ? -26.917 -19.214 38.783 1.00 56.88 334 LYS A C 1
ATOM 2781 O O . LYS A 1 334 ? -27.242 -19.749 39.835 1.00 56.88 334 LYS A O 1
ATOM 2786 N N . ILE A 1 335 ? -26.582 -17.925 38.719 1.00 55.59 335 ILE A N 1
ATOM 2787 C CA . ILE A 1 335 ? -26.693 -16.999 39.855 1.00 55.59 335 ILE A CA 1
ATOM 2788 C C . ILE A 1 335 ? -28.169 -16.679 40.137 1.00 55.59 335 ILE A C 1
ATOM 2790 O O . ILE A 1 335 ? -28.543 -16.631 41.302 1.00 55.59 335 ILE A O 1
ATOM 2794 N N . GLN A 1 336 ? -29.017 -16.537 39.110 1.00 54.47 336 GLN A N 1
ATOM 2795 C CA . GLN A 1 336 ? -30.466 -16.355 39.266 1.00 54.47 336 GLN A CA 1
ATOM 2796 C C . GLN A 1 336 ? -31.185 -17.630 39.728 1.00 54.47 336 GLN A C 1
ATOM 2798 O O . GLN A 1 336 ? -32.030 -17.542 40.610 1.00 54.47 336 GLN A O 1
ATOM 2803 N N . GLU A 1 337 ? -30.822 -18.812 39.221 1.00 53.34 337 GLU A N 1
ATOM 2804 C CA . GLU A 1 337 ? -31.318 -20.098 39.733 1.00 53.34 337 GLU A CA 1
ATOM 2805 C C . GLU A 1 337 ? -30.832 -20.340 41.171 1.00 53.34 337 GLU A C 1
ATOM 2807 O O . GLU A 1 337 ? -31.598 -20.825 41.998 1.00 53.34 337 GLU A O 1
ATOM 2812 N N . MET A 1 338 ? -29.610 -19.919 41.528 1.00 51.34 338 MET A N 1
ATOM 2813 C CA . MET A 1 338 ? -29.158 -19.913 42.925 1.00 51.34 338 MET A CA 1
ATOM 2814 C C . MET A 1 338 ? -29.898 -18.884 43.794 1.00 51.34 338 MET A C 1
ATOM 2816 O O . MET A 1 338 ? -30.130 -19.171 44.964 1.00 51.34 338 MET A O 1
ATOM 2820 N N . GLU A 1 339 ? -30.278 -17.712 43.277 1.00 51.12 339 GLU A N 1
ATOM 2821 C CA . GLU A 1 339 ? -31.102 -16.729 44.006 1.00 51.12 339 GLU A CA 1
ATOM 2822 C C . GLU A 1 339 ? -32.557 -17.197 44.183 1.00 51.12 339 GLU A C 1
ATOM 2824 O O . GLU A 1 339 ? -33.166 -16.888 45.208 1.00 51.12 339 GLU A O 1
ATOM 2829 N N . GLU A 1 340 ? -33.109 -17.966 43.238 1.00 54.47 340 GLU A N 1
ATOM 2830 C CA . GLU A 1 340 ? -34.460 -18.537 43.340 1.00 54.47 340 GLU A CA 1
ATOM 2831 C C . GLU A 1 340 ? -34.509 -19.835 44.176 1.00 54.47 340 GLU A C 1
ATOM 2833 O O . GLU A 1 340 ? -35.510 -20.068 44.859 1.00 54.47 340 GLU A O 1
ATOM 2838 N N . GLU A 1 341 ? -33.439 -20.644 44.221 1.00 50.53 341 GLU A N 1
ATOM 2839 C CA . GLU A 1 341 ? -33.354 -21.834 45.094 1.00 50.53 341 GLU A CA 1
ATOM 2840 C C . GLU A 1 341 ? -32.829 -21.544 46.514 1.00 50.53 341 GLU A C 1
ATOM 2842 O O . GLU A 1 341 ? -33.116 -22.308 47.441 1.00 50.53 341 GLU A O 1
ATOM 2847 N N . LEU A 1 342 ? -32.127 -20.430 46.752 1.00 49.12 342 LEU A N 1
ATOM 2848 C CA . LEU A 1 342 ? -31.774 -19.981 48.103 1.00 49.12 342 LEU A CA 1
ATOM 2849 C C . LEU A 1 342 ? -32.836 -19.020 48.632 1.00 49.12 342 LEU A C 1
ATOM 2851 O O . LEU A 1 342 ? -32.596 -17.829 48.846 1.00 49.12 342 LEU A O 1
ATOM 2855 N N . ALA A 1 343 ? -33.994 -19.572 48.996 1.00 60.06 343 ALA A N 1
ATOM 2856 C CA . ALA A 1 343 ? -34.737 -19.001 50.109 1.00 60.06 343 ALA A CA 1
ATOM 2857 C C . ALA A 1 343 ? -33.803 -19.037 51.329 1.00 60.06 343 ALA A C 1
ATOM 2859 O O . ALA A 1 343 ? -33.709 -20.055 52.013 1.00 60.06 343 ALA A O 1
ATOM 2860 N N . LEU A 1 344 ? -33.058 -17.942 51.546 1.00 60.94 344 LEU A N 1
ATOM 2861 C CA . LEU A 1 344 ? -32.147 -17.795 52.676 1.00 60.94 344 LEU A CA 1
ATOM 2862 C C . LEU A 1 344 ? -32.896 -18.269 53.928 1.00 60.94 344 LEU A C 1
ATOM 2864 O O . LEU A 1 344 ? -34.017 -17.784 54.150 1.00 60.94 344 LEU A O 1
ATOM 2868 N N . PRO A 1 345 ? -32.334 -19.219 54.702 1.00 75.81 345 PRO A N 1
ATOM 2869 C CA . PRO A 1 345 ? -32.957 -19.678 55.933 1.00 75.81 345 PRO A CA 1
ATOM 2870 C C . PRO A 1 345 ? -33.358 -18.473 56.782 1.00 75.81 345 PRO A C 1
ATOM 2872 O O . PRO A 1 345 ? -32.641 -17.468 56.796 1.00 75.81 345 PRO A O 1
ATOM 2875 N N . ASP A 1 346 ? -34.495 -18.547 57.471 1.00 76.94 346 ASP A N 1
ATOM 2876 C CA . ASP A 1 346 ? -35.062 -17.392 58.181 1.00 76.94 346 ASP A CA 1
ATOM 2877 C C . ASP A 1 346 ? -34.056 -16.754 59.157 1.00 76.94 346 ASP A C 1
ATOM 2879 O O . ASP A 1 346 ? -34.008 -15.534 59.293 1.00 76.94 346 ASP A O 1
ATOM 2883 N N . GLN A 1 347 ? -33.158 -17.563 59.728 1.00 77.00 347 GLN A N 1
ATOM 2884 C CA . GLN A 1 347 ? -32.072 -17.121 60.605 1.00 77.00 347 GLN A CA 1
ATOM 2885 C C . GLN A 1 347 ? -31.040 -16.234 59.886 1.00 77.00 347 GLN A C 1
ATOM 2887 O O . GLN A 1 347 ? -30.510 -15.292 60.469 1.00 77.00 347 GLN A O 1
ATOM 2892 N N . VAL A 1 348 ? -30.743 -16.519 58.614 1.00 77.62 348 VAL A N 1
ATOM 2893 C CA . VAL A 1 348 ? -29.793 -15.737 57.806 1.00 77.62 348 VAL A CA 1
ATOM 2894 C C . VAL A 1 348 ? -30.419 -14.406 57.391 1.00 77.62 348 VAL A C 1
ATOM 2896 O O . VAL A 1 348 ? -29.743 -13.379 57.421 1.00 77.62 348 VAL A O 1
ATOM 2899 N N . LYS A 1 349 ? -31.721 -14.398 57.076 1.00 81.12 349 LYS A N 1
ATOM 2900 C CA . LYS A 1 349 ? -32.474 -13.162 56.804 1.00 81.12 349 LYS A CA 1
ATOM 2901 C C . LYS A 1 349 ? -32.535 -12.262 58.034 1.00 81.12 349 LYS A C 1
ATOM 2903 O O . LYS A 1 349 ? -32.322 -11.058 57.922 1.00 81.12 349 LYS A O 1
ATOM 2908 N N . GLU A 1 350 ? -32.786 -12.842 59.204 1.00 79.94 350 GLU A N 1
ATOM 2909 C CA . GLU A 1 350 ? -32.787 -12.113 60.473 1.00 79.94 350 GLU A CA 1
ATOM 2910 C C . GLU A 1 350 ? -31.388 -11.558 60.796 1.00 79.94 350 GLU A C 1
ATOM 2912 O O . GLU A 1 350 ? -31.253 -10.381 61.124 1.00 79.94 350 GLU A O 1
ATOM 2917 N N . GLY A 1 351 ? -30.330 -12.350 60.582 1.00 81.94 351 GLY A N 1
ATOM 2918 C CA . GLY A 1 351 ? -28.942 -11.892 60.705 1.00 81.94 351 GLY A CA 1
ATOM 2919 C C . GLY A 1 351 ? -28.595 -10.727 59.769 1.00 81.94 351 GLY A C 1
ATOM 2920 O O . GLY A 1 351 ? -27.954 -9.765 60.193 1.00 81.94 351 GLY A O 1
ATOM 2921 N N . MET A 1 352 ? -29.067 -10.755 58.518 1.00 81.38 352 MET A N 1
ATOM 2922 C CA . MET A 1 352 ? -28.897 -9.641 57.576 1.00 81.38 352 MET A CA 1
ATOM 2923 C C . MET A 1 352 ? -29.609 -8.367 58.046 1.00 81.38 352 MET A C 1
ATOM 2925 O O . MET A 1 352 ? -29.012 -7.294 58.000 1.00 81.38 352 MET A O 1
ATOM 2929 N N . GLN A 1 353 ? -30.831 -8.477 58.579 1.00 83.75 353 GLN A N 1
ATOM 2930 C CA . GLN A 1 353 ? -31.552 -7.328 59.145 1.00 83.75 353 GLN A CA 1
ATOM 2931 C C . GLN A 1 353 ? -30.838 -6.713 60.355 1.00 83.75 353 GLN A C 1
ATOM 2933 O O . GLN A 1 353 ? -30.970 -5.514 60.597 1.00 83.75 353 GLN A O 1
ATOM 2938 N N . ILE A 1 354 ? -30.100 -7.511 61.133 1.00 83.38 354 ILE A N 1
ATOM 2939 C CA . ILE A 1 354 ? -29.279 -7.010 62.243 1.00 83.38 354 ILE A CA 1
ATOM 2940 C C . ILE A 1 354 ? -28.073 -6.236 61.695 1.00 83.38 354 ILE A C 1
ATOM 2942 O O . ILE A 1 354 ? -27.805 -5.128 62.154 1.00 83.38 354 ILE A O 1
ATOM 2946 N N . ILE A 1 355 ? -27.390 -6.772 60.678 1.00 85.69 355 ILE A N 1
ATOM 2947 C CA . ILE A 1 355 ? -26.231 -6.123 60.042 1.00 85.69 355 ILE A CA 1
ATOM 2948 C C . ILE A 1 355 ? -26.617 -4.787 59.388 1.00 85.69 355 ILE A C 1
ATOM 2950 O O . ILE A 1 355 ? -25.858 -3.825 59.470 1.00 85.69 355 ILE A O 1
ATOM 2954 N N . GLU A 1 356 ? -27.804 -4.688 58.783 1.00 83.06 356 GLU A N 1
ATOM 2955 C CA . GLU A 1 356 ? -28.310 -3.443 58.181 1.00 83.06 356 GLU A CA 1
ATOM 2956 C C . GLU A 1 356 ? -28.524 -2.306 59.194 1.00 83.06 356 GLU A C 1
ATOM 2958 O O . GLU A 1 356 ? -28.534 -1.137 58.809 1.00 83.06 356 GLU A O 1
ATOM 2963 N N . ARG A 1 357 ? -28.676 -2.622 60.486 1.00 81.19 357 ARG A N 1
ATOM 2964 C CA . ARG A 1 357 ? -28.833 -1.620 61.556 1.00 81.19 357 ARG A CA 1
ATOM 2965 C C . ARG A 1 357 ? -27.504 -1.045 62.041 1.00 81.19 357 ARG A C 1
ATOM 2967 O O . ARG A 1 357 ? -27.516 -0.091 62.816 1.00 81.19 357 ARG A O 1
ATOM 2974 N N . ILE A 1 358 ? -26.377 -1.617 61.618 1.00 83.06 358 ILE A N 1
ATOM 2975 C CA . ILE A 1 358 ? -25.048 -1.181 62.041 1.00 83.06 358 ILE A CA 1
ATOM 2976 C C . ILE A 1 358 ? -24.683 0.106 61.306 1.00 83.06 358 ILE A C 1
ATOM 2978 O O . ILE A 1 358 ? -24.651 0.165 60.075 1.00 83.06 358 ILE A O 1
ATOM 2982 N N . ASP A 1 359 ? -24.364 1.146 62.072 1.00 80.69 359 ASP A N 1
ATOM 2983 C CA . ASP A 1 359 ? -23.904 2.418 61.526 1.00 80.69 359 ASP A CA 1
ATOM 2984 C C . ASP A 1 359 ? -22.406 2.364 61.187 1.00 80.69 359 ASP A C 1
ATOM 2986 O O . ASP A 1 359 ? -21.530 2.719 61.982 1.00 80.69 359 ASP A O 1
ATOM 2990 N N . PHE A 1 360 ? -22.115 1.928 59.962 1.00 80.06 360 PHE A N 1
ATOM 2991 C CA . PHE A 1 360 ? -20.757 1.876 59.419 1.00 80.06 360 PHE A CA 1
ATOM 2992 C C . PHE A 1 360 ? -20.119 3.257 59.212 1.00 80.06 360 PHE A C 1
ATOM 2994 O O . PHE A 1 360 ? -18.914 3.331 58.992 1.00 80.06 360 PHE A O 1
ATOM 3001 N N . GLU A 1 361 ? -20.879 4.355 59.246 1.00 75.38 361 GLU A N 1
ATOM 3002 C CA . GLU A 1 361 ? -20.308 5.696 59.077 1.00 75.38 361 GLU A CA 1
ATOM 3003 C C . GLU A 1 361 ? -19.705 6.236 60.377 1.00 75.38 361 GLU A C 1
ATOM 3005 O O . GLU A 1 361 ? -18.788 7.070 60.336 1.00 75.38 361 GLU A O 1
ATOM 3010 N N . ASN A 1 362 ? -20.195 5.742 61.517 1.00 70.50 362 ASN A N 1
ATOM 3011 C CA . ASN A 1 362 ? -19.800 6.204 62.843 1.00 70.50 362 ASN A CA 1
ATOM 3012 C C . ASN A 1 362 ? -18.903 5.235 63.630 1.00 70.50 362 ASN A C 1
ATOM 3014 O O . ASN A 1 362 ? -18.344 5.620 64.662 1.00 70.50 362 ASN A O 1
ATOM 3018 N N . PHE A 1 363 ? -18.694 4.016 63.129 1.00 75.56 363 PHE A N 1
ATOM 3019 C CA . PHE A 1 363 ? -17.825 3.022 63.754 1.00 75.56 363 PHE A CA 1
ATOM 3020 C C . PHE A 1 363 ? -16.348 3.466 63.791 1.00 75.56 363 PHE A C 1
ATOM 3022 O O . PHE A 1 363 ? -15.749 3.798 62.772 1.00 75.56 363 PHE A O 1
ATOM 3029 N N . GLY A 1 364 ? -15.722 3.474 64.971 1.00 67.44 364 GLY A N 1
ATOM 3030 C CA . GLY A 1 364 ? -14.281 3.742 65.095 1.00 67.44 364 GLY A CA 1
ATOM 3031 C C . GLY A 1 364 ? -13.832 5.192 64.843 1.00 67.44 364 GLY A C 1
ATOM 3032 O O . GLY A 1 364 ? -12.642 5.433 64.664 1.00 67.44 364 GLY A O 1
ATOM 3033 N N . ASN A 1 365 ? -14.744 6.173 64.875 1.00 69.19 365 ASN A N 1
ATOM 3034 C CA . ASN A 1 365 ? -14.419 7.598 64.669 1.00 69.19 365 ASN A CA 1
ATOM 3035 C C . ASN A 1 365 ? -13.651 8.257 65.838 1.00 69.19 365 ASN A C 1
ATOM 3037 O O . ASN A 1 365 ? -13.217 9.407 65.730 1.00 69.19 365 ASN A O 1
ATOM 3041 N N . GLY A 1 366 ? -13.483 7.562 66.966 1.00 72.94 366 GLY A N 1
ATOM 3042 C CA . GLY A 1 366 ? -12.647 8.024 68.074 1.00 72.94 366 GLY A CA 1
ATOM 3043 C C . GLY A 1 366 ? -11.162 7.901 67.729 1.00 72.94 366 GLY A C 1
ATOM 3044 O O . GLY A 1 366 ? -10.739 6.872 67.214 1.00 72.94 366 GLY A O 1
ATOM 3045 N N . LYS A 1 367 ? -10.353 8.922 68.045 1.00 63.94 367 LYS A N 1
ATOM 3046 C CA . LYS A 1 367 ? -8.897 8.913 67.781 1.00 63.94 367 LYS A CA 1
ATOM 3047 C C . LYS A 1 367 ? -8.144 7.773 68.478 1.00 63.94 367 LYS A C 1
ATOM 3049 O O . LYS A 1 367 ? -7.068 7.405 68.019 1.00 63.94 367 LYS A O 1
ATOM 3054 N N . ASP A 1 368 ? -8.725 7.223 69.540 1.00 72.56 368 ASP A N 1
ATOM 3055 C CA . ASP A 1 368 ? -8.182 6.094 70.300 1.00 72.56 368 ASP A CA 1
ATOM 3056 C C . ASP A 1 368 ? -8.667 4.733 69.766 1.00 72.56 368 ASP A C 1
ATOM 3058 O O . ASP A 1 368 ? -8.293 3.687 70.290 1.00 72.56 368 ASP A O 1
ATOM 3062 N N . SER A 1 369 ? -9.506 4.721 68.722 1.00 75.88 369 SER A N 1
ATOM 3063 C CA . SER A 1 369 ? -9.992 3.483 68.124 1.00 75.88 369 SER A CA 1
ATOM 3064 C C . SER A 1 369 ? -8.929 2.868 67.207 1.00 75.88 369 SER A C 1
ATOM 3066 O O . SER A 1 369 ? -8.435 3.550 66.302 1.00 75.88 369 SER A O 1
ATOM 3068 N N . PRO A 1 370 ? -8.640 1.560 67.333 1.00 72.81 370 PRO A N 1
ATOM 3069 C CA . PRO A 1 370 ? -7.754 0.857 66.403 1.00 72.81 370 PRO A CA 1
ATOM 3070 C C . PRO A 1 370 ? -8.293 0.849 64.959 1.00 72.81 370 PRO A C 1
ATOM 3072 O O . PRO A 1 370 ? -7.539 0.587 64.024 1.00 72.81 370 PRO A O 1
ATOM 3075 N N . TYR A 1 371 ? -9.576 1.180 64.763 1.00 77.06 371 TYR A N 1
ATOM 3076 C CA . TYR A 1 371 ? -10.245 1.204 63.463 1.00 77.06 371 TYR A CA 1
ATOM 3077 C C . TYR A 1 371 ? -10.208 2.572 62.764 1.00 77.06 371 TYR A C 1
ATOM 3079 O O . TYR A 1 371 ? -10.603 2.667 61.605 1.00 77.06 371 TYR A O 1
ATOM 3087 N N . TYR A 1 372 ? -9.684 3.614 63.422 1.00 78.12 372 TYR A N 1
ATOM 3088 C CA . TYR A 1 372 ? -9.670 4.993 62.912 1.00 78.12 372 TYR A CA 1
ATOM 3089 C C . TYR A 1 372 ? -8.931 5.155 61.568 1.00 78.12 372 TYR A C 1
ATOM 3091 O O . TYR A 1 372 ? -9.262 6.030 60.771 1.00 78.12 372 TYR A O 1
ATOM 3099 N N . TYR A 1 373 ? -7.924 4.315 61.304 1.00 77.31 373 TYR A N 1
ATOM 3100 C CA . TYR A 1 373 ? -7.079 4.398 60.104 1.00 77.31 373 TYR A CA 1
ATOM 3101 C C . TYR A 1 373 ? -7.540 3.516 58.934 1.00 77.31 373 TYR A C 1
ATOM 3103 O O . TYR A 1 373 ? -6.908 3.543 57.878 1.00 77.31 373 TYR A O 1
ATOM 3111 N N . TYR A 1 374 ? -8.601 2.725 59.103 1.00 80.38 374 TYR A N 1
ATOM 3112 C CA . TYR A 1 374 ? -9.104 1.858 58.039 1.00 80.38 374 TYR A CA 1
ATOM 3113 C C . TYR A 1 374 ? -9.989 2.638 57.060 1.00 80.38 374 TYR A C 1
ATOM 3115 O O . TYR A 1 374 ? -10.733 3.540 57.445 1.00 80.38 374 TYR A O 1
ATOM 3123 N N . ASP A 1 375 ? -9.933 2.276 55.775 1.00 79.25 375 ASP A N 1
ATOM 3124 C CA . ASP A 1 375 ? -10.869 2.810 54.784 1.00 79.25 375 ASP A CA 1
ATOM 3125 C C . ASP A 1 375 ? -12.270 2.235 55.045 1.00 79.25 375 ASP A C 1
ATOM 3127 O O . ASP A 1 375 ? -12.459 1.020 55.114 1.00 79.25 375 ASP A O 1
ATOM 3131 N N . LYS A 1 376 ? -13.275 3.110 55.136 1.00 78.44 376 LYS A N 1
ATOM 3132 C CA . LYS A 1 376 ? -14.687 2.748 55.335 1.00 78.44 376 LYS A CA 1
ATOM 3133 C C . LYS A 1 376 ? -15.250 1.848 54.230 1.00 78.44 376 LYS A C 1
ATOM 3135 O O . LYS A 1 376 ? -16.250 1.152 54.424 1.00 78.44 376 LYS A O 1
ATOM 3140 N N . LYS A 1 377 ? -14.643 1.877 53.039 1.00 77.50 377 LYS A N 1
ATOM 3141 C CA . LYS A 1 377 ? -15.015 1.008 51.912 1.00 77.50 377 LYS A CA 1
ATOM 3142 C C . LYS A 1 377 ? -14.331 -0.357 51.954 1.00 77.50 377 LYS A C 1
ATOM 3144 O O . LYS A 1 377 ? -14.717 -1.231 51.178 1.00 77.50 377 LYS A O 1
ATOM 3149 N N . ASP A 1 378 ? -13.353 -0.551 52.836 1.00 83.19 378 ASP A N 1
ATOM 3150 C CA . ASP A 1 378 ? -12.670 -1.828 52.996 1.00 83.19 378 ASP A CA 1
ATOM 3151 C C . ASP A 1 378 ? -13.612 -2.874 53.614 1.00 83.19 378 ASP A C 1
ATOM 3153 O O . ASP A 1 378 ? -14.399 -2.607 54.528 1.00 83.19 378 ASP A O 1
ATOM 3157 N N . LYS A 1 379 ? -13.515 -4.105 53.114 1.00 84.81 379 LYS A N 1
ATOM 3158 C CA . LYS A 1 379 ? -14.218 -5.261 53.673 1.00 84.81 379 LYS A CA 1
ATOM 3159 C C . LYS A 1 379 ? -13.737 -5.560 55.091 1.00 84.81 379 LYS A C 1
ATOM 3161 O O . LYS A 1 379 ? -14.552 -5.954 55.917 1.00 84.81 379 LYS A O 1
ATOM 3166 N N . VAL A 1 380 ? -12.453 -5.340 55.385 1.00 83.44 380 VAL A N 1
ATOM 3167 C CA . VAL A 1 380 ? -11.881 -5.576 56.721 1.00 83.44 380 VAL A CA 1
ATOM 3168 C C . VAL A 1 380 ? -12.533 -4.664 57.762 1.00 83.44 380 VAL A C 1
ATOM 3170 O O . VAL A 1 380 ? -12.939 -5.140 58.819 1.00 83.44 380 VAL A O 1
ATOM 3173 N N . TYR A 1 381 ? -12.731 -3.386 57.428 1.00 84.88 381 TYR A N 1
ATOM 3174 C CA . TYR A 1 381 ? -13.424 -2.426 58.290 1.00 84.88 381 TYR A CA 1
ATOM 3175 C C . TYR A 1 381 ? -14.871 -2.845 58.571 1.00 84.88 381 TYR A C 1
ATOM 3177 O O . TYR A 1 381 ? -15.314 -2.842 59.717 1.00 84.88 381 TYR A O 1
ATOM 3185 N N . ARG A 1 382 ? -15.598 -3.274 57.532 1.00 84.19 382 ARG A N 1
ATOM 3186 C CA . ARG A 1 382 ? -16.987 -3.736 57.671 1.00 84.19 382 ARG A CA 1
ATOM 3187 C C . ARG A 1 382 ? -17.105 -4.989 58.533 1.00 84.19 382 ARG A C 1
ATOM 3189 O O . ARG A 1 382 ? -18.010 -5.063 59.354 1.00 84.19 382 ARG A O 1
ATOM 3196 N N . ILE A 1 383 ? -16.200 -5.952 58.365 1.00 87.00 383 ILE A N 1
ATOM 3197 C CA . ILE A 1 383 ? -16.183 -7.178 59.175 1.00 87.00 383 ILE A CA 1
ATOM 3198 C C . ILE A 1 383 ? -15.883 -6.841 60.638 1.00 87.00 383 ILE A C 1
ATOM 3200 O O . ILE A 1 383 ? -16.588 -7.319 61.521 1.00 87.00 383 ILE A O 1
ATOM 3204 N N . ALA A 1 384 ? -14.896 -5.980 60.896 1.00 84.94 384 ALA A N 1
ATOM 3205 C CA . ALA A 1 384 ? -14.569 -5.544 62.250 1.00 84.94 384 ALA A CA 1
ATOM 3206 C C . ALA A 1 384 ? -15.743 -4.820 62.932 1.00 84.94 384 ALA A C 1
ATOM 3208 O O . ALA A 1 384 ? -16.040 -5.104 64.087 1.00 84.94 384 ALA A O 1
ATOM 3209 N N . ALA A 1 385 ? -16.454 -3.951 62.203 1.00 85.06 385 ALA A N 1
ATOM 3210 C CA . ALA A 1 385 ? -17.646 -3.266 62.705 1.00 85.06 385 ALA A CA 1
ATOM 3211 C C . ALA A 1 385 ? -18.780 -4.232 63.071 1.00 85.06 385 ALA A C 1
ATOM 3213 O O . ALA A 1 385 ? -19.433 -4.061 64.097 1.00 85.06 385 ALA A O 1
ATOM 3214 N N . ILE A 1 386 ? -19.000 -5.262 62.246 1.00 87.81 386 ILE A N 1
ATOM 3215 C CA . ILE A 1 386 ? -20.009 -6.295 62.512 1.00 87.81 386 ILE A CA 1
ATOM 3216 C C . ILE A 1 386 ? -19.645 -7.107 63.756 1.00 87.81 386 ILE A C 1
ATOM 3218 O O . ILE A 1 386 ? -20.515 -7.359 64.587 1.00 87.81 386 ILE A O 1
ATOM 3222 N N . LEU A 1 387 ? -18.378 -7.506 63.890 1.00 87.19 387 LEU A N 1
ATOM 3223 C CA . LEU A 1 387 ? -17.910 -8.296 65.029 1.00 87.19 387 LEU A CA 1
ATOM 3224 C C . LEU A 1 387 ? -17.979 -7.507 66.340 1.00 87.19 387 LEU A C 1
ATOM 3226 O O . LEU A 1 387 ? -18.553 -8.016 67.294 1.00 87.19 387 LEU A O 1
ATOM 3230 N N . ASP A 1 388 ? -17.489 -6.263 66.371 1.00 84.25 388 ASP A N 1
ATOM 3231 C CA . ASP A 1 388 ? -17.545 -5.414 67.574 1.00 84.25 388 ASP A CA 1
ATOM 3232 C C . ASP A 1 388 ? -18.996 -5.107 67.981 1.00 84.25 388 ASP A C 1
ATOM 3234 O O . ASP A 1 388 ? -19.340 -5.189 69.159 1.00 84.25 388 ASP A O 1
ATOM 3238 N N . TYR A 1 389 ? -19.886 -4.844 67.016 1.00 84.75 389 TYR A N 1
ATOM 3239 C CA . TYR A 1 389 ? -21.313 -4.684 67.303 1.00 84.75 389 TYR A CA 1
ATOM 3240 C C . TYR A 1 389 ? -21.924 -5.960 67.896 1.00 84.75 389 TYR A C 1
ATOM 3242 O O . T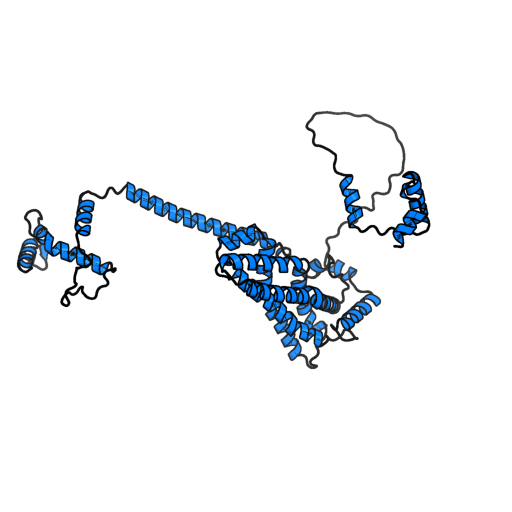YR A 1 389 ? -22.676 -5.896 68.869 1.00 84.75 389 TYR A O 1
ATOM 3250 N N . PHE A 1 390 ? -21.591 -7.126 67.334 1.00 86.44 390 PHE A N 1
ATOM 3251 C CA . PHE A 1 390 ? -22.091 -8.400 67.841 1.00 86.44 390 PHE A CA 1
ATOM 3252 C C . PHE A 1 390 ? -21.574 -8.699 69.250 1.00 86.44 390 PHE A C 1
ATOM 3254 O O . PHE A 1 390 ? -22.331 -9.132 70.115 1.00 86.44 390 PHE A O 1
ATOM 3261 N N . GLU A 1 391 ? -20.298 -8.432 69.498 1.00 82.88 391 GLU A N 1
ATOM 3262 C CA . GLU A 1 391 ? -19.659 -8.628 70.792 1.00 82.88 391 GLU A CA 1
ATOM 3263 C C . GLU A 1 391 ? -20.257 -7.712 71.866 1.00 82.88 391 GLU A C 1
ATOM 3265 O O . GLU A 1 391 ? -20.541 -8.168 72.968 1.00 82.88 391 GLU A O 1
ATOM 3270 N N . ARG A 1 392 ? -20.570 -6.452 71.554 1.00 80.38 392 ARG A N 1
ATOM 3271 C CA . ARG A 1 392 ? -21.200 -5.541 72.527 1.00 80.38 392 ARG A CA 1
ATOM 3272 C C . ARG A 1 392 ? -22.651 -5.884 72.829 1.00 80.38 392 ARG A C 1
ATOM 3274 O O . ARG A 1 392 ? -23.055 -5.895 73.987 1.00 80.38 392 ARG A O 1
ATOM 3281 N N . GLU A 1 393 ? -23.441 -6.145 71.794 1.00 82.38 393 GLU A N 1
ATOM 3282 C CA . GLU A 1 393 ? -24.894 -6.274 71.941 1.00 82.38 393 GLU A CA 1
ATOM 3283 C C . GLU A 1 393 ? -25.336 -7.713 72.232 1.00 82.38 393 GLU A C 1
ATOM 3285 O O . GLU A 1 393 ? -26.382 -7.920 72.844 1.00 82.38 393 GLU A O 1
ATOM 3290 N N . TYR A 1 394 ? -24.562 -8.719 71.811 1.00 83.81 394 TYR A N 1
ATOM 3291 C CA . TYR A 1 394 ? -24.991 -10.122 71.807 1.00 83.81 394 TYR A CA 1
ATOM 3292 C C . TYR A 1 394 ? -24.019 -11.096 72.486 1.00 83.81 394 TYR A C 1
ATOM 3294 O O . TYR A 1 394 ? -24.342 -12.283 72.573 1.00 83.81 394 TYR A O 1
ATOM 3302 N N . SER A 1 395 ? -22.885 -10.647 73.039 1.00 81.75 395 SER A N 1
ATOM 3303 C CA . SER A 1 395 ? -21.975 -11.515 73.820 1.00 81.75 395 SER A CA 1
ATOM 3304 C C . SER A 1 395 ? -22.673 -12.228 74.980 1.00 81.75 395 SER A C 1
ATOM 3306 O O . SER A 1 395 ? -22.375 -13.390 75.258 1.00 81.75 395 SER A O 1
ATOM 3308 N N . PHE A 1 396 ? -23.688 -11.604 75.589 1.00 81.44 396 PHE A N 1
ATOM 3309 C CA . PHE A 1 396 ? -24.490 -12.222 76.650 1.00 81.44 396 PHE A CA 1
ATOM 3310 C C . PHE A 1 396 ? -25.194 -13.526 76.210 1.00 81.44 396 PHE A C 1
ATOM 3312 O O . PHE A 1 396 ? -25.563 -14.363 77.038 1.00 81.44 396 PHE A O 1
ATOM 3319 N N . LEU A 1 397 ? -25.417 -13.726 74.903 1.00 81.62 397 LEU A N 1
ATOM 3320 C CA . LEU A 1 397 ? -25.990 -14.970 74.384 1.00 81.62 397 LEU A CA 1
ATOM 3321 C C . LEU A 1 397 ? -25.034 -16.149 74.577 1.00 81.62 397 LEU A C 1
ATOM 3323 O O . LEU A 1 397 ? -25.497 -17.262 74.833 1.00 81.62 397 LEU A O 1
ATOM 3327 N N . LEU A 1 398 ? -23.725 -15.895 74.487 1.00 78.62 398 LEU A N 1
ATOM 3328 C CA . LEU A 1 398 ? -22.672 -16.887 74.696 1.00 78.62 398 LEU A CA 1
ATOM 3329 C C . LEU A 1 398 ? -22.519 -17.235 76.181 1.00 78.62 398 LEU A C 1
ATOM 3331 O O . LEU A 1 398 ? -22.203 -18.365 76.522 1.00 78.62 398 LEU A O 1
ATOM 3335 N N . THR A 1 399 ? -22.831 -16.317 77.093 1.00 76.81 399 THR A N 1
ATOM 3336 C CA . THR A 1 399 ? -22.832 -16.604 78.538 1.00 76.81 399 THR A CA 1
ATOM 3337 C C . THR A 1 399 ? -24.155 -17.198 79.042 1.00 76.81 399 THR A C 1
ATOM 3339 O O . THR A 1 399 ? -24.229 -17.770 80.138 1.00 76.81 399 THR A O 1
ATOM 3342 N N . GLY A 1 400 ? -25.212 -17.124 78.229 1.00 77.19 400 GLY A N 1
ATOM 3343 C CA . GLY A 1 400 ? -26.557 -17.577 78.563 1.00 77.19 400 GLY A CA 1
ATOM 3344 C C . GLY A 1 400 ? -26.708 -19.093 78.752 1.00 77.19 400 GLY A C 1
ATOM 3345 O O . GLY A 1 400 ? -25.951 -19.921 78.256 1.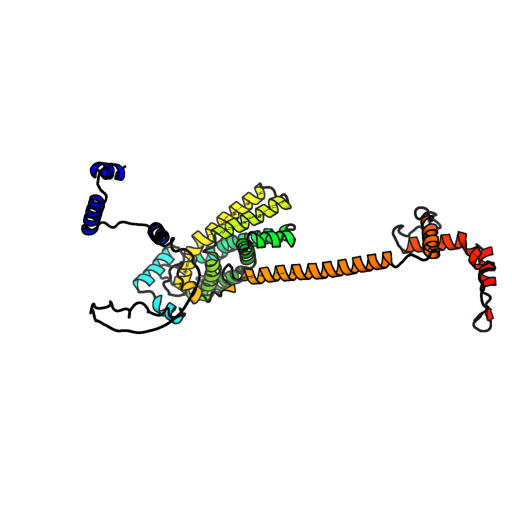00 77.19 400 GLY A O 1
ATOM 3346 N N . ASN A 1 401 ? -27.783 -19.499 79.434 1.00 75.88 401 ASN A N 1
ATOM 3347 C CA . ASN A 1 401 ? -28.080 -20.917 79.701 1.00 75.88 401 ASN A CA 1
ATOM 3348 C C . ASN A 1 401 ? -28.557 -21.716 78.478 1.00 75.88 401 ASN A C 1
ATOM 3350 O O . ASN A 1 401 ? -28.758 -22.923 78.584 1.00 75.88 401 ASN A O 1
ATOM 3354 N N . LYS A 1 402 ? -28.769 -21.054 77.336 1.00 76.94 402 LYS A N 1
ATOM 3355 C CA . LYS A 1 402 ? -29.189 -21.706 76.089 1.00 76.94 402 LYS A CA 1
ATOM 3356 C C . LYS A 1 402 ? -28.016 -22.313 75.316 1.00 76.94 402 LYS A C 1
ATOM 3358 O O . LYS A 1 402 ? -28.243 -23.227 74.530 1.00 76.94 402 LYS A O 1
ATOM 3363 N N . VAL A 1 403 ? -26.790 -21.838 75.547 1.00 77.50 403 VAL A N 1
ATOM 3364 C CA . VAL A 1 403 ? -25.577 -22.387 74.933 1.00 77.50 403 VAL A CA 1
ATOM 3365 C C . VAL A 1 403 ? -24.900 -23.309 75.943 1.00 77.50 403 VAL A C 1
ATOM 3367 O O . VAL A 1 403 ? -24.640 -22.932 77.087 1.00 77.50 403 VAL A O 1
ATOM 3370 N N . THR A 1 404 ? -24.674 -24.560 75.540 1.00 76.38 404 THR A N 1
ATOM 3371 C CA . THR A 1 404 ? -24.039 -25.570 76.394 1.00 76.38 404 THR A CA 1
ATOM 3372 C C . THR A 1 404 ? -22.606 -25.767 75.932 1.00 76.38 404 THR A C 1
ATOM 3374 O O . THR A 1 404 ? -22.378 -26.211 74.810 1.00 76.38 404 THR A O 1
ATOM 3377 N N . TYR A 1 405 ? -21.653 -25.447 76.803 1.00 81.31 405 TYR A N 1
ATOM 3378 C CA . TYR A 1 405 ? -20.233 -25.675 76.564 1.00 81.31 405 TYR A CA 1
ATOM 3379 C C . TYR A 1 405 ? -19.812 -26.976 77.232 1.00 81.31 405 TYR A C 1
ATOM 3381 O O . TYR A 1 405 ? -20.157 -27.234 78.388 1.00 81.31 405 TYR A O 1
ATOM 3389 N N . TYR A 1 406 ? -19.065 -27.797 76.503 1.00 80.62 406 TYR A N 1
ATOM 3390 C CA . TYR A 1 406 ? -18.431 -28.974 77.077 1.00 80.62 406 TYR A CA 1
ATOM 3391 C C . TYR A 1 406 ? -17.101 -28.567 77.710 1.00 80.62 406 TYR A C 1
ATOM 3393 O O . TYR A 1 406 ? -16.368 -27.748 77.164 1.00 80.62 406 TYR A O 1
ATOM 3401 N N . MET A 1 407 ? -16.798 -29.135 78.877 1.00 79.56 407 MET A N 1
ATOM 3402 C CA . MET A 1 407 ? -15.508 -28.920 79.528 1.00 79.56 407 MET A CA 1
ATOM 3403 C C . MET A 1 407 ? -14.445 -29.743 78.805 1.00 79.56 407 MET A C 1
ATOM 3405 O O . MET A 1 407 ? -14.556 -30.970 78.728 1.00 79.56 407 MET A O 1
ATOM 3409 N N . GLU A 1 408 ? -13.406 -29.078 78.320 1.00 75.44 408 GLU A N 1
ATOM 3410 C CA . GLU A 1 408 ? -12.281 -29.722 77.649 1.00 75.44 408 GLU A CA 1
ATOM 3411 C C . GLU A 1 408 ? -11.071 -29.799 78.581 1.00 75.44 408 GLU A C 1
ATOM 3413 O O . GLU A 1 408 ? -10.915 -29.012 79.513 1.00 75.44 408 GLU A O 1
ATOM 3418 N N . HIS A 1 409 ? -10.218 -30.798 78.366 1.00 73.56 409 HIS A N 1
ATOM 3419 C CA . HIS A 1 409 ? -8.969 -30.939 79.107 1.00 73.56 409 HIS A CA 1
ATOM 3420 C C . HIS A 1 409 ? -7.819 -30.724 78.133 1.00 73.56 409 HIS A C 1
ATOM 3422 O O . HIS A 1 409 ? -7.488 -31.622 77.360 1.00 73.56 409 HIS A O 1
ATOM 3428 N N . HIS A 1 410 ? -7.210 -29.543 78.189 1.00 70.56 410 HIS A N 1
ATOM 3429 C CA . HIS A 1 410 ? -6.006 -29.223 77.427 1.00 70.56 410 HIS A CA 1
ATOM 3430 C C . HIS A 1 410 ? -4.806 -29.246 78.376 1.00 70.56 410 HIS A C 1
ATOM 3432 O O . HIS A 1 410 ? -4.828 -28.635 79.443 1.00 70.56 410 HIS A O 1
ATOM 3438 N N . GLU A 1 411 ? -3.779 -30.024 78.024 1.00 67.56 411 GLU A N 1
ATOM 3439 C CA . GLU A 1 411 ? -2.497 -30.112 78.752 1.00 67.56 411 GLU A CA 1
ATOM 3440 C C . GLU A 1 411 ? -2.615 -30.398 80.267 1.00 67.56 411 GLU A C 1
ATOM 3442 O O . GLU A 1 411 ? -1.850 -29.893 81.089 1.00 67.56 411 GLU A O 1
ATOM 3447 N N . GLY A 1 412 ? -3.593 -31.217 80.669 1.00 71.50 412 GLY A N 1
ATOM 3448 C CA . GLY A 1 412 ? -3.804 -31.582 82.075 1.00 71.50 412 GLY A CA 1
ATOM 3449 C C . GLY A 1 412 ? -4.481 -30.501 82.927 1.00 71.50 412 GLY A C 1
ATOM 3450 O O . GLY A 1 412 ? -4.670 -30.711 84.126 1.00 71.50 412 GLY A O 1
ATOM 3451 N N . LYS A 1 413 ? -4.897 -29.377 82.329 1.00 68.31 413 LYS A N 1
ATOM 3452 C CA . LYS A 1 413 ? -5.758 -28.373 82.962 1.00 68.31 413 LYS A CA 1
ATOM 3453 C C . LYS A 1 413 ? -7.191 -28.513 82.462 1.00 68.31 413 LYS A C 1
ATOM 3455 O O . LYS A 1 413 ? -7.447 -28.785 81.292 1.00 68.31 413 LYS A O 1
ATOM 3460 N N . LYS A 1 414 ? -8.134 -28.331 83.383 1.00 78.19 414 LYS A N 1
ATOM 3461 C CA . LYS A 1 414 ? -9.562 -28.314 83.082 1.00 78.19 414 LYS A CA 1
ATOM 3462 C C . LYS A 1 414 ? -9.927 -26.932 82.543 1.00 78.19 414 LYS A C 1
ATOM 3464 O O . LYS A 1 414 ? -9.814 -25.956 83.279 1.00 78.19 414 LYS A O 1
ATOM 3469 N N . PHE A 1 415 ? -10.348 -26.880 81.287 1.00 80.44 415 PHE A N 1
ATOM 3470 C CA . PHE A 1 415 ? -10.826 -25.682 80.612 1.00 80.44 415 PHE A CA 1
ATOM 3471 C C . PHE A 1 415 ? -12.353 -25.653 80.688 1.00 80.44 415 PHE A C 1
ATOM 3473 O O . PHE A 1 415 ? -13.024 -26.606 80.277 1.00 80.44 415 PHE A O 1
ATOM 3480 N N . ASP A 1 416 ? -12.901 -24.588 81.266 1.00 82.38 416 ASP A N 1
ATOM 3481 C CA . ASP A 1 416 ? -14.343 -24.349 81.320 1.00 82.38 416 ASP A CA 1
ATOM 3482 C C . ASP A 1 416 ? -14.657 -23.095 80.492 1.00 82.38 416 ASP A C 1
ATOM 3484 O O . ASP A 1 416 ? -14.600 -21.985 81.029 1.00 82.38 416 ASP A O 1
ATOM 3488 N N . PRO A 1 417 ? -14.989 -23.261 79.194 1.00 82.44 417 PRO A N 1
ATOM 3489 C CA . PRO A 1 417 ? -15.220 -22.136 78.294 1.00 82.44 417 PRO A CA 1
ATOM 3490 C C . PRO A 1 417 ? -16.326 -21.206 78.796 1.00 82.44 417 PRO A C 1
ATOM 3492 O O . PRO A 1 417 ? -16.269 -19.999 78.597 1.00 82.44 417 PRO A O 1
ATOM 3495 N N . LYS A 1 418 ? -17.341 -21.752 79.482 1.00 81.81 418 LYS A N 1
ATOM 3496 C CA . LYS A 1 418 ? -18.453 -20.950 79.999 1.00 81.81 418 LYS A CA 1
ATOM 3497 C C . LYS A 1 418 ? -18.008 -20.056 81.149 1.00 81.81 418 LYS A C 1
ATOM 3499 O O . LYS A 1 418 ? -18.559 -18.973 81.328 1.00 81.81 418 LYS A O 1
ATOM 3504 N N . LYS A 1 419 ? -17.069 -20.528 81.967 1.00 81.88 419 LYS A N 1
ATOM 3505 C CA . LYS A 1 419 ? -16.535 -19.738 83.071 1.00 81.88 419 LYS A CA 1
ATOM 3506 C C . LYS A 1 419 ? -15.662 -18.602 82.544 1.00 81.88 419 LYS A C 1
ATOM 3508 O O . LYS A 1 419 ? -15.885 -17.469 82.937 1.00 81.88 419 LYS A O 1
ATOM 3513 N N . GLU A 1 420 ? -14.755 -18.890 81.616 1.00 81.69 420 GLU A N 1
ATOM 3514 C CA . GLU A 1 420 ? -13.871 -17.866 81.044 1.00 81.69 420 GLU A CA 1
ATOM 3515 C C . GLU A 1 420 ? -14.643 -16.793 80.274 1.00 81.69 420 GLU A C 1
ATOM 3517 O O . GLU A 1 420 ? -14.448 -15.613 80.533 1.00 81.69 420 GLU A O 1
ATOM 3522 N N . LEU A 1 421 ? -15.607 -17.180 79.431 1.00 81.94 421 LEU A N 1
ATOM 3523 C CA . LEU A 1 421 ? -16.453 -16.215 78.719 1.00 81.94 421 LEU A CA 1
ATOM 3524 C C . LEU A 1 421 ? -17.302 -15.353 79.668 1.00 81.94 421 LEU A C 1
ATOM 3526 O O . LEU A 1 421 ? -17.603 -14.208 79.351 1.00 81.94 421 LEU A O 1
ATOM 3530 N N . ASN A 1 422 ? -17.714 -15.890 80.822 1.00 81.12 422 ASN A N 1
ATOM 3531 C CA . ASN A 1 422 ? -18.403 -15.103 81.850 1.00 81.12 422 ASN A CA 1
ATOM 3532 C C . ASN A 1 422 ? -17.466 -14.112 82.536 1.00 81.12 422 ASN A C 1
ATOM 3534 O O . ASN A 1 422 ? -17.875 -12.983 82.794 1.00 81.12 422 ASN A O 1
ATOM 3538 N N . ASP A 1 423 ? -16.250 -14.550 82.857 1.00 82.75 423 ASP A N 1
ATOM 3539 C CA . ASP A 1 423 ? -15.251 -13.712 83.508 1.00 82.75 423 ASP A CA 1
ATOM 3540 C C . ASP A 1 423 ? -14.847 -12.560 82.560 1.00 82.75 423 ASP A C 1
ATOM 3542 O O . ASP A 1 423 ? -14.879 -11.406 82.976 1.00 82.75 423 ASP A O 1
ATOM 3546 N N . GLU A 1 424 ? -14.616 -12.838 81.269 1.00 79.31 424 GLU A N 1
ATOM 3547 C CA . GLU A 1 424 ? -14.338 -11.819 80.238 1.00 79.31 424 GLU A CA 1
ATOM 3548 C C . GLU A 1 424 ? -15.529 -10.883 79.983 1.00 79.31 424 GLU A C 1
ATOM 3550 O O . GLU A 1 424 ? -15.354 -9.672 79.873 1.00 79.31 424 GLU A O 1
ATOM 3555 N N . TYR A 1 425 ? -16.761 -11.405 79.943 1.00 78.00 425 TYR A N 1
ATOM 3556 C CA . TYR A 1 425 ? -17.957 -10.572 79.771 1.00 78.00 425 TYR A CA 1
ATOM 3557 C C . TYR A 1 425 ? -18.166 -9.578 80.921 1.00 78.00 425 TYR A C 1
ATOM 3559 O O . TYR A 1 425 ? -18.698 -8.496 80.701 1.00 78.00 425 TYR A O 1
ATOM 3567 N N . MET A 1 426 ? -17.762 -9.929 82.145 1.00 76.56 426 MET A N 1
ATOM 3568 C CA . MET A 1 426 ? -17.833 -9.019 83.294 1.00 76.56 426 MET A CA 1
ATOM 3569 C C . MET A 1 426 ? -16.738 -7.940 83.282 1.00 76.56 426 MET A C 1
ATOM 3571 O O . MET A 1 426 ? -16.837 -6.980 84.050 1.00 76.56 426 MET A O 1
ATOM 3575 N N . GLU A 1 427 ? -15.697 -8.108 82.462 1.00 71.25 427 GLU A N 1
ATOM 3576 C CA . GLU A 1 427 ? -14.601 -7.147 82.287 1.00 71.25 427 GLU A CA 1
ATOM 3577 C C . GLU A 1 427 ? -14.813 -6.175 81.106 1.00 71.25 427 GLU A C 1
ATOM 3579 O O . GLU A 1 427 ? -14.147 -5.135 81.072 1.00 71.25 427 GLU A O 1
ATOM 3584 N N . LEU A 1 428 ? -15.729 -6.488 80.175 1.00 61.25 428 LEU A N 1
ATOM 3585 C CA . LEU A 1 428 ? -16.220 -5.599 79.103 1.00 61.25 428 LEU A CA 1
ATOM 3586 C C . LEU A 1 428 ? -17.104 -4.469 79.657 1.00 61.25 428 LEU A C 1
ATOM 3588 O O . LEU A 1 428 ? -16.955 -3.324 79.161 1.00 61.25 428 LEU A O 1
#

Secondary structure (DSSP, 8-state):
-HHHHHHHHTTTTTS-HHHHHHHHHHHHHTT------HHHHHHHHHHTS-----------------------PPP--TTS--------HHHHHHHTPPPHHHHHHHHHHHHHTTSB-TTSSBB-HHHHHHIIIIIHHHHHHHHHHHHHHHTSTTTTSHHHHHHHHHH-HHHHHHHHHHHT--HHHHHHHHHHHHHH-TTS--BGGGGHHHHHHHHHHHHHHGGGHHHHHHHHHHHHHHHHHHH---HHHHHHHHHHHHHHHHIIIIIIHHHHHHHHHHHHT----TT-THHHHHTT--TTTSTTTTHHHHHHHHHHHHHHHHHHHHHHHHHHHHHHHHHHH----HHHHHHHHHHTTS-TTTTT-STT-TTTTS-TTSHHHHHHHHHHHHHHHHHHHHHSTTS-PPPEEETTEEE-HHHHHHHHHTT-

pLDDT: mean 77.36, std 18.05, range [27.92, 96.81]

Sequence (428 aa):
MAMDEIKKKLNLDTMSDDERKKLFKDFVDHGGSTNYTEKEQKIIKTRNQANIRQGTRPQDHRSSNQQKSGKSPAPNVQNIQKSLQPLTKDIILKQNKPTFFQKMGIKFFSFVNRVTNLGGHFYHPGFISNTNIDLNEAMLNMQKMSLIILNSKSFNTKEIRHYFFRKFPLYFELLLRINSLKIKELLDSIREKEKTSPSLRLMVHDLDQEIKTLFRILYILLPYKKHIAEAYREGFRILEKKEKLTASIINTYMSRLRRDILYVFEKYMIKLFYAFLQSTNLNFKINSREIPVFLDITDKERVTGMQQDLEKEFQLSEAEEKTEGEELKNEAEKIQEMEEELALPDQVKEGMQIIERIDFENFGNGKDSPYYYYDKKDKVYRIAAILDYFEREYSFLLTGNKVTYYMEHHEGKKFDPKKELNDEYMEL